Protein AF-0000000068849692 (afdb_homodimer)

Foldseek 3Di:
DDDFDFDAAAEEAEAELLCVLPLVSLLVQLLLLVVLPHQAYEYEAEDLPQQDDPCQLADCDPDPLQAPDRHPVVRVVSSHDDLVSLLVSCVSCVVSNHFYEYEYQDQVSLVSVLVSQTQEYEHEQVRLPVVNNVCCCLAVHDHAYEYENAPHDPVRVVVSLVSQLPGPDPSQLRYEYEYDHPDQADPPVRSPLVVQLVCCVVPVVSHNAYAYEHQHPAQVVVLVSSVSGHSYYYFHEHQALPDRHDRSVSGDHSVRSSVNSVSSNVSSVVPDDDPDPQHPVRVVVCVVPVPPCVVVDPPPD/DDDFDFDAAAEEAEAELLCVLPLVSLLVQLLLLVVLPHQAYEYEAEDLPQQDDPCQLADCDPDNQQAPDRHPVVRVVSSHDDLVSLLVSCVSCVVSNHFYEYEYQDQVRLVSVLVSQTQEYEHEQVRLPVVNNVCCCLAVHDHAYEYENAPHDPVRVVVSLVSQLPGPDPSQLRYEYEYDHPDQADPPVRSPLVVQLVCCVVPVVSHNAYAYEHQHPAQVVVLVSSVSGHSYYYFHEHQALPDRHDRSVSGDHSVRSSVNSVSSNVSSVVPDDDPDPAHPVRVVVCVVPVPPCVVVPPVPD

InterPro domains:
  IPR013132 PseI/NeuA/B-like [PF03102] (31-272)
  IPR013785 Aldolase-type TIM barrel [G3DSA:3.20.20.70] (4-297)
  IPR051690 PseI/Nans/NeuA/B acid synthases [PTHR42966] (7-299)

Structure (mmCIF, N/CA/C/O backbone):
data_AF-0000000068849692-model_v1
#
loop_
_entity.id
_entity.type
_entity.pdbx_description
1 polymer 'N-acetylneuraminic acid synthase N-terminal domain-containing protein'
#
loop_
_atom_site.group_PDB
_atom_site.id
_atom_site.type_symbol
_atom_site.label_atom_id
_atom_site.label_alt_id
_atom_site.label_comp_id
_atom_site.label_asym_id
_atom_site.label_entity_id
_atom_site.label_seq_id
_atom_site.pdbx_PDB_ins_code
_atom_site.Cartn_x
_atom_site.Cartn_y
_atom_site.Cartn_z
_atom_site.occupancy
_atom_site.B_iso_or_equiv
_atom_site.auth_seq_id
_atom_site.auth_comp_id
_atom_site.auth_asym_id
_atom_site.auth_atom_id
_atom_site.pdbx_PDB_model_num
ATOM 1 N N . MET A 1 1 ? 0.511 7.191 -19.656 1 81.38 1 MET A N 1
ATOM 2 C CA . MET A 1 1 ? 0.096 6.012 -18.906 1 81.38 1 MET A CA 1
ATOM 3 C C . MET A 1 1 ? -1.423 5.879 -18.891 1 81.38 1 MET A C 1
ATOM 5 O O . MET A 1 1 ? -2.137 6.883 -18.828 1 81.38 1 MET A O 1
ATOM 9 N N . THR A 1 2 ? -1.902 4.656 -18.969 1 86.44 2 THR A N 1
ATOM 10 C CA . THR A 1 2 ? -3.336 4.391 -18.969 1 86.44 2 THR A CA 1
ATOM 11 C C . THR A 1 2 ? -3.916 4.512 -17.562 1 86.44 2 THR A C 1
ATOM 13 O O . THR A 1 2 ? -3.252 4.18 -16.578 1 86.44 2 THR A O 1
ATOM 16 N N . ARG A 1 3 ? -5.102 5.059 -17.516 1 91.81 3 ARG A N 1
ATOM 17 C CA . ARG A 1 3 ? -5.809 5.109 -16.234 1 91.81 3 ARG A CA 1
ATOM 18 C C . ARG A 1 3 ? -6.195 3.713 -15.773 1 91.81 3 ARG A C 1
ATOM 20 O O . ARG A 1 3 ? -6.652 2.889 -16.562 1 91.81 3 ARG A O 1
ATOM 27 N N . ILE A 1 4 ? -6.027 3.445 -14.555 1 95.19 4 ILE A N 1
ATOM 28 C CA . ILE A 1 4 ? -6.355 2.133 -14.008 1 95.19 4 ILE A CA 1
ATOM 29 C C . ILE A 1 4 ? -7.828 2.088 -13.617 1 95.19 4 ILE A C 1
ATOM 31 O O . ILE A 1 4 ? -8.344 3.021 -13 1 95.19 4 ILE A O 1
ATOM 35 N N . ASP A 1 5 ? -8.508 1.103 -14 1 95.31 5 ASP A N 1
ATOM 36 C CA . ASP A 1 5 ? -9.859 0.8 -13.531 1 95.31 5 ASP A CA 1
ATOM 37 C C . ASP A 1 5 ? -9.82 -0.103 -12.305 1 95.31 5 ASP A C 1
ATOM 39 O O . ASP A 1 5 ? -9.75 -1.327 -12.422 1 95.31 5 ASP A O 1
ATOM 43 N N . PHE A 1 6 ? -9.922 0.533 -11.188 1 97.75 6 PHE A N 1
ATOM 44 C CA . PHE A 1 6 ? -9.789 -0.223 -9.945 1 97.75 6 PHE A CA 1
ATOM 45 C C . PHE A 1 6 ? -11.055 -1.021 -9.656 1 97.75 6 PHE A C 1
ATOM 47 O O . PHE A 1 6 ? -12.117 -0.443 -9.445 1 97.75 6 PHE A O 1
ATOM 54 N N . LYS A 1 7 ? -10.906 -2.336 -9.656 1 98.19 7 LYS A N 1
ATOM 55 C CA . LYS A 1 7 ? -11.977 -3.262 -9.297 1 98.19 7 LYS A CA 1
ATOM 56 C C . LYS A 1 7 ? -11.703 -3.914 -7.945 1 98.19 7 LYS A C 1
ATOM 58 O O . LYS A 1 7 ? -10.617 -3.766 -7.383 1 98.19 7 LYS A O 1
ATOM 63 N N . GLN A 1 8 ? -12.742 -4.508 -7.41 1 98.62 8 GLN A N 1
ATOM 64 C CA . GLN A 1 8 ? -12.555 -5.211 -6.145 1 98.62 8 GLN A CA 1
ATOM 65 C C . GLN A 1 8 ? -11.406 -6.207 -6.234 1 98.62 8 GLN A C 1
ATOM 67 O O . GLN A 1 8 ? -11.344 -7.012 -7.168 1 98.62 8 GLN A O 1
ATOM 72 N N . PRO A 1 9 ? -10.484 -6.133 -5.309 1 98.81 9 PRO A N 1
ATOM 73 C CA . PRO A 1 9 ? -9.344 -7.051 -5.348 1 98.81 9 PRO A CA 1
ATOM 74 C C . PRO A 1 9 ? -9.711 -8.469 -4.914 1 98.81 9 PRO A C 1
ATOM 76 O O . PRO A 1 9 ? -10.625 -8.656 -4.113 1 98.81 9 PRO A O 1
ATOM 79 N N . HIS A 1 10 ? -8.969 -9.406 -5.453 1 98.88 10 HIS A N 1
ATOM 80 C CA . HIS A 1 10 ? -9.086 -10.812 -5.094 1 98.88 10 HIS A CA 1
ATOM 81 C C . HIS A 1 10 ? -7.738 -11.383 -4.66 1 98.88 10 HIS A C 1
ATOM 83 O O . HIS A 1 10 ? -6.707 -11.07 -5.262 1 98.88 10 HIS A O 1
ATOM 89 N N . VAL A 1 11 ? -7.812 -12.172 -3.609 1 98.94 11 VAL A N 1
ATOM 90 C CA . VAL A 1 11 ? -6.598 -12.828 -3.137 1 98.94 11 VAL A CA 1
ATOM 91 C C . VAL A 1 11 ? -6.684 -14.328 -3.41 1 98.94 11 VAL A C 1
ATOM 93 O O . VAL A 1 11 ? -7.688 -14.969 -3.09 1 98.94 11 VAL A O 1
ATOM 96 N N . MET A 1 12 ? -5.711 -14.828 -4.051 1 98.88 12 MET A N 1
ATOM 97 C CA . MET A 1 12 ? -5.555 -16.266 -4.25 1 98.88 12 MET A CA 1
ATOM 98 C C . MET A 1 12 ? -4.508 -16.828 -3.299 1 98.88 12 MET A C 1
ATOM 100 O O . MET A 1 12 ? -3.334 -16.469 -3.369 1 98.88 12 MET A O 1
ATOM 104 N N . ALA A 1 13 ? -4.969 -17.703 -2.398 1 98.88 13 ALA A N 1
ATOM 105 C CA . ALA A 1 13 ? -4.055 -18.391 -1.49 1 98.88 13 ALA A CA 1
ATOM 106 C C . ALA A 1 13 ? -3.424 -19.609 -2.164 1 98.88 13 ALA A C 1
ATOM 108 O O . ALA A 1 13 ? -4.074 -20.641 -2.328 1 98.88 13 ALA A O 1
ATOM 109 N N . GLU A 1 14 ? -2.176 -19.438 -2.492 1 98.62 14 GLU A N 1
ATOM 110 C CA . GLU A 1 14 ? -1.437 -20.547 -3.09 1 98.62 14 GLU A CA 1
ATOM 111 C C . GLU A 1 14 ? -0.992 -21.547 -2.027 1 98.62 14 GLU A C 1
ATOM 113 O O . GLU A 1 14 ? 0.068 -21.391 -1.42 1 98.62 14 GLU A O 1
ATOM 118 N N . ILE A 1 15 ? -1.726 -22.594 -1.938 1 98.56 15 ILE A N 1
ATOM 119 C CA . ILE A 1 15 ? -1.371 -23.656 -1.014 1 98.56 15 ILE A CA 1
ATOM 120 C C . ILE A 1 15 ? -0.283 -24.531 -1.631 1 98.56 15 ILE A C 1
ATOM 122 O O . ILE A 1 15 ? 0.643 -24.969 -0.94 1 98.56 15 ILE A O 1
ATOM 126 N N . GLY A 1 16 ? -0.453 -24.703 -2.912 1 97.25 16 GLY A N 1
ATOM 127 C CA . GLY A 1 16 ? 0.531 -25.531 -3.584 1 97.25 16 GLY A CA 1
ATOM 128 C C . GLY A 1 16 ? 0.67 -26.906 -2.961 1 97.25 16 GLY A C 1
ATOM 129 O O . GLY A 1 16 ? -0.315 -27.641 -2.83 1 97.25 16 GLY A O 1
ATOM 130 N N . CYS A 1 17 ? 1.865 -27.203 -2.527 1 96.31 17 CYS A N 1
ATOM 131 C CA . CYS A 1 17 ? 2.137 -28.5 -1.904 1 96.31 17 CYS A CA 1
ATOM 132 C C . CYS A 1 17 ? 2.346 -28.344 -0.402 1 96.31 17 CYS A C 1
ATOM 134 O O . CYS A 1 17 ? 2.902 -29.234 0.245 1 96.31 17 CYS A O 1
ATOM 136 N N . ASN A 1 18 ? 1.9 -27.25 0.157 1 97.75 18 ASN A N 1
ATOM 137 C CA . ASN A 1 18 ? 2.096 -27 1.581 1 97.75 18 ASN A CA 1
ATOM 138 C C . ASN A 1 18 ? 1.228 -27.906 2.436 1 97.75 18 ASN A C 1
ATOM 140 O O . ASN A 1 18 ? 1.333 -27.906 3.662 1 97.75 18 ASN A O 1
ATOM 144 N N . HIS A 1 19 ? 0.429 -28.75 1.818 1 98.25 19 HIS A N 1
ATOM 145 C CA . HIS A 1 19 ? -0.319 -29.797 2.502 1 98.25 19 HIS A CA 1
ATOM 146 C C . HIS A 1 19 ? 0.564 -31 2.789 1 98.25 19 HIS A C 1
ATOM 148 O O . HIS A 1 19 ? 0.172 -31.906 3.539 1 98.25 19 HIS A O 1
ATOM 154 N N . MET A 1 20 ? 1.681 -31.109 2.176 1 97.38 20 MET A N 1
ATOM 155 C CA . MET A 1 20 ? 2.711 -32.094 2.451 1 97.38 20 MET A CA 1
ATOM 156 C C . MET A 1 20 ? 2.193 -33.5 2.178 1 97.38 20 MET A C 1
ATOM 158 O O . MET A 1 20 ? 2.51 -34.438 2.914 1 97.38 20 MET A O 1
ATOM 162 N N . GLY A 1 21 ? 1.327 -33.656 1.235 1 97.19 21 GLY A N 1
ATOM 163 C CA . GLY A 1 21 ? 0.785 -34.938 0.834 1 97.19 21 GLY A CA 1
ATOM 164 C C . GLY A 1 21 ? -0.388 -35.375 1.687 1 97.19 21 GLY A C 1
ATOM 165 O O . GLY A 1 21 ? -0.972 -36.438 1.443 1 97.19 21 GLY A O 1
ATOM 166 N N . GLU A 1 22 ? -0.757 -34.562 2.625 1 97.5 22 GLU A N 1
ATOM 167 C CA . GLU A 1 22 ? -1.828 -34.906 3.553 1 97.5 22 GLU A CA 1
ATOM 168 C C . GLU A 1 22 ? -3.143 -34.25 3.154 1 97.5 22 GLU A C 1
ATOM 170 O O . GLU A 1 22 ? -3.277 -33.031 3.246 1 97.5 22 GLU A O 1
ATOM 175 N N . PHE A 1 23 ? -4.105 -35.094 2.908 1 98.38 23 PHE A N 1
ATOM 176 C CA . PHE A 1 23 ? -5.379 -34.625 2.371 1 98.38 23 PHE A CA 1
ATOM 177 C C . PHE A 1 23 ? -6.117 -33.75 3.396 1 98.38 23 PHE A C 1
ATOM 179 O O . PHE A 1 23 ? -6.66 -32.719 3.059 1 98.38 23 PHE A O 1
ATOM 186 N N . GLU A 1 24 ? -6.141 -34.156 4.609 1 98.44 24 GLU A N 1
ATOM 187 C CA . GLU A 1 24 ? -6.855 -33.406 5.637 1 98.44 24 GLU A CA 1
ATOM 188 C C . GLU A 1 24 ? -6.199 -32.062 5.895 1 98.44 24 GLU A C 1
ATOM 190 O O . GLU A 1 24 ? -6.883 -31.078 6.176 1 98.44 24 GLU A O 1
ATOM 195 N N . THR A 1 25 ? -4.914 -32.062 5.801 1 98.44 25 THR A N 1
ATOM 196 C CA . THR A 1 25 ? -4.195 -30.781 5.91 1 98.44 25 THR A CA 1
ATOM 197 C C . THR A 1 25 ? -4.574 -29.859 4.766 1 98.44 25 THR A C 1
ATOM 199 O O . THR A 1 25 ? -4.742 -28.656 4.969 1 98.44 25 THR A O 1
ATOM 202 N N . ALA A 1 26 ? -4.711 -30.406 3.613 1 98.81 26 ALA A N 1
ATOM 203 C CA . ALA A 1 26 ? -5.145 -29.625 2.461 1 98.81 26 ALA A CA 1
ATOM 204 C C . ALA A 1 26 ? -6.504 -28.984 2.721 1 98.81 26 ALA A C 1
ATOM 206 O O . ALA A 1 26 ? -6.684 -27.781 2.471 1 98.81 26 ALA A O 1
ATOM 207 N N . LYS A 1 27 ? -7.402 -29.719 3.238 1 98.81 27 LYS A N 1
ATOM 208 C CA . LYS A 1 27 ? -8.727 -29.203 3.551 1 98.81 27 LYS A CA 1
ATOM 209 C C . LYS A 1 27 ? -8.656 -28.109 4.613 1 98.81 27 LYS A C 1
ATOM 211 O O . LYS A 1 27 ? -9.336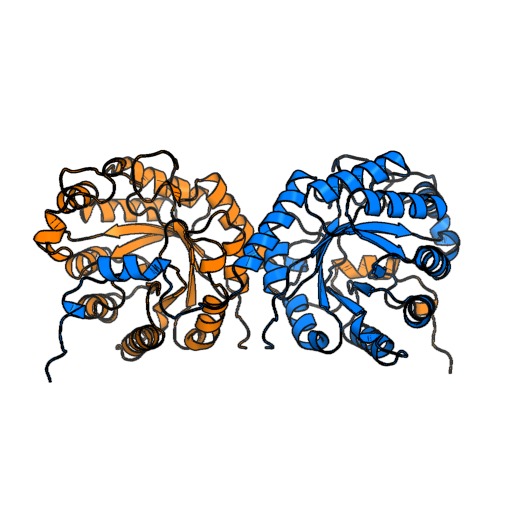 -27.094 4.508 1 98.81 27 LYS A O 1
ATOM 216 N N . GLU A 1 28 ? -7.883 -28.391 5.59 1 98.81 28 GLU A N 1
ATOM 217 C CA . GLU A 1 28 ? -7.719 -27.406 6.66 1 98.81 28 GLU A CA 1
ATOM 218 C C . GLU A 1 28 ? -7.18 -26.094 6.125 1 98.81 28 GLU A C 1
ATOM 220 O O . GLU A 1 28 ? -7.656 -25.016 6.508 1 98.81 28 GLU A O 1
ATOM 225 N N . LEU A 1 29 ? -6.227 -26.188 5.277 1 98.88 29 LEU A N 1
ATOM 226 C CA . LEU A 1 29 ? -5.621 -24.984 4.715 1 98.88 29 LEU A CA 1
ATOM 227 C C . LEU A 1 29 ? -6.637 -24.203 3.895 1 98.88 29 LEU A C 1
ATOM 229 O O . LEU A 1 29 ? -6.617 -22.969 3.896 1 98.88 29 LEU A O 1
ATOM 233 N N . LEU A 1 30 ? -7.531 -24.891 3.234 1 98.94 30 LEU A N 1
ATOM 234 C CA . LEU A 1 30 ? -8.602 -24.203 2.52 1 98.94 30 LEU A CA 1
ATOM 235 C C . LEU A 1 30 ? -9.492 -23.438 3.488 1 98.94 30 LEU A C 1
ATOM 237 O O . LEU A 1 30 ? -9.836 -22.281 3.236 1 98.94 30 LEU A O 1
ATOM 241 N N . THR A 1 31 ? -9.844 -24.031 4.547 1 98.94 31 THR A N 1
ATOM 242 C CA . THR A 1 31 ? -10.711 -23.406 5.535 1 98.94 31 THR A CA 1
ATOM 243 C C . THR A 1 31 ? -10.047 -22.172 6.133 1 98.94 31 THR A C 1
ATOM 245 O O . THR A 1 31 ? -10.688 -21.125 6.262 1 98.94 31 THR A O 1
ATOM 248 N N . LEU A 1 32 ? -8.797 -22.328 6.445 1 98.88 32 LEU A N 1
ATOM 249 C CA . LEU A 1 32 ? -8.039 -21.203 6.996 1 98.88 32 LEU A CA 1
ATOM 250 C C . LEU A 1 32 ? -7.945 -20.062 5.984 1 98.88 32 LEU A C 1
ATOM 252 O O . LEU A 1 32 ? -8.047 -18.891 6.355 1 98.88 32 LEU A O 1
ATOM 256 N N . ALA A 1 33 ? -7.754 -20.391 4.715 1 98.94 33 ALA A N 1
ATOM 257 C CA . ALA A 1 33 ? -7.699 -19.375 3.664 1 98.94 33 ALA A CA 1
ATOM 258 C C . ALA A 1 33 ? -9.023 -18.625 3.559 1 98.94 33 ALA A C 1
ATOM 260 O O . ALA A 1 33 ? -9.039 -17.406 3.445 1 98.94 33 ALA A O 1
ATOM 261 N N . LYS A 1 34 ? -10.102 -19.359 3.617 1 98.94 34 LYS A N 1
ATOM 262 C CA . LYS A 1 34 ? -11.43 -18.734 3.574 1 98.94 34 LYS A CA 1
ATOM 263 C C . LYS A 1 34 ? -11.641 -17.812 4.766 1 98.94 34 LYS A C 1
ATOM 265 O O . LYS A 1 34 ? -12.109 -16.688 4.602 1 98.94 34 LYS A O 1
ATOM 270 N N . GLU A 1 35 ? -11.305 -18.297 5.914 1 98.81 35 GLU A N 1
ATOM 271 C CA . GLU A 1 35 ? -11.461 -17.5 7.129 1 98.81 35 GLU A CA 1
ATOM 272 C C . GLU A 1 35 ? -10.633 -16.219 7.059 1 98.81 35 GLU A C 1
ATOM 274 O O . GLU A 1 35 ? -11.031 -15.195 7.613 1 98.81 35 GLU A O 1
ATOM 279 N N . ALA A 1 36 ? -9.555 -16.281 6.367 1 98.81 36 ALA A N 1
ATOM 280 C CA . ALA A 1 36 ? -8.672 -15.125 6.23 1 98.81 36 ALA A CA 1
ATOM 281 C C . ALA A 1 36 ? -9.234 -14.117 5.234 1 98.81 36 ALA A C 1
ATOM 283 O O . ALA A 1 36 ? -8.789 -12.969 5.184 1 98.81 36 ALA A O 1
ATOM 284 N N . GLY A 1 37 ? -10.18 -14.555 4.379 1 98.81 37 GLY A N 1
ATOM 285 C CA . GLY A 1 37 ? -10.82 -13.641 3.453 1 98.81 37 GLY A CA 1
ATOM 286 C C . GLY A 1 37 ? -10.406 -13.859 2.01 1 98.81 37 GLY A C 1
ATOM 287 O O . GLY A 1 37 ? -10.766 -13.07 1.129 1 98.81 37 GLY A O 1
ATOM 288 N N . ALA A 1 38 ? -9.703 -14.945 1.734 1 98.88 38 ALA A N 1
ATOM 289 C CA . ALA A 1 38 ? -9.281 -15.227 0.367 1 98.88 38 ALA A CA 1
ATOM 290 C C . ALA A 1 38 ? -10.477 -15.547 -0.526 1 98.88 38 ALA A C 1
ATOM 292 O O . ALA A 1 38 ? -11.492 -16.047 -0.052 1 98.88 38 ALA A O 1
ATOM 293 N N . SER A 1 39 ? -10.281 -15.227 -1.775 1 98.88 39 SER A N 1
ATOM 294 C CA . SER A 1 39 ? -11.312 -15.531 -2.766 1 98.88 39 SER A CA 1
ATOM 295 C C . SER A 1 39 ? -11.164 -16.953 -3.303 1 98.88 39 SER A C 1
ATOM 297 O O . SER A 1 39 ? -12.148 -17.578 -3.672 1 98.88 39 SER A O 1
ATOM 299 N N . VAL A 1 40 ? -9.891 -17.359 -3.369 1 98.88 40 VAL A N 1
ATOM 300 C CA . VAL A 1 40 ? -9.594 -18.641 -4.02 1 98.88 40 VAL A CA 1
ATOM 301 C C . VAL A 1 40 ? -8.484 -19.359 -3.264 1 98.88 40 VAL A C 1
ATOM 303 O O . VAL A 1 40 ? -7.512 -18.734 -2.83 1 98.88 40 VAL A O 1
ATOM 306 N N . GLY A 1 41 ? -8.656 -20.641 -3.051 1 98.94 41 GLY A N 1
ATOM 307 C CA . GLY A 1 41 ? -7.566 -21.531 -2.699 1 98.94 41 GLY A CA 1
ATOM 308 C C . GLY A 1 41 ? -7.02 -22.297 -3.885 1 98.94 41 GLY A C 1
ATOM 309 O O . GLY A 1 41 ? -7.789 -22.828 -4.691 1 98.94 41 GLY A O 1
ATOM 310 N N . LYS A 1 42 ? -5.711 -22.312 -3.955 1 98.94 42 LYS A N 1
ATOM 311 C CA . LYS A 1 42 ? -5.137 -22.906 -5.156 1 98.94 42 LYS A CA 1
ATOM 312 C C . LYS A 1 42 ? -4.129 -24 -4.801 1 98.94 42 LYS A C 1
ATOM 314 O O . LYS A 1 42 ? -3.342 -23.844 -3.865 1 98.94 42 LYS A O 1
ATOM 319 N N . PHE A 1 43 ? -4.184 -25.062 -5.535 1 98.81 43 PHE A N 1
ATOM 320 C CA . PHE A 1 43 ? -3.234 -26.172 -5.445 1 98.81 43 PHE A CA 1
ATOM 321 C C . PHE A 1 43 ? -2.422 -26.297 -6.73 1 98.81 43 PHE A C 1
ATOM 323 O O . PHE A 1 43 ? -2.424 -25.391 -7.559 1 98.81 43 PHE A O 1
ATOM 330 N N . GLN A 1 44 ? -1.657 -27.375 -6.797 1 98.25 44 GLN A N 1
ATOM 331 C CA . GLN A 1 44 ? -0.875 -27.688 -7.984 1 98.25 44 GLN A CA 1
ATOM 332 C C . GLN A 1 44 ? -1.099 -29.141 -8.422 1 98.25 44 GLN A C 1
ATOM 334 O O . GLN A 1 44 ? -1.273 -30.031 -7.578 1 98.25 44 GLN A O 1
ATOM 339 N N . LYS A 1 45 ? -1.127 -29.328 -9.68 1 98.25 45 LYS A N 1
ATOM 340 C CA . LYS A 1 45 ? -1.225 -30.672 -10.242 1 98.25 45 LYS A CA 1
ATOM 341 C C . LYS A 1 45 ? -0.156 -30.891 -11.312 1 98.25 45 LYS A C 1
ATOM 343 O O . LYS A 1 45 ? 0.063 -30.047 -12.172 1 98.25 45 LYS A O 1
ATOM 348 N N . ARG A 1 46 ? 0.501 -32.031 -11.188 1 96.44 46 ARG A N 1
ATOM 349 C CA . ARG A 1 46 ? 1.529 -32.438 -12.133 1 96.44 46 ARG A CA 1
ATOM 350 C C . ARG A 1 46 ? 1.395 -33.938 -12.453 1 96.44 46 ARG A C 1
ATOM 352 O O . ARG A 1 46 ? 0.793 -34.688 -11.688 1 96.44 46 ARG A O 1
ATOM 359 N N . CYS A 1 47 ? 1.829 -34.25 -13.609 1 96.06 47 CYS A N 1
ATOM 360 C CA . CYS A 1 47 ? 2.229 -35.625 -13.961 1 96.06 47 CYS A CA 1
ATOM 361 C C . CYS A 1 47 ? 3.746 -35.719 -14.055 1 96.06 47 CYS A C 1
ATOM 363 O O . CYS A 1 47 ? 4.328 -35.5 -15.117 1 96.06 47 CYS A O 1
ATOM 365 N N . PRO A 1 48 ? 4.41 -36.219 -12.914 1 94.75 48 PRO A N 1
ATOM 366 C CA . PRO A 1 48 ? 5.867 -36.094 -12.82 1 94.75 48 PRO A CA 1
ATOM 367 C C . PRO A 1 48 ? 6.582 -36.844 -13.961 1 94.75 48 PRO A C 1
ATOM 369 O O . PRO A 1 48 ? 7.566 -36.312 -14.5 1 94.75 48 PRO A O 1
ATOM 372 N N . LYS A 1 49 ? 6.09 -37.938 -14.383 1 94.12 49 LYS A N 1
ATOM 373 C CA . LYS A 1 49 ? 6.746 -38.719 -15.422 1 94.12 49 LYS A CA 1
ATOM 374 C C . LYS A 1 49 ? 6.613 -38.062 -16.781 1 94.12 49 LYS A C 1
ATOM 376 O O . LYS A 1 49 ? 7.418 -38.312 -17.688 1 94.12 49 LYS A O 1
ATOM 381 N N . GLU A 1 50 ? 5.566 -37.25 -16.922 1 93.19 50 GLU A N 1
ATOM 382 C CA . GLU A 1 50 ? 5.398 -36.469 -18.156 1 93.19 50 GLU A CA 1
ATOM 383 C C . GLU A 1 50 ? 6.227 -35.188 -18.109 1 93.19 50 GLU A C 1
ATOM 385 O O . GLU A 1 50 ? 6.809 -34.781 -19.125 1 93.19 50 GLU A O 1
ATOM 390 N N . LEU A 1 51 ? 6.293 -34.625 -16.984 1 91.38 51 LEU A N 1
ATOM 391 C CA . LEU A 1 51 ? 6.887 -33.312 -16.797 1 91.38 51 LEU A CA 1
ATOM 392 C C . LEU A 1 51 ? 8.406 -33.406 -16.781 1 91.38 51 LEU A C 1
ATOM 394 O O . LEU A 1 51 ? 9.086 -32.531 -17.359 1 91.38 51 LEU A O 1
ATOM 398 N N . LEU A 1 52 ? 8.93 -34.438 -16.156 1 90.5 52 LEU A N 1
ATOM 399 C CA . LEU A 1 52 ? 10.367 -34.562 -15.93 1 90.5 52 LEU A CA 1
ATOM 400 C C . LEU A 1 52 ? 11 -35.531 -16.906 1 90.5 52 LEU A C 1
ATOM 402 O O . LEU A 1 52 ? 10.406 -36.594 -17.219 1 90.5 52 LEU A O 1
ATOM 406 N N . THR A 1 53 ? 12.211 -35.156 -17.297 1 88 53 THR A N 1
ATOM 407 C CA . THR A 1 53 ? 12.992 -36.188 -18 1 88 53 THR A CA 1
ATOM 408 C C . THR A 1 53 ? 13.383 -37.312 -17.047 1 88 53 THR A C 1
ATOM 410 O O . THR A 1 53 ? 13.352 -37.156 -15.836 1 88 53 THR A O 1
ATOM 413 N N . PRO A 1 54 ? 13.75 -38.375 -17.703 1 92.5 54 PRO A N 1
ATOM 414 C CA . PRO A 1 54 ? 14.203 -39.469 -16.828 1 92.5 54 PRO A CA 1
ATOM 415 C C . PRO A 1 54 ? 15.359 -39.062 -15.922 1 92.5 54 PRO A C 1
ATOM 417 O O . PRO A 1 54 ? 15.406 -39.469 -14.758 1 92.5 54 PRO A O 1
ATOM 420 N N . GLU A 1 55 ? 16.281 -38.25 -16.391 1 91.5 55 GLU A N 1
ATOM 421 C CA . GLU A 1 55 ? 17.422 -37.75 -15.609 1 91.5 55 GLU A CA 1
ATOM 422 C C . GLU A 1 55 ? 16.953 -36.875 -14.461 1 91.5 55 GLU A C 1
ATOM 424 O O . GLU A 1 55 ? 17.438 -37 -13.336 1 91.5 55 GLU A O 1
ATOM 429 N N . GLN A 1 56 ? 16.047 -36 -14.727 1 89.81 56 GLN A N 1
ATOM 430 C CA . GLN A 1 56 ? 15.5 -35.125 -13.703 1 89.81 56 GLN A CA 1
ATOM 431 C C . GLN A 1 56 ? 14.727 -35.906 -12.656 1 89.81 56 GLN A C 1
ATOM 433 O O . GLN A 1 56 ? 14.852 -35.656 -11.453 1 89.81 56 GLN A O 1
ATOM 438 N N . TYR A 1 57 ? 13.953 -36.781 -13.172 1 94.25 57 TYR A N 1
ATOM 439 C CA . TYR A 1 57 ? 13.156 -37.625 -12.281 1 94.25 57 TYR A CA 1
ATOM 440 C C . TYR A 1 57 ? 14.039 -38.406 -11.305 1 94.25 57 TYR A C 1
ATOM 442 O O . TYR A 1 57 ? 13.719 -38.5 -10.125 1 94.25 57 TYR A O 1
ATOM 450 N N . ALA A 1 58 ? 15.172 -38.812 -11.734 1 95.62 58 ALA A N 1
ATOM 451 C CA . ALA A 1 58 ? 16.047 -39.656 -10.938 1 95.62 58 ALA A CA 1
ATOM 452 C C . ALA A 1 58 ? 17.016 -38.844 -10.109 1 95.62 58 ALA A C 1
ATOM 454 O O . ALA A 1 58 ? 17.672 -39.344 -9.203 1 95.62 58 ALA A O 1
ATOM 455 N N . ALA A 1 59 ? 17.094 -37.562 -10.359 1 94 59 ALA A N 1
ATOM 456 C CA . ALA A 1 59 ? 18.016 -36.688 -9.641 1 94 59 ALA A CA 1
ATOM 457 C C . ALA A 1 59 ? 17.562 -36.5 -8.195 1 94 59 ALA A C 1
ATOM 459 O O . ALA A 1 59 ? 16.375 -36.625 -7.883 1 94 59 ALA A O 1
ATOM 460 N N . PRO A 1 60 ? 18.562 -36.25 -7.344 1 94.44 60 PRO A N 1
ATOM 461 C CA . PRO A 1 60 ? 18.156 -35.906 -5.977 1 94.44 60 PRO A CA 1
ATOM 462 C C . PRO A 1 60 ? 17.453 -34.562 -5.875 1 94.44 60 PRO A C 1
ATOM 464 O O . PRO A 1 60 ? 17.609 -33.719 -6.762 1 94.44 60 PRO A O 1
ATOM 467 N N . HIS A 1 61 ? 16.688 -34.438 -4.832 1 93.06 61 HIS A N 1
ATOM 468 C CA . HIS A 1 61 ? 16.141 -33.094 -4.527 1 93.06 61 HIS A CA 1
ATOM 469 C C . HIS A 1 61 ? 17.25 -32.094 -4.273 1 93.06 61 HIS A C 1
ATOM 471 O O . HIS A 1 61 ? 18.234 -32.406 -3.588 1 93.06 61 HIS A O 1
ATOM 477 N N . PRO A 1 62 ? 17.141 -30.906 -4.781 1 87.25 62 PRO A N 1
ATOM 478 C CA . PRO A 1 62 ? 18.203 -29.922 -4.605 1 87.25 62 PRO A CA 1
ATOM 479 C C . PRO A 1 62 ? 18.469 -29.609 -3.137 1 87.25 62 PRO A C 1
ATOM 481 O O . PRO A 1 62 ? 19.594 -29.266 -2.77 1 87.25 62 PRO A O 1
ATOM 484 N N . ASN A 1 63 ? 17.469 -29.625 -2.301 1 90.19 63 ASN A N 1
ATOM 485 C CA . ASN A 1 63 ? 17.562 -29.469 -0.854 1 90.19 63 ASN A CA 1
ATOM 486 C C . ASN A 1 63 ? 17.031 -30.688 -0.118 1 90.19 63 ASN A C 1
ATOM 488 O O . ASN A 1 63 ? 15.82 -30.828 0.071 1 90.19 63 ASN A O 1
ATOM 492 N N . PRO A 1 64 ? 17.859 -31.438 0.395 1 91.38 64 PRO A N 1
ATOM 493 C CA . PRO A 1 64 ? 17.422 -32.688 1.011 1 91.38 64 PRO A CA 1
ATOM 494 C C . PRO A 1 64 ? 16.516 -32.469 2.215 1 91.38 64 PRO A C 1
ATOM 496 O O . PRO A 1 64 ? 15.672 -33.312 2.514 1 91.38 64 PRO A O 1
ATOM 499 N N . ARG A 1 65 ? 16.672 -31.406 2.93 1 90.38 65 ARG A N 1
ATOM 500 C CA . ARG A 1 65 ? 15.867 -31.141 4.117 1 90.38 65 ARG A CA 1
ATOM 501 C C . ARG A 1 65 ? 14.398 -30.953 3.754 1 90.38 65 ARG A C 1
ATOM 503 O O . ARG A 1 65 ? 13.523 -31.156 4.594 1 90.38 65 ARG A O 1
ATOM 510 N N . ASN A 1 66 ? 14.125 -30.766 2.486 1 93.19 66 ASN A N 1
ATOM 511 C CA . ASN A 1 66 ? 12.766 -30.5 2.025 1 93.19 66 ASN A CA 1
ATOM 512 C C . ASN A 1 66 ? 12.203 -31.688 1.247 1 93.19 66 ASN A C 1
ATOM 514 O O . ASN A 1 66 ? 11.07 -31.625 0.764 1 93.19 66 ASN A O 1
ATOM 518 N N . ALA A 1 67 ? 12.922 -32.719 1.192 1 94.38 67 ALA A N 1
ATOM 519 C CA . ALA A 1 67 ? 12.594 -33.844 0.313 1 94.38 67 ALA A CA 1
ATOM 520 C C . ALA A 1 67 ? 11.586 -34.781 0.978 1 94.38 67 ALA A C 1
ATOM 522 O O . ALA A 1 67 ? 11.703 -35.062 2.17 1 94.38 67 ALA A O 1
ATOM 523 N N . TYR A 1 68 ? 10.664 -35.344 0.189 1 96.25 68 TYR A N 1
ATOM 524 C CA . TYR A 1 68 ? 9.688 -36.312 0.646 1 96.25 68 TYR A CA 1
ATOM 525 C C . TYR A 1 68 ? 9.883 -37.656 -0.068 1 96.25 68 TYR A C 1
ATOM 527 O O . TYR A 1 68 ? 9 -38.5 -0.049 1 96.25 68 TYR A O 1
ATOM 535 N N . GLY A 1 69 ? 11.031 -37.781 -0.745 1 95.62 69 GLY A N 1
ATOM 536 C CA . GLY A 1 69 ? 11.43 -39 -1.453 1 95.62 69 GLY A CA 1
ATOM 537 C C . GLY A 1 69 ? 12.914 -39.031 -1.772 1 95.62 69 GLY A C 1
ATOM 538 O O . GLY A 1 69 ? 13.609 -38.031 -1.641 1 95.62 69 GLY A O 1
ATOM 539 N N . ASP A 1 70 ? 13.367 -40.125 -2.254 1 95.19 70 ASP A N 1
ATOM 540 C CA . ASP A 1 70 ? 14.789 -40.344 -2.506 1 95.19 70 ASP A CA 1
ATOM 541 C C . ASP A 1 70 ? 15.242 -39.594 -3.752 1 95.19 70 ASP A C 1
ATOM 543 O O . ASP A 1 70 ? 16.422 -39.25 -3.885 1 95.19 70 ASP A O 1
ATOM 547 N N . THR A 1 71 ? 14.344 -39.438 -4.672 1 96.31 71 THR A N 1
ATOM 548 C CA . THR A 1 71 ? 14.609 -38.688 -5.887 1 96.31 71 THR A CA 1
ATOM 549 C C . THR A 1 71 ? 13.617 -37.531 -6.027 1 96.31 71 THR A C 1
ATOM 551 O O . THR A 1 71 ? 12.617 -37.469 -5.305 1 96.31 71 THR A O 1
ATOM 554 N N . TYR A 1 72 ? 13.992 -36.625 -6.945 1 95.06 72 TYR A N 1
ATOM 555 C CA . TYR A 1 72 ? 13.086 -35.5 -7.188 1 95.06 72 TYR A CA 1
ATOM 556 C C . TYR A 1 72 ? 11.742 -36 -7.695 1 95.06 72 TYR A C 1
ATOM 558 O O . TYR A 1 72 ? 10.695 -35.5 -7.285 1 95.06 72 TYR A O 1
ATOM 566 N N . GLY A 1 73 ? 11.758 -37 -8.578 1 95.25 73 GLY A N 1
ATOM 567 C CA . GLY A 1 73 ? 10.516 -37.594 -9.055 1 95.25 73 GLY A CA 1
ATOM 568 C C . GLY A 1 73 ? 9.688 -38.188 -7.941 1 95.25 73 GLY A C 1
ATOM 569 O O . GLY A 1 73 ? 8.477 -37.969 -7.871 1 95.25 73 GLY A O 1
ATOM 570 N N . ALA A 1 74 ? 10.344 -38.938 -7.098 1 96.94 74 ALA A N 1
ATOM 571 C CA . ALA A 1 74 ? 9.648 -39.562 -5.973 1 96.94 74 ALA A CA 1
ATOM 572 C C . ALA A 1 74 ? 9.07 -38.5 -5.035 1 96.94 74 ALA A C 1
ATOM 574 O O . ALA A 1 74 ? 7.977 -38.688 -4.492 1 96.94 74 ALA A O 1
ATOM 575 N N . HIS A 1 75 ? 9.852 -37.5 -4.832 1 96.81 75 HIS A N 1
ATOM 576 C CA . HIS A 1 75 ? 9.391 -36.375 -4.055 1 96.81 75 HIS A CA 1
ATOM 577 C C . HIS A 1 75 ? 8.109 -35.781 -4.637 1 96.81 75 HIS A C 1
ATOM 579 O O . HIS A 1 75 ? 7.133 -35.562 -3.914 1 96.81 75 HIS A O 1
ATOM 585 N N . ARG A 1 76 ? 8.062 -35.562 -5.922 1 96.25 76 ARG A N 1
ATOM 586 C CA . ARG A 1 76 ? 6.902 -35 -6.602 1 96.25 76 ARG A CA 1
ATOM 587 C C . ARG A 1 76 ? 5.707 -35.938 -6.527 1 96.25 76 ARG A C 1
ATOM 589 O O . ARG A 1 76 ? 4.578 -35.5 -6.297 1 96.25 76 ARG A O 1
ATOM 596 N N . GLU A 1 77 ? 5.977 -37.25 -6.703 1 97.31 77 GLU A N 1
ATOM 597 C CA . GLU A 1 77 ? 4.906 -38.25 -6.629 1 97.31 77 GLU A CA 1
ATOM 598 C C . GLU A 1 77 ? 4.254 -38.25 -5.25 1 97.31 77 GLU A C 1
ATOM 600 O O . GLU A 1 77 ? 3.029 -38.344 -5.141 1 97.31 77 GLU A O 1
ATOM 605 N N . TYR A 1 78 ? 5.09 -38.125 -4.281 1 97.5 78 TYR A N 1
ATOM 606 C CA . TYR A 1 78 ? 4.605 -38.156 -2.902 1 97.5 78 TYR A CA 1
ATOM 607 C C . TYR A 1 78 ? 3.635 -37.031 -2.639 1 97.5 78 TYR A C 1
ATOM 609 O O . TYR A 1 78 ? 2.637 -37.188 -1.936 1 97.5 78 TYR A O 1
ATOM 617 N N . LEU A 1 79 ? 3.848 -35.906 -3.236 1 97.62 79 LEU A N 1
ATOM 618 C CA . LEU A 1 79 ? 3.1 -34.656 -2.955 1 97.62 79 LEU A CA 1
ATOM 619 C C . LEU A 1 79 ? 1.89 -34.562 -3.875 1 97.62 79 LEU A C 1
ATOM 621 O O . LEU A 1 79 ? 1.06 -33.656 -3.703 1 97.62 79 LEU A O 1
ATOM 625 N N . GLU A 1 80 ? 1.754 -35.438 -4.836 1 97.88 80 GLU A N 1
ATOM 626 C CA . GLU A 1 80 ? 0.672 -35.312 -5.812 1 97.88 80 GLU A CA 1
ATOM 627 C C . GLU A 1 80 ? -0.636 -35.875 -5.242 1 97.88 80 GLU A C 1
ATOM 629 O O . GLU A 1 80 ? -0.709 -37.031 -4.84 1 97.88 80 GLU A O 1
ATOM 634 N N . LEU A 1 81 ? -1.649 -35.031 -5.254 1 98.31 81 LEU A N 1
ATOM 635 C CA . LEU A 1 81 ? -2.998 -35.469 -4.938 1 98.31 81 LEU A CA 1
ATOM 636 C C . LEU A 1 81 ? -3.689 -36.031 -6.18 1 98.31 81 LEU A C 1
ATOM 638 O O . LEU A 1 81 ? -3.455 -35.562 -7.293 1 98.31 81 LEU A O 1
ATOM 642 N N . THR A 1 82 ? -4.543 -37 -5.969 1 98.06 82 THR A N 1
ATOM 643 C CA . THR A 1 82 ? -5.258 -37.594 -7.086 1 98.06 82 THR A CA 1
ATOM 644 C C . THR A 1 82 ? -6.355 -36.656 -7.598 1 98.06 82 THR A C 1
ATOM 646 O O . THR A 1 82 ? -6.738 -35.719 -6.91 1 98.06 82 THR A O 1
ATOM 649 N N . VAL A 1 83 ? -6.832 -36.969 -8.812 1 98.44 83 VAL A N 1
ATOM 650 C CA . VAL A 1 83 ? -7.922 -36.188 -9.383 1 98.44 83 VAL A CA 1
ATOM 651 C C . VAL A 1 83 ? -9.148 -36.25 -8.477 1 98.44 83 VAL A C 1
ATOM 653 O O . VAL A 1 83 ? -9.867 -35.25 -8.312 1 98.44 83 VAL A O 1
ATOM 656 N N . ASP A 1 84 ? -9.359 -37.406 -7.902 1 98.56 84 ASP A N 1
ATOM 657 C CA . ASP A 1 84 ? -10.492 -37.562 -6.996 1 98.56 84 ASP A CA 1
ATOM 658 C C . ASP A 1 84 ? -10.328 -36.719 -5.742 1 98.56 84 ASP A C 1
ATOM 660 O O . ASP A 1 84 ? -11.297 -36.156 -5.23 1 98.56 84 ASP A O 1
ATOM 664 N N . GLN A 1 85 ? -9.172 -36.656 -5.258 1 98.75 85 GLN A N 1
ATOM 665 C CA . GLN A 1 85 ? -8.906 -35.812 -4.109 1 98.75 85 GLN A CA 1
ATOM 666 C C . GLN A 1 85 ? -9.133 -34.344 -4.457 1 98.75 85 GLN A C 1
ATOM 668 O O . GLN A 1 85 ? -9.695 -33.562 -3.664 1 98.75 85 GLN A O 1
ATOM 673 N N . HIS A 1 86 ? -8.711 -33.938 -5.605 1 98.88 86 HIS A N 1
ATOM 674 C CA . HIS A 1 86 ? -8.969 -32.594 -6.059 1 98.88 86 HIS A CA 1
ATOM 675 C C . HIS A 1 86 ? -10.461 -32.312 -6.195 1 98.88 86 HIS A C 1
ATOM 677 O O . HIS A 1 86 ? -10.938 -31.234 -5.867 1 98.88 86 HIS A O 1
ATOM 683 N N . ARG A 1 87 ? -11.172 -33.312 -6.727 1 98.81 87 ARG A N 1
ATOM 684 C CA . ARG A 1 87 ? -12.625 -33.219 -6.801 1 98.81 87 ARG A CA 1
ATOM 685 C C . ARG A 1 87 ? -13.227 -32.969 -5.422 1 98.81 87 ARG A C 1
ATOM 687 O O . ARG A 1 87 ? -14.109 -32.125 -5.27 1 98.81 87 ARG A O 1
ATOM 694 N N . GLU A 1 88 ? -12.734 -33.656 -4.461 1 98.81 88 GLU A N 1
ATOM 695 C CA . GLU A 1 88 ? -13.227 -33.5 -3.092 1 98.81 88 GLU A CA 1
ATOM 696 C C . GLU A 1 88 ? -12.844 -32.125 -2.521 1 98.81 88 GLU A C 1
ATOM 698 O O . GLU A 1 88 ? -13.617 -31.531 -1.783 1 98.81 88 GLU A O 1
ATOM 703 N N . LEU A 1 89 ? -11.656 -31.703 -2.803 1 98.88 89 LEU A N 1
ATOM 704 C CA . LEU A 1 89 ? -11.227 -30.375 -2.363 1 98.88 89 LEU A CA 1
ATOM 705 C C . LEU A 1 89 ? -12.109 -29.297 -2.971 1 98.88 89 LEU A C 1
ATOM 707 O O . LEU A 1 89 ? -12.477 -28.328 -2.289 1 98.88 89 LEU A O 1
ATOM 711 N N . LYS A 1 90 ? -12.445 -29.391 -4.242 1 98.88 90 LYS A N 1
ATOM 712 C CA . LYS A 1 90 ? -13.344 -28.438 -4.883 1 98.88 90 LYS A CA 1
ATOM 713 C C . LYS A 1 90 ? -14.703 -28.422 -4.195 1 98.88 90 LYS A C 1
ATOM 715 O O . LYS A 1 90 ? -15.281 -27.359 -3.971 1 98.88 90 LYS A O 1
ATOM 720 N N . LYS A 1 91 ? -15.195 -29.609 -3.896 1 98.75 91 LYS A N 1
ATOM 721 C CA . LYS A 1 91 ? -16.469 -29.703 -3.186 1 98.75 91 LYS A CA 1
ATOM 722 C C . LYS A 1 91 ? -16.406 -29 -1.834 1 98.75 91 LYS A C 1
ATOM 724 O O . LYS A 1 91 ? -17.328 -28.297 -1.452 1 98.75 91 LYS A O 1
ATOM 729 N N . HIS A 1 92 ? -15.32 -29.266 -1.108 1 98.81 92 HIS A N 1
ATOM 730 C CA . HIS A 1 92 ? -15.133 -28.594 0.171 1 98.81 92 HIS A CA 1
ATOM 731 C C . HIS A 1 92 ? -15.133 -27.078 0.004 1 98.81 92 HIS A C 1
ATOM 733 O O . HIS A 1 92 ? -15.773 -26.359 0.782 1 98.81 92 HIS A O 1
ATOM 739 N N . CYS A 1 93 ? -14.461 -26.594 -1.008 1 98.88 93 CYS A N 1
ATOM 740 C CA . CYS A 1 93 ? -14.453 -25.172 -1.305 1 98.88 93 CYS A CA 1
ATOM 741 C C . CYS A 1 93 ? -15.867 -24.641 -1.529 1 98.88 93 CYS A C 1
ATOM 743 O O . CYS A 1 93 ? -16.234 -23.578 -1.009 1 98.88 93 CYS A O 1
ATOM 745 N N . GLU A 1 94 ? -16.656 -25.344 -2.268 1 98.56 94 GLU A N 1
ATOM 746 C CA . GLU A 1 94 ? -18.047 -24.938 -2.516 1 98.56 94 GLU A CA 1
ATOM 747 C C . GLU A 1 94 ? -18.828 -24.844 -1.212 1 98.56 94 GLU A C 1
ATOM 749 O O . GLU A 1 94 ? -19.594 -23.906 -1.02 1 98.56 94 GLU A O 1
ATOM 754 N N . GLU A 1 95 ? -18.594 -25.734 -0.361 1 98.69 95 GLU A N 1
ATOM 755 C CA . GLU A 1 95 ? -19.312 -25.781 0.91 1 98.69 95 GLU A CA 1
ATOM 756 C C . GLU A 1 95 ? -18.969 -24.562 1.778 1 98.69 95 GLU A C 1
ATOM 758 O O . GLU A 1 95 ? -19.828 -24.047 2.486 1 98.69 95 GLU A O 1
ATOM 763 N N . ILE A 1 96 ? -17.781 -24.125 1.705 1 98.62 96 ILE A N 1
ATOM 764 C CA . ILE A 1 96 ? -17.359 -23.062 2.619 1 98.62 96 ILE A CA 1
ATOM 765 C C . ILE A 1 96 ? -17.375 -21.719 1.894 1 98.62 96 ILE A C 1
ATOM 767 O O . ILE A 1 96 ? -17.016 -20.703 2.467 1 98.62 96 ILE A O 1
ATOM 771 N N . GLY A 1 97 ? -17.719 -21.672 0.618 1 98.62 97 GLY A N 1
ATOM 772 C CA . GLY A 1 97 ? -17.812 -20.438 -0.147 1 98.62 97 GLY A CA 1
ATOM 773 C C . GLY A 1 97 ? -16.484 -19.906 -0.615 1 98.62 97 GLY A C 1
ATOM 774 O O . GLY A 1 97 ? -16.25 -18.703 -0.617 1 98.62 97 GLY A O 1
ATOM 775 N N . LEU A 1 98 ? -15.578 -20.75 -0.896 1 98.88 98 LEU A N 1
ATOM 776 C CA . LEU A 1 98 ? -14.258 -20.438 -1.439 1 98.88 98 LEU A CA 1
ATOM 777 C C . LEU A 1 98 ? -14.133 -20.938 -2.873 1 98.88 98 LEU A C 1
ATOM 779 O O . LEU A 1 98 ? -14.664 -22 -3.217 1 98.88 98 LEU A O 1
ATOM 783 N N . GLY A 1 99 ? -13.469 -20.172 -3.746 1 98.88 99 GLY A N 1
ATOM 784 C CA . GLY A 1 99 ? -13.133 -20.703 -5.059 1 98.88 99 GLY A CA 1
ATOM 785 C C . GLY A 1 99 ? -12 -21.719 -5.02 1 98.88 99 GLY A C 1
ATOM 786 O O . GLY A 1 99 ? -11.031 -21.547 -4.273 1 98.88 99 GLY A O 1
ATOM 787 N N . TYR A 1 100 ? -12.148 -22.75 -5.805 1 98.88 100 TYR A N 1
ATOM 788 C CA . TYR A 1 100 ? -11.086 -23.734 -5.992 1 98.88 100 TYR A CA 1
ATOM 789 C C . TYR A 1 100 ? -10.328 -23.469 -7.289 1 98.88 100 TYR A C 1
ATOM 791 O O . TYR A 1 100 ? -10.938 -23.203 -8.328 1 98.88 100 TYR A O 1
ATOM 799 N N . SER A 1 101 ? -9.031 -23.547 -7.16 1 98.88 101 SER A N 1
ATOM 800 C CA . SER A 1 101 ? -8.195 -23.469 -8.352 1 98.88 101 SER A CA 1
ATOM 801 C C . SER A 1 101 ? -6.984 -24.391 -8.25 1 98.88 101 SER A C 1
ATOM 803 O O . SER A 1 101 ? -6.699 -24.922 -7.18 1 98.88 101 SER A O 1
ATOM 805 N N . CYS A 1 102 ? -6.344 -24.547 -9.391 1 98.81 102 CYS A N 1
ATOM 806 C CA . CYS A 1 102 ? -5.168 -25.406 -9.477 1 98.81 102 CYS A CA 1
ATOM 807 C C . CYS A 1 102 ? -4.242 -24.953 -10.602 1 98.81 102 CYS A C 1
ATOM 809 O O . CYS A 1 102 ? -4.703 -24.594 -11.688 1 98.81 102 CYS A O 1
ATOM 811 N N . SER A 1 103 ? -3.012 -24.906 -10.297 1 98.56 103 SER A N 1
ATOM 812 C CA . SER A 1 103 ? -2.037 -24.734 -11.375 1 98.56 103 SER A CA 1
ATOM 813 C C . SER A 1 103 ? -1.711 -26.062 -12.039 1 98.56 103 SER A C 1
ATOM 815 O O . SER A 1 103 ? -1.439 -27.062 -11.359 1 98.56 103 SER A O 1
ATOM 817 N N . VAL A 1 104 ? -1.692 -26.094 -13.352 1 98.31 104 VAL A N 1
ATOM 818 C CA . VAL A 1 104 ? -1.402 -27.297 -14.109 1 98.31 104 VAL A CA 1
ATOM 819 C C . VAL A 1 104 ? -0.063 -27.156 -14.828 1 98.31 104 VAL A C 1
ATOM 821 O O . VAL A 1 104 ? 0.242 -26.094 -15.375 1 98.31 104 VAL A O 1
ATOM 824 N N . TRP A 1 105 ? 0.693 -28.25 -14.828 1 96.5 105 TRP A N 1
ATOM 825 C CA . TRP A 1 105 ? 2.078 -28.125 -15.273 1 96.5 105 TRP A CA 1
ATOM 826 C C . TRP A 1 105 ? 2.305 -28.891 -16.578 1 96.5 105 TRP A C 1
ATOM 828 O O . TRP A 1 105 ? 3.348 -28.734 -17.219 1 96.5 105 TRP A O 1
ATOM 838 N N . ASP A 1 106 ? 1.325 -29.719 -16.984 1 95.06 106 ASP A N 1
ATOM 839 C CA . ASP A 1 106 ? 1.443 -30.547 -18.172 1 95.06 106 ASP A CA 1
ATOM 840 C C . ASP A 1 106 ? 0.071 -30.844 -18.781 1 95.06 106 ASP A C 1
ATOM 842 O O . ASP A 1 106 ? -0.956 -30.469 -18.203 1 95.06 106 ASP A O 1
ATOM 846 N N . VAL A 1 107 ? 0.078 -31.453 -19.906 1 97.06 107 VAL A N 1
ATOM 847 C CA . VAL A 1 107 ? -1.153 -31.672 -20.656 1 97.06 107 VAL A CA 1
ATOM 848 C C . VAL A 1 107 ? -2.066 -32.625 -19.891 1 97.06 107 VAL A C 1
ATOM 850 O O . VAL A 1 107 ? -3.273 -32.375 -19.781 1 97.06 107 VAL A O 1
ATOM 853 N N . THR A 1 108 ? -1.511 -33.656 -19.344 1 97.69 108 THR A N 1
ATOM 854 C CA . THR A 1 108 ? -2.295 -34.625 -18.578 1 97.69 108 THR A CA 1
ATOM 855 C C . THR A 1 108 ? -2.994 -33.969 -17.406 1 97.69 108 THR A C 1
ATOM 857 O O . THR A 1 108 ? -4.203 -34.125 -17.219 1 97.69 108 THR A O 1
ATOM 860 N N . SER A 1 109 ? -2.266 -33.219 -16.656 1 98.06 109 SER A N 1
ATOM 861 C CA . SER A 1 109 ? -2.814 -32.5 -15.5 1 98.06 109 SER A CA 1
ATOM 862 C C . SER A 1 109 ? -3.861 -31.484 -15.938 1 98.06 109 SER A C 1
ATOM 864 O O . SER A 1 109 ? -4.875 -31.297 -15.258 1 98.06 109 SER A O 1
ATOM 866 N N . ALA A 1 110 ? -3.609 -30.797 -17.047 1 98.44 110 ALA A N 1
ATOM 867 C CA . ALA A 1 110 ? -4.586 -29.859 -17.594 1 98.44 110 ALA A CA 1
ATOM 868 C C . ALA A 1 110 ? -5.914 -30.547 -17.875 1 98.44 110 ALA A C 1
ATOM 870 O O . ALA A 1 110 ? -6.973 -30.062 -17.469 1 98.44 110 ALA A O 1
ATOM 871 N N . LYS A 1 111 ? -5.82 -31.672 -18.531 1 98.62 111 LYS A N 1
ATOM 872 C CA . LYS A 1 111 ? -7.031 -32.406 -18.875 1 98.62 111 LYS A CA 1
ATOM 873 C C . LYS A 1 111 ? -7.762 -32.875 -17.625 1 98.62 111 LYS A C 1
ATOM 875 O O . LYS A 1 111 ? -8.984 -32.812 -17.547 1 98.62 111 LYS A O 1
ATOM 880 N N . GLU A 1 112 ? -7.035 -33.312 -16.672 1 98.62 112 GLU A N 1
ATOM 881 C CA . GLU A 1 112 ? -7.617 -33.781 -15.414 1 98.62 112 GLU A CA 1
ATOM 882 C C . GLU A 1 112 ? -8.352 -32.656 -14.703 1 98.62 112 GLU A C 1
ATOM 884 O O . GLU A 1 112 ? -9.5 -32.812 -14.297 1 98.62 112 GLU A O 1
ATOM 889 N N . ILE A 1 113 ? -7.746 -31.531 -14.555 1 98.81 113 ILE A N 1
ATOM 890 C CA . ILE A 1 113 ? -8.328 -30.438 -13.781 1 98.81 113 ILE A CA 1
ATOM 891 C C . ILE A 1 113 ? -9.469 -29.797 -14.57 1 98.81 113 ILE A C 1
ATOM 893 O O . ILE A 1 113 ? -10.477 -29.375 -13.992 1 98.81 113 ILE A O 1
ATOM 897 N N . VAL A 1 114 ? -9.352 -29.703 -15.906 1 98.69 114 VAL A N 1
ATOM 898 C CA . VAL A 1 114 ? -10.438 -29.234 -16.75 1 98.69 114 VAL A CA 1
ATOM 899 C C . VAL A 1 114 ? -11.688 -30.062 -16.5 1 98.69 114 VAL A C 1
ATOM 901 O O . VAL A 1 114 ? -12.797 -29.531 -16.453 1 98.69 114 VAL A O 1
ATOM 904 N N . SER A 1 115 ? -11.477 -31.359 -16.328 1 98.56 115 SER A N 1
ATOM 905 C CA . SER A 1 115 ? -12.609 -32.25 -16.109 1 98.56 115 SER A CA 1
ATOM 906 C C . SER A 1 115 ? -13.359 -31.906 -14.828 1 98.56 115 SER A C 1
ATOM 908 O O . SER A 1 115 ? -14.531 -32.25 -14.664 1 98.56 115 SER A O 1
ATOM 910 N N . LEU A 1 116 ? -12.719 -31.234 -13.867 1 98.56 116 LEU A N 1
ATOM 911 C CA . LEU A 1 116 ? -13.352 -30.828 -12.617 1 98.56 116 LEU A CA 1
ATOM 912 C C . LEU A 1 116 ? -14.062 -29.484 -12.789 1 98.56 116 LEU A C 1
ATOM 914 O O . LEU A 1 116 ? -14.875 -29.094 -11.945 1 98.56 116 LEU A O 1
ATOM 918 N N . ASN A 1 117 ? -13.734 -28.734 -13.789 1 98.06 117 ASN A N 1
ATOM 919 C CA . ASN A 1 117 ? -14.344 -27.484 -14.195 1 98.06 117 ASN A CA 1
ATOM 920 C C . ASN A 1 117 ? -14.328 -26.453 -13.07 1 98.06 117 ASN A C 1
ATOM 922 O O . ASN A 1 117 ? -15.367 -25.906 -12.711 1 98.06 117 ASN A O 1
ATOM 926 N N . PRO A 1 118 ? -13.156 -26.141 -12.555 1 98.56 118 PRO A N 1
ATOM 927 C CA . PRO A 1 118 ? -13.078 -25.094 -11.539 1 98.56 118 PRO A CA 1
ATOM 928 C C . PRO A 1 118 ? -13.328 -23.703 -12.117 1 98.56 118 PRO A C 1
ATOM 930 O O . PRO A 1 118 ? -13.508 -23.547 -13.336 1 98.56 118 PRO A O 1
ATOM 933 N N . ILE A 1 119 ? -13.445 -22.672 -11.266 1 97.25 119 ILE A N 1
ATOM 934 C CA . ILE A 1 119 ? -13.789 -21.312 -11.695 1 97.25 119 ILE A CA 1
ATOM 935 C C . ILE A 1 119 ? -12.617 -20.703 -12.461 1 97.25 119 ILE A C 1
ATOM 937 O O . ILE A 1 119 ? -12.812 -19.859 -13.336 1 97.25 119 ILE A O 1
ATOM 941 N N . LEU A 1 120 ? -11.406 -21.156 -12.156 1 98.69 120 LEU A N 1
ATOM 942 C CA . LEU A 1 120 ? -10.219 -20.703 -12.875 1 98.69 120 LEU A CA 1
ATOM 943 C C . LEU A 1 120 ? -9.094 -21.734 -12.75 1 98.69 120 LEU A C 1
ATOM 945 O O . LEU A 1 120 ? -9.094 -22.562 -11.836 1 98.69 120 LEU A O 1
ATOM 949 N N . ILE A 1 121 ? -8.195 -21.734 -13.719 1 98.88 121 ILE A N 1
ATOM 950 C CA . ILE A 1 121 ? -6.988 -22.562 -13.727 1 98.88 121 ILE A CA 1
ATOM 951 C C . ILE A 1 121 ? -5.766 -21.672 -13.922 1 98.88 121 ILE A C 1
ATOM 953 O O . ILE A 1 121 ? -5.812 -20.688 -14.672 1 98.88 121 ILE A O 1
ATOM 957 N N . LYS A 1 122 ? -4.723 -22.016 -13.203 1 98.81 122 LYS A N 1
ATOM 958 C CA . LYS A 1 122 ? -3.49 -21.234 -13.273 1 98.81 122 LYS A CA 1
ATOM 959 C C . LYS A 1 122 ? -2.426 -21.969 -14.086 1 98.81 122 LYS A C 1
ATOM 961 O O . LYS A 1 122 ? -2.338 -23.203 -14.047 1 98.81 122 LYS A O 1
ATOM 966 N N . VAL A 1 123 ? -1.677 -21.203 -14.852 1 98.12 123 VAL A N 1
ATOM 967 C CA . VAL A 1 123 ? -0.453 -21.672 -15.492 1 98.12 123 VAL A CA 1
ATOM 968 C C . VAL A 1 123 ? 0.746 -20.906 -14.938 1 98.12 123 VAL A C 1
ATOM 970 O O . VAL A 1 123 ? 0.867 -19.688 -15.148 1 98.12 123 VAL A O 1
ATOM 973 N N . GLY A 1 124 ? 1.608 -21.625 -14.266 1 96.5 124 GLY A N 1
ATOM 974 C CA . GLY A 1 124 ? 2.791 -20.984 -13.711 1 96.5 124 GLY A CA 1
ATOM 975 C C . GLY A 1 124 ? 3.803 -20.578 -14.766 1 96.5 124 GLY A C 1
ATOM 976 O O . GLY A 1 124 ? 3.721 -21.016 -15.914 1 96.5 124 GLY A O 1
ATOM 977 N N . SER A 1 125 ? 4.734 -19.797 -14.336 1 95.44 125 SER A N 1
ATOM 978 C CA . SER A 1 125 ? 5.738 -19.234 -15.234 1 95.44 125 SER A CA 1
ATOM 979 C C . SER A 1 125 ? 6.523 -20.344 -15.938 1 95.44 125 SER A C 1
ATOM 981 O O . SER A 1 125 ? 6.84 -20.219 -17.125 1 95.44 125 SER A O 1
ATOM 983 N N . PRO A 1 126 ? 6.82 -21.422 -15.297 1 92.44 126 PRO A N 1
ATOM 984 C CA . PRO A 1 126 ? 7.609 -22.469 -15.961 1 92.44 126 PRO A CA 1
ATOM 985 C C . PRO A 1 126 ? 6.895 -23.062 -17.172 1 92.44 126 PRO A C 1
ATOM 987 O O . PRO A 1 126 ? 7.547 -23.5 -18.125 1 92.44 126 PRO A O 1
ATOM 990 N N . SER A 1 127 ? 5.586 -23.047 -17.172 1 93.5 127 SER A N 1
ATOM 991 C CA . SER A 1 127 ? 4.84 -23.781 -18.188 1 93.5 127 SER A CA 1
ATOM 992 C C . SER A 1 127 ? 4.105 -22.828 -19.125 1 93.5 127 SER A C 1
ATOM 994 O O . SER A 1 127 ? 3.281 -23.25 -19.938 1 93.5 127 SER A O 1
ATOM 996 N N . ASN A 1 128 ? 4.355 -21.531 -19.031 1 95.19 128 ASN A N 1
ATOM 997 C CA . ASN A 1 128 ? 3.512 -20.562 -19.719 1 95.19 128 ASN A CA 1
ATOM 998 C C . ASN A 1 128 ? 3.76 -20.562 -21.234 1 95.19 128 ASN A C 1
ATOM 1000 O O . ASN A 1 128 ? 3.035 -19.922 -21.984 1 95.19 128 ASN A O 1
ATOM 1004 N N . GLN A 1 129 ? 4.723 -21.406 -21.719 1 91.69 129 GLN A N 1
ATOM 1005 C CA . GLN A 1 129 ? 4.93 -21.562 -23.156 1 91.69 129 GLN A CA 1
ATOM 1006 C C . GLN A 1 129 ? 4.711 -23.016 -23.578 1 91.69 129 GLN A C 1
ATOM 1008 O O . GLN A 1 129 ? 5.203 -23.438 -24.625 1 91.69 129 GLN A O 1
ATOM 1013 N N . HIS A 1 130 ? 4.102 -23.781 -22.75 1 93.25 130 HIS A N 1
ATOM 1014 C CA . HIS A 1 130 ? 3.65 -25.125 -23.125 1 93.25 130 HIS A CA 1
ATOM 1015 C C . HIS A 1 130 ? 2.391 -25.047 -23.984 1 93.25 130 HIS A C 1
ATOM 1017 O O . HIS A 1 130 ? 1.28 -25.234 -23.469 1 93.25 130 HIS A O 1
ATOM 1023 N N . TRP A 1 131 ? 2.613 -24.906 -25.25 1 94.19 131 TRP A N 1
ATOM 1024 C CA . TRP A 1 131 ? 1.549 -24.516 -26.156 1 94.19 131 TRP A CA 1
ATOM 1025 C C . TRP A 1 131 ? 0.501 -25.609 -26.281 1 94.19 131 TRP A C 1
ATOM 1027 O O . TRP A 1 131 ? -0.692 -25.328 -26.422 1 94.19 131 TRP A O 1
ATOM 1037 N N . GLU A 1 132 ? 0.921 -26.875 -26.25 1 94.62 132 GLU A N 1
ATOM 1038 C CA . GLU A 1 132 ? -0.049 -27.969 -26.297 1 94.62 132 GLU A CA 1
ATOM 1039 C C . GLU A 1 132 ? -0.991 -27.922 -25.094 1 94.62 132 GLU A C 1
ATOM 1041 O O . GLU A 1 132 ? -2.201 -28.109 -25.234 1 94.62 132 GLU A O 1
ATOM 1046 N N . MET A 1 133 ? -0.442 -27.688 -23.969 1 96.38 133 MET A N 1
ATOM 1047 C CA . MET A 1 133 ? -1.245 -27.562 -22.75 1 96.38 133 MET A CA 1
ATOM 1048 C C . MET A 1 133 ? -2.158 -26.344 -22.828 1 96.38 133 MET A C 1
ATOM 1050 O O . MET A 1 133 ? -3.344 -26.438 -22.5 1 96.38 133 MET A O 1
ATOM 1054 N N . GLN A 1 134 ? -1.639 -25.25 -23.312 1 96.25 134 GLN A N 1
ATOM 1055 C CA . GLN A 1 134 ? -2.426 -24.031 -23.422 1 96.25 134 GLN A CA 1
ATOM 1056 C C . GLN A 1 134 ? -3.58 -24.203 -24.406 1 96.25 134 GLN A C 1
ATOM 1058 O O . GLN A 1 134 ? -4.66 -23.641 -24.219 1 96.25 134 GLN A O 1
ATOM 1063 N N . LYS A 1 135 ? -3.314 -24.953 -25.422 1 96.25 135 LYS A N 1
ATOM 1064 C CA . LYS A 1 135 ? -4.379 -25.219 -26.391 1 96.25 135 LYS A CA 1
ATOM 1065 C C . LYS A 1 135 ? -5.543 -25.953 -25.734 1 96.25 135 LYS A C 1
ATOM 1067 O O . LYS A 1 135 ? -6.707 -25.625 -25.984 1 96.25 135 LYS A O 1
ATOM 1072 N N . VAL A 1 136 ? -5.238 -26.938 -24.906 1 96.94 136 VAL A N 1
ATOM 1073 C CA . VAL A 1 136 ? -6.27 -27.641 -24.156 1 96.94 136 VAL A CA 1
ATOM 1074 C C . VAL A 1 136 ? -7.055 -26.656 -23.297 1 96.94 136 VAL A C 1
ATOM 1076 O O . VAL A 1 136 ? -8.289 -26.656 -23.312 1 96.94 136 VAL A O 1
ATOM 1079 N N . LEU A 1 137 ? -6.367 -25.781 -22.625 1 97.88 137 LEU A N 1
ATOM 1080 C CA . LEU A 1 137 ? -6.984 -24.828 -21.703 1 97.88 137 LEU A CA 1
ATOM 1081 C C . LEU A 1 137 ? -7.816 -23.812 -22.469 1 97.88 137 LEU A C 1
ATOM 1083 O O . LEU A 1 137 ? -8.906 -23.438 -22.031 1 97.88 137 LEU A O 1
ATOM 1087 N N . ARG A 1 138 ? -7.301 -23.375 -23.562 1 97.5 138 ARG A N 1
ATOM 1088 C CA . ARG A 1 138 ? -7.98 -22.359 -24.375 1 97.5 138 ARG A CA 1
ATOM 1089 C C . ARG A 1 138 ? -9.227 -22.938 -25.031 1 97.5 138 ARG A C 1
ATOM 1091 O O . ARG A 1 138 ? -10.273 -22.281 -25.062 1 97.5 138 ARG A O 1
ATOM 1098 N N . ASP A 1 139 ? -9.156 -24.172 -25.516 1 96.38 139 ASP A N 1
ATOM 1099 C CA . ASP A 1 139 ? -10.164 -24.672 -26.453 1 96.38 139 ASP A CA 1
ATOM 1100 C C . ASP A 1 139 ? -11.133 -25.625 -25.766 1 96.38 139 ASP A C 1
ATOM 1102 O O . ASP A 1 139 ? -12.258 -25.828 -26.234 1 96.38 139 ASP A O 1
ATOM 1106 N N . GLU A 1 140 ? -10.68 -26.219 -24.641 1 95.94 140 GLU A N 1
ATOM 1107 C CA . GLU A 1 140 ? -11.5 -27.266 -24.047 1 95.94 140 GLU A CA 1
ATOM 1108 C C . GLU A 1 140 ? -12.016 -26.844 -22.672 1 95.94 140 GLU A C 1
ATOM 1110 O O . GLU A 1 140 ? -12.773 -27.562 -22.031 1 95.94 140 GLU A O 1
ATOM 1115 N N . TYR A 1 141 ? -11.656 -25.766 -22.172 1 96.31 141 TYR A N 1
ATOM 1116 C CA . TYR A 1 141 ? -12.047 -25.234 -20.875 1 96.31 141 TYR A CA 1
ATOM 1117 C C . TYR A 1 141 ? -12.719 -23.875 -21.031 1 96.31 141 TYR A C 1
ATOM 1119 O O . TYR A 1 141 ? -12.32 -23.062 -21.891 1 96.31 141 TYR A O 1
ATOM 1127 N N . GLY A 1 142 ? -13.766 -23.578 -20.219 1 95.25 142 GLY A N 1
ATOM 1128 C CA . GLY A 1 142 ? -14.547 -22.359 -20.391 1 95.25 142 GLY A CA 1
ATOM 1129 C C . GLY A 1 142 ? -14.281 -21.328 -19.297 1 95.25 142 GLY A C 1
ATOM 1130 O O . GLY A 1 142 ? -14.742 -20.188 -19.391 1 95.25 142 GLY A O 1
ATOM 1131 N N . GLY A 1 143 ? -13.586 -21.719 -18.25 1 96.62 143 GLY A N 1
ATOM 1132 C CA . GLY A 1 143 ? -13.328 -20.797 -17.156 1 96.62 143 GLY A CA 1
ATOM 1133 C C . GLY A 1 143 ? -12.125 -19.906 -17.391 1 96.62 143 GLY A C 1
ATOM 1134 O O . GLY A 1 143 ? -11.547 -19.906 -18.484 1 96.62 143 GLY A O 1
ATOM 1135 N N . ASP A 1 144 ? -11.781 -19.094 -16.422 1 98.38 144 ASP A N 1
ATOM 1136 C CA . ASP A 1 144 ? -10.672 -18.141 -16.531 1 98.38 144 ASP A CA 1
ATOM 1137 C C . ASP A 1 144 ? -9.328 -18.859 -16.453 1 98.38 144 ASP A C 1
ATOM 1139 O O . ASP A 1 144 ? -9.203 -19.875 -15.773 1 98.38 144 ASP A O 1
ATOM 1143 N N . ILE A 1 145 ? -8.391 -18.312 -17.203 1 98.75 145 ILE A N 1
ATOM 1144 C CA . ILE A 1 145 ? -7.023 -18.812 -17.156 1 98.75 145 ILE A CA 1
ATOM 1145 C C . ILE A 1 145 ? -6.086 -17.719 -16.656 1 98.75 145 ILE A C 1
ATOM 1147 O O . ILE A 1 145 ? -6.035 -16.625 -17.219 1 98.75 145 ILE A O 1
ATOM 1151 N N . HIS A 1 146 ? -5.414 -18.031 -15.586 1 98.88 146 HIS A N 1
ATOM 1152 C CA . HIS A 1 146 ? -4.426 -17.125 -15.008 1 98.88 146 HIS A CA 1
ATOM 1153 C C . HIS A 1 146 ? -3.008 -17.562 -15.359 1 98.88 146 HIS A C 1
ATOM 1155 O O . HIS A 1 146 ? -2.625 -18.703 -15.102 1 98.88 146 HIS A O 1
ATOM 1161 N N . ILE A 1 147 ? -2.207 -16.656 -15.984 1 98.56 147 ILE A N 1
ATOM 1162 C CA . ILE A 1 147 ? -0.874 -17.047 -16.438 1 98.56 147 ILE A CA 1
ATOM 1163 C C . ILE A 1 147 ? 0.168 -16.109 -15.82 1 98.56 147 ILE A C 1
ATOM 1165 O O . ILE A 1 147 ? 0.081 -14.891 -15.969 1 98.56 147 ILE A O 1
ATOM 1169 N N . SER A 1 148 ? 1.141 -16.672 -15.172 1 98.12 148 SER A N 1
ATOM 1170 C CA . SER A 1 148 ? 2.264 -15.906 -14.641 1 98.12 148 SER A CA 1
ATOM 1171 C C . SER A 1 148 ? 3.35 -15.727 -15.695 1 98.12 148 SER A C 1
ATOM 1173 O O . SER A 1 148 ? 3.58 -16.609 -16.516 1 98.12 148 SER A O 1
ATOM 1175 N N . THR A 1 149 ? 4.086 -14.641 -15.547 1 96.88 149 THR A N 1
ATOM 1176 C CA . THR A 1 149 ? 5.059 -14.32 -16.578 1 96.88 149 THR A CA 1
ATOM 1177 C C . THR A 1 149 ? 6.445 -14.117 -15.984 1 96.88 149 THR A C 1
ATOM 1179 O O . THR A 1 149 ? 7.23 -13.305 -16.484 1 96.88 149 THR A O 1
ATOM 1182 N N . GLY A 1 150 ? 6.707 -14.742 -14.844 1 94.94 150 GLY A N 1
ATOM 1183 C CA . GLY A 1 150 ? 8.078 -14.781 -14.359 1 94.94 150 GLY A CA 1
ATOM 1184 C C . GLY A 1 150 ? 9.031 -15.469 -15.32 1 94.94 150 GLY A C 1
ATOM 1185 O O . GLY A 1 150 ? 8.648 -16.406 -16.016 1 94.94 150 GLY A O 1
ATOM 1186 N N . MET A 1 151 ? 10.211 -14.953 -15.367 1 93.38 151 MET A N 1
ATOM 1187 C CA . MET A 1 151 ? 11.258 -15.492 -16.234 1 93.38 151 MET A CA 1
ATOM 1188 C C . MET A 1 151 ? 10.797 -15.539 -17.688 1 93.38 151 MET A C 1
ATOM 1190 O O . MET A 1 151 ? 11.062 -16.516 -18.391 1 93.38 151 MET A O 1
ATOM 1194 N N . THR A 1 152 ? 10.047 -14.695 -18.125 1 94.88 152 THR A N 1
ATOM 1195 C CA . THR A 1 152 ? 9.477 -14.625 -19.469 1 94.88 152 THR A CA 1
ATOM 1196 C C . THR A 1 152 ? 9.836 -13.305 -20.141 1 94.88 152 THR A C 1
ATOM 1198 O O . THR A 1 152 ? 9.703 -12.234 -19.531 1 94.88 152 THR A O 1
ATOM 1201 N N . THR A 1 153 ? 10.336 -13.32 -21.359 1 94.69 153 THR A N 1
ATOM 1202 C CA . THR A 1 153 ? 10.695 -12.109 -22.094 1 94.69 153 THR A CA 1
ATOM 1203 C C . THR A 1 153 ? 9.438 -11.383 -22.578 1 94.69 153 THR A C 1
ATOM 1205 O O . THR A 1 153 ? 8.352 -11.969 -22.609 1 94.69 153 THR A O 1
ATOM 1208 N N . LYS A 1 154 ? 9.633 -10.148 -22.938 1 96.31 154 LYS A N 1
ATOM 1209 C CA . LYS A 1 154 ? 8.516 -9.352 -23.453 1 96.31 154 LYS A CA 1
ATOM 1210 C C . LYS A 1 154 ? 7.934 -9.977 -24.719 1 96.31 154 LYS A C 1
ATOM 1212 O O . LYS A 1 154 ? 6.715 -9.992 -24.906 1 96.31 154 LYS A O 1
ATOM 1217 N N . GLU A 1 155 ? 8.781 -10.453 -25.531 1 96.81 155 GLU A N 1
ATOM 1218 C CA . GLU A 1 155 ? 8.336 -11.117 -26.75 1 96.81 155 GLU A CA 1
ATOM 1219 C C . GLU A 1 155 ? 7.512 -12.359 -26.438 1 96.81 155 GLU A C 1
ATOM 1221 O O . GLU A 1 155 ? 6.488 -12.609 -27.078 1 96.81 155 GLU A O 1
ATOM 1226 N N . GLU A 1 156 ? 7.918 -13.117 -25.484 1 95.62 156 GLU A N 1
ATOM 1227 C CA . GLU A 1 156 ? 7.207 -14.328 -25.062 1 95.62 156 GLU A CA 1
ATOM 1228 C C . GLU A 1 156 ? 5.836 -13.992 -24.484 1 95.62 156 GLU A C 1
ATOM 1230 O O . GLU A 1 156 ? 4.859 -14.695 -24.75 1 95.62 156 GLU A O 1
ATOM 1235 N N . VAL A 1 157 ? 5.758 -12.914 -23.734 1 97.56 157 VAL A N 1
ATOM 1236 C CA . VAL A 1 157 ? 4.477 -12.484 -23.188 1 97.56 157 VAL A CA 1
ATOM 1237 C C . VAL A 1 157 ? 3.529 -12.117 -24.328 1 97.56 157 VAL A C 1
ATOM 1239 O O . VAL A 1 157 ? 2.357 -12.5 -24.328 1 97.56 157 VAL A O 1
ATOM 1242 N N . GLU A 1 158 ? 4.086 -11.445 -25.312 1 98 158 GLU A N 1
ATOM 1243 C CA . GLU A 1 158 ? 3.289 -11.062 -26.469 1 98 158 GLU A CA 1
ATOM 1244 C C . GLU A 1 158 ? 2.758 -12.297 -27.203 1 98 158 GLU A C 1
ATOM 1246 O O . GLU A 1 158 ? 1.601 -12.32 -27.625 1 98 158 GLU A O 1
ATOM 1251 N N . LYS A 1 159 ? 3.566 -13.305 -27.297 1 97.06 159 LYS A N 1
ATOM 1252 C CA . LYS A 1 159 ? 3.15 -14.547 -27.938 1 97.06 159 LYS A CA 1
ATOM 1253 C C . LYS A 1 159 ? 2.008 -15.211 -27.172 1 97.06 159 LYS A C 1
ATOM 1255 O O . LYS A 1 159 ? 1.063 -15.719 -27.781 1 97.06 159 LYS A O 1
ATOM 1260 N N . ILE A 1 160 ? 2.078 -15.156 -25.875 1 97.44 160 ILE A N 1
ATOM 1261 C CA . ILE A 1 160 ? 1.038 -15.742 -25.031 1 97.44 160 ILE A CA 1
ATOM 1262 C C . ILE A 1 160 ? -0.279 -15 -25.25 1 97.44 160 ILE A C 1
ATOM 1264 O O . ILE A 1 160 ? -1.314 -15.617 -25.5 1 97.44 160 ILE A O 1
ATOM 1268 N N . VAL A 1 161 ? -0.24 -13.688 -25.203 1 98.31 161 VAL A N 1
ATOM 1269 C CA . VAL A 1 161 ? -1.439 -12.875 -25.328 1 98.31 161 VAL A CA 1
ATOM 1270 C C . VAL A 1 161 ? -2.049 -13.078 -26.719 1 98.31 161 VAL A C 1
ATOM 1272 O O . VAL A 1 161 ? -3.258 -13.281 -26.844 1 98.31 161 VAL A O 1
ATOM 1275 N N . THR A 1 162 ? -1.203 -13.109 -27.734 1 97.81 162 THR A N 1
ATOM 1276 C CA . THR A 1 162 ? -1.667 -13.297 -29.094 1 97.81 162 THR A CA 1
ATOM 1277 C C . THR A 1 162 ? -2.311 -14.664 -29.266 1 97.81 162 THR A C 1
ATOM 1279 O O . THR A 1 162 ? -3.34 -14.797 -29.938 1 97.81 162 THR A O 1
ATOM 1282 N N . PHE A 1 163 ? -1.739 -15.648 -28.703 1 97.12 163 PHE A N 1
ATOM 1283 C CA . PHE A 1 163 ? -2.27 -17 -28.75 1 97.12 163 PHE A CA 1
ATOM 1284 C C . PHE A 1 163 ? -3.707 -17.047 -28.25 1 97.12 163 PHE A C 1
ATOM 1286 O O . PHE A 1 163 ? -4.57 -17.656 -28.875 1 97.12 163 PHE A O 1
ATOM 1293 N N . TRP A 1 164 ? -3.939 -16.375 -27.188 1 97.44 164 TRP A N 1
ATOM 1294 C CA . TRP A 1 164 ? -5.27 -16.375 -26.594 1 97.44 164 TRP A CA 1
ATOM 1295 C C . TRP A 1 164 ? -6.219 -15.477 -27.391 1 97.44 164 TRP A C 1
ATOM 1297 O O . TRP A 1 164 ? -7.406 -15.789 -27.516 1 97.44 164 TRP A O 1
ATOM 1307 N N . GLU A 1 165 ? -5.73 -14.406 -27.953 1 96.56 165 GLU A N 1
ATOM 1308 C CA . GLU A 1 165 ? -6.527 -13.516 -28.781 1 96.56 165 GLU A CA 1
ATOM 1309 C C . GLU A 1 165 ? -7.016 -14.234 -30.047 1 96.56 165 GLU A C 1
ATOM 1311 O O . GLU A 1 165 ? -8.102 -13.945 -30.547 1 96.56 165 GLU A O 1
ATOM 1316 N N . GLU A 1 166 ? -6.258 -15.117 -30.453 1 94.38 166 GLU A N 1
ATOM 1317 C CA . GLU A 1 166 ? -6.551 -15.805 -31.703 1 94.38 166 GLU A CA 1
ATOM 1318 C C . GLU A 1 166 ? -7.453 -17.016 -31.469 1 94.38 166 GLU A C 1
ATOM 1320 O O . GLU A 1 166 ? -7.898 -17.656 -32.438 1 94.38 166 GLU A O 1
ATOM 1325 N N . GLY A 1 167 ? -7.645 -17.281 -30.234 1 90.88 167 GLY A N 1
ATOM 1326 C CA . GLY A 1 167 ? -8.508 -18.422 -29.922 1 90.88 167 GLY A CA 1
ATOM 1327 C C . GLY A 1 167 ? -9.953 -18.188 -30.297 1 90.88 167 GLY A C 1
ATOM 1328 O O . GLY A 1 167 ? -10.383 -17.047 -30.484 1 90.88 167 GLY A O 1
ATOM 1329 N N . ALA A 1 168 ? -10.648 -19.234 -30.453 1 85.56 168 ALA A N 1
ATOM 1330 C CA . ALA A 1 168 ? -12.07 -19.141 -30.797 1 85.56 168 ALA A CA 1
ATOM 1331 C C . ALA A 1 168 ? -12.875 -18.562 -29.641 1 85.56 168 ALA A C 1
ATOM 1333 O O . ALA A 1 168 ? -12.461 -18.656 -28.484 1 85.56 168 ALA A O 1
ATOM 1334 N N . GLY A 1 169 ? -13.977 -17.859 -29.984 1 85.88 169 GLY A N 1
ATOM 1335 C CA . GLY A 1 169 ? -14.859 -17.312 -28.953 1 85.88 169 GLY A CA 1
ATOM 1336 C C . GLY A 1 169 ? -14.266 -16.109 -28.25 1 85.88 169 GLY A C 1
ATOM 1337 O O . GLY A 1 169 ? -13.719 -15.203 -28.891 1 85.88 169 GLY A O 1
ATOM 1338 N N . ASP A 1 170 ? -14.406 -16.047 -26.938 1 89.25 170 ASP A N 1
ATOM 1339 C CA . ASP A 1 170 ? -14 -14.922 -26.094 1 89.25 170 ASP A CA 1
ATOM 1340 C C . ASP A 1 170 ? -12.828 -15.297 -25.188 1 89.25 170 ASP A C 1
ATOM 1342 O O . ASP A 1 170 ? -12.812 -14.961 -24.016 1 89.25 170 ASP A O 1
ATOM 1346 N N . ALA A 1 171 ? -11.805 -16.031 -25.859 1 92.06 171 ALA A N 1
ATOM 1347 C CA . ALA A 1 171 ? -10.703 -16.578 -25.078 1 92.06 171 ALA A CA 1
ATOM 1348 C C . ALA A 1 171 ? -9.898 -15.469 -24.406 1 92.06 171 ALA A C 1
ATOM 1350 O O . ALA A 1 171 ? -9.438 -15.617 -23.281 1 92.06 171 ALA A O 1
ATOM 1351 N N . LYS A 1 172 ? -9.727 -14.367 -25.109 1 91.75 172 LYS A N 1
ATOM 1352 C CA . LYS A 1 172 ? -8.922 -13.281 -24.562 1 91.75 172 LYS A CA 1
ATOM 1353 C C . LYS A 1 172 ? -9.555 -12.727 -23.281 1 91.75 172 LYS A C 1
ATOM 1355 O O . LYS A 1 172 ? -8.852 -12.305 -22.375 1 91.75 172 LYS A O 1
ATOM 1360 N N . ASN A 1 173 ? -10.906 -12.766 -23.219 1 96.12 173 ASN A N 1
ATOM 1361 C CA . ASN A 1 173 ? -11.609 -12.219 -22.062 1 96.12 173 ASN A CA 1
ATOM 1362 C C . ASN A 1 173 ? -11.68 -13.219 -20.922 1 96.12 173 ASN A C 1
ATOM 1364 O O . ASN A 1 173 ? -12.375 -12.984 -19.922 1 96.12 173 ASN A O 1
ATOM 1368 N N . ARG A 1 174 ? -10.867 -14.289 -21.047 1 97.81 174 ARG A N 1
ATOM 1369 C CA . ARG A 1 174 ? -10.719 -15.266 -19.984 1 97.81 174 ARG A CA 1
ATOM 1370 C C . ARG A 1 174 ? -9.297 -15.266 -19.438 1 97.81 174 ARG A C 1
ATOM 1372 O O . ARG A 1 174 ? -9.016 -15.93 -18.438 1 97.81 174 ARG A O 1
ATOM 1379 N N . LEU A 1 175 ? -8.438 -14.5 -20.047 1 98.56 175 LEU A N 1
ATOM 1380 C CA . LEU A 1 175 ? -7.023 -14.516 -19.703 1 98.56 175 LEU A CA 1
ATOM 1381 C C . LEU A 1 175 ? -6.703 -13.461 -18.656 1 98.56 175 LEU A C 1
ATOM 1383 O O . LEU A 1 175 ? -7.059 -12.289 -18.812 1 98.56 175 LEU A O 1
ATOM 1387 N N . VAL A 1 176 ? -6.113 -13.852 -17.578 1 98.81 176 VAL A N 1
ATOM 1388 C CA . VAL A 1 176 ? -5.523 -12.953 -16.594 1 98.81 176 VAL A CA 1
ATOM 1389 C C . VAL A 1 176 ? -4.004 -13.125 -16.578 1 98.81 176 VAL A C 1
ATOM 1391 O O . VAL A 1 176 ? -3.498 -14.234 -16.438 1 98.81 176 VAL A O 1
ATOM 1394 N N . LEU A 1 177 ? -3.256 -12.07 -16.75 1 98.69 177 LEU A N 1
ATOM 1395 C CA . LEU A 1 177 ? -1.798 -12.086 -16.797 1 98.69 177 LEU A CA 1
ATOM 1396 C C . LEU A 1 177 ? -1.202 -11.617 -15.484 1 98.69 177 LEU A C 1
ATOM 1398 O O . LEU A 1 177 ? -1.64 -10.602 -14.922 1 98.69 177 LEU A O 1
ATOM 1402 N N . TYR A 1 178 ? -0.222 -12.344 -15.008 1 98.69 178 TYR A N 1
ATOM 1403 C CA . TYR A 1 178 ? 0.4 -12.023 -13.734 1 98.69 178 TYR A CA 1
ATOM 1404 C C . TYR A 1 178 ? 1.832 -11.539 -13.93 1 98.69 178 TYR A C 1
ATOM 1406 O O . TYR A 1 178 ? 2.635 -12.203 -14.586 1 98.69 178 TYR A O 1
ATOM 1414 N N . ASN A 1 179 ? 2.119 -10.383 -13.297 1 97.69 179 ASN A N 1
ATOM 1415 C CA . ASN A 1 179 ? 3.52 -10.055 -13.039 1 97.69 179 ASN A CA 1
ATOM 1416 C C . ASN A 1 179 ? 4.086 -10.883 -11.891 1 97.69 179 ASN A C 1
ATOM 1418 O O . ASN A 1 179 ? 3.414 -11.094 -10.883 1 97.69 179 ASN A O 1
ATOM 1422 N N . CYS A 1 180 ? 5.234 -11.375 -12.125 1 94.5 180 CYS A N 1
ATOM 1423 C CA . CYS A 1 180 ? 5.871 -12.242 -11.141 1 94.5 180 CYS A CA 1
ATOM 1424 C C . CYS A 1 180 ? 7.379 -12.297 -11.359 1 94.5 180 CYS A C 1
ATOM 1426 O O . CYS A 1 180 ? 7.852 -12.211 -12.492 1 94.5 180 CYS A O 1
ATOM 1428 N N . THR A 1 181 ? 8.102 -12.336 -10.258 1 92.12 181 THR A N 1
ATOM 1429 C CA . THR A 1 181 ? 9.523 -12.672 -10.289 1 92.12 181 THR A CA 1
ATOM 1430 C C . THR A 1 181 ? 9.773 -14.023 -9.633 1 92.12 181 THR A C 1
ATOM 1432 O O . THR A 1 181 ? 9.352 -14.25 -8.492 1 92.12 181 THR A O 1
ATOM 1435 N N . SER A 1 182 ? 10.469 -14.812 -10.367 1 87.38 182 SER A N 1
ATOM 1436 C CA . SER A 1 182 ? 10.688 -16.172 -9.883 1 87.38 182 SER A CA 1
ATOM 1437 C C . SER A 1 182 ? 11.891 -16.234 -8.953 1 87.38 182 SER A C 1
ATOM 1439 O O . SER A 1 182 ? 13.031 -16.328 -9.414 1 87.38 182 SER A O 1
ATOM 1441 N N . GLY A 1 183 ? 11.711 -16.125 -7.637 1 82.94 183 GLY A N 1
ATOM 1442 C CA . GLY A 1 183 ? 12.617 -16.234 -6.5 1 82.94 183 GLY A CA 1
ATOM 1443 C C . GLY A 1 183 ? 11.891 -16.438 -5.184 1 82.94 183 GLY A C 1
ATOM 1444 O O . GLY A 1 183 ? 10.766 -15.961 -5.008 1 82.94 183 GLY A O 1
ATOM 1445 N N . TYR A 1 184 ? 12.617 -17.25 -4.289 1 76.69 184 TYR A N 1
ATOM 1446 C CA . TYR A 1 184 ? 11.898 -17.625 -3.074 1 76.69 184 TYR A CA 1
ATOM 1447 C C . TYR A 1 184 ? 12.812 -17.562 -1.856 1 76.69 184 TYR A C 1
ATOM 1449 O O . TYR A 1 184 ? 13.422 -18.547 -1.469 1 76.69 184 TYR A O 1
ATOM 1457 N N . PRO A 1 185 ? 12.82 -16.344 -1.232 1 84.56 185 PRO A N 1
ATOM 1458 C CA . PRO A 1 185 ? 12.016 -15.141 -1.485 1 84.56 185 PRO A CA 1
ATOM 1459 C C . PRO A 1 185 ? 12.656 -14.195 -2.498 1 84.56 185 PRO A C 1
ATOM 1461 O O . PRO A 1 185 ? 13.828 -14.375 -2.85 1 84.56 185 PRO A O 1
ATOM 1464 N N . VAL A 1 186 ? 11.898 -13.336 -2.982 1 92.06 186 VAL A N 1
ATOM 1465 C CA . VAL A 1 186 ? 12.398 -12.32 -3.904 1 92.06 186 VAL A CA 1
ATOM 1466 C C . VAL A 1 186 ? 12.805 -11.07 -3.127 1 92.06 186 VAL A C 1
ATOM 1468 O O . VAL A 1 186 ? 11.992 -10.508 -2.385 1 92.06 186 VAL A O 1
ATOM 1471 N N . PRO A 1 187 ? 14.086 -10.672 -3.271 1 94.88 187 PRO A N 1
ATOM 1472 C CA . PRO A 1 187 ? 14.445 -9.375 -2.699 1 94.88 187 PRO A CA 1
ATOM 1473 C C . PRO A 1 187 ? 13.594 -8.234 -3.258 1 94.88 187 PRO A C 1
ATOM 1475 O O . PRO A 1 187 ? 13.195 -8.266 -4.426 1 94.88 187 PRO A O 1
ATOM 1478 N N . PHE A 1 188 ? 13.406 -7.246 -2.424 1 96.62 188 PHE A N 1
ATOM 1479 C CA . PHE A 1 188 ? 12.523 -6.152 -2.814 1 96.62 188 PHE A CA 1
ATOM 1480 C C . PHE A 1 188 ? 12.992 -5.523 -4.125 1 96.62 188 PHE A C 1
ATOM 1482 O O . PHE A 1 188 ? 12.172 -5.23 -5 1 96.62 188 PHE A O 1
ATOM 1489 N N . GLU A 1 189 ? 14.25 -5.379 -4.336 1 95.56 189 GLU A N 1
ATOM 1490 C CA . GLU A 1 189 ? 14.805 -4.727 -5.52 1 95.56 189 GLU A CA 1
ATOM 1491 C C . GLU A 1 189 ? 14.539 -5.543 -6.777 1 95.56 189 GLU A C 1
ATOM 1493 O O . GLU A 1 189 ? 14.594 -5.012 -7.891 1 95.56 189 GLU A O 1
ATOM 1498 N N . ASP A 1 190 ? 14.188 -6.812 -6.555 1 95.56 190 ASP A N 1
ATOM 1499 C CA . ASP A 1 190 ? 13.977 -7.699 -7.695 1 95.56 190 ASP A CA 1
ATOM 1500 C C . ASP A 1 190 ? 12.492 -7.895 -7.977 1 95.56 190 ASP A C 1
ATOM 1502 O O . ASP A 1 190 ? 12.117 -8.57 -8.938 1 95.56 190 ASP A O 1
ATOM 1506 N N . VAL A 1 191 ? 11.648 -7.312 -7.168 1 96.06 191 VAL A N 1
ATOM 1507 C CA . VAL A 1 191 ? 10.211 -7.426 -7.395 1 96.06 191 VAL A CA 1
ATOM 1508 C C . VAL A 1 191 ? 9.82 -6.652 -8.648 1 96.06 191 VAL A C 1
ATOM 1510 O O . VAL A 1 191 ? 8.977 -7.102 -9.43 1 96.06 191 VAL A O 1
ATOM 1513 N N . CYS A 1 192 ? 10.438 -5.426 -8.836 1 95.81 192 CYS A N 1
ATOM 1514 C CA . CYS A 1 192 ? 10.305 -4.602 -10.039 1 95.81 192 CYS A CA 1
ATOM 1515 C C . CYS A 1 192 ? 8.844 -4.328 -10.359 1 95.81 192 CYS A C 1
ATOM 1517 O O . CYS A 1 192 ? 8.359 -4.688 -11.43 1 95.81 192 CYS A O 1
ATOM 1519 N N . LEU A 1 193 ? 8.141 -3.561 -9.555 1 97.5 193 LEU A N 1
ATOM 1520 C CA . LEU A 1 193 ? 6.707 -3.303 -9.664 1 97.5 193 LEU A CA 1
ATOM 1521 C C . LEU A 1 193 ? 6.402 -2.443 -10.891 1 97.5 193 LEU A C 1
ATOM 1523 O O . LEU A 1 193 ? 5.258 -2.383 -11.344 1 97.5 193 LEU A O 1
ATOM 1527 N N . LEU A 1 194 ? 7.445 -1.791 -11.422 1 97.25 194 LEU A N 1
ATOM 1528 C CA . LEU A 1 194 ? 7.18 -1.004 -12.625 1 97.25 194 LEU A CA 1
ATOM 1529 C C . LEU A 1 194 ? 6.883 -1.909 -13.812 1 97.25 194 LEU A C 1
ATOM 1531 O O . LEU A 1 194 ? 6.25 -1.481 -14.781 1 97.25 194 LEU A O 1
ATOM 1535 N N . GLU A 1 195 ? 7.328 -3.211 -13.703 1 97.06 195 GLU A N 1
ATOM 1536 C CA . GLU A 1 195 ? 6.953 -4.195 -14.711 1 97.06 195 GLU A CA 1
ATOM 1537 C C . GLU A 1 195 ? 5.453 -4.473 -14.688 1 97.06 195 GLU A C 1
ATOM 1539 O O . GLU A 1 195 ? 4.848 -4.734 -15.727 1 97.06 195 GLU A O 1
ATOM 1544 N N . LEU A 1 196 ? 4.895 -4.488 -13.516 1 97.81 196 LEU A N 1
ATOM 1545 C CA . LEU A 1 196 ? 3.455 -4.676 -13.367 1 97.81 196 LEU A CA 1
ATOM 1546 C C . LEU A 1 196 ? 2.688 -3.539 -14.031 1 97.81 196 LEU A C 1
ATOM 1548 O O . LEU A 1 196 ? 1.706 -3.779 -14.742 1 97.81 196 LEU A O 1
ATOM 1552 N N . ARG A 1 197 ? 3.189 -2.293 -13.789 1 96.88 197 ARG A N 1
ATOM 1553 C CA . ARG A 1 197 ? 2.547 -1.137 -14.406 1 96.88 197 ARG A CA 1
ATOM 1554 C C . ARG A 1 197 ? 2.646 -1.205 -15.93 1 96.88 197 ARG A C 1
ATOM 1556 O O . ARG A 1 197 ? 1.676 -0.913 -16.641 1 96.88 197 ARG A O 1
ATOM 1563 N N . GLU A 1 198 ? 3.773 -1.603 -16.438 1 96.38 198 GLU A N 1
ATOM 1564 C CA . GLU A 1 198 ? 3.953 -1.766 -17.875 1 96.38 198 GLU A CA 1
ATOM 1565 C C . GLU A 1 198 ? 3.033 -2.85 -18.422 1 96.38 198 GLU A C 1
ATOM 1567 O O . GLU A 1 198 ? 2.459 -2.693 -19.5 1 96.38 198 GLU A O 1
ATOM 1572 N N . LEU A 1 199 ? 2.93 -3.922 -17.703 1 97.94 199 LEU A N 1
ATOM 1573 C CA . LEU A 1 199 ? 2.033 -5.008 -18.094 1 97.94 199 LEU A CA 1
ATOM 1574 C C . LEU A 1 199 ? 0.598 -4.508 -18.219 1 97.94 199 LEU A C 1
ATOM 1576 O O . LEU A 1 199 ? -0.096 -4.828 -19.188 1 97.94 199 LEU A O 1
ATOM 1580 N N . TYR A 1 200 ? 0.174 -3.738 -17.25 1 98 200 TYR A N 1
ATOM 1581 C CA . TYR A 1 200 ? -1.166 -3.162 -17.281 1 98 200 TYR A CA 1
ATOM 1582 C C . TYR A 1 200 ? -1.34 -2.264 -18.5 1 98 200 TYR A C 1
ATOM 1584 O O . TYR A 1 200 ? -2.312 -2.4 -19.25 1 98 200 TYR A O 1
ATOM 1592 N N . ASP A 1 201 ? -0.387 -1.38 -18.719 1 97.38 201 ASP A N 1
ATOM 1593 C CA . ASP A 1 201 ? -0.481 -0.402 -19.797 1 97.38 201 ASP A CA 1
ATOM 1594 C C . ASP A 1 201 ? -0.561 -1.092 -21.156 1 97.38 201 ASP A C 1
ATOM 1596 O O . ASP A 1 201 ? -1.292 -0.646 -22.047 1 97.38 201 ASP A O 1
ATOM 1600 N N . LYS A 1 202 ? 0.131 -2.15 -21.234 1 97.31 202 LYS A N 1
ATOM 1601 C CA . LYS A 1 202 ? 0.25 -2.801 -22.531 1 97.31 202 LYS A CA 1
ATOM 1602 C C . LYS A 1 202 ? -0.912 -3.76 -22.781 1 97.31 202 LYS A C 1
ATOM 1604 O O . LYS A 1 202 ? -1.374 -3.908 -23.906 1 97.31 202 LYS A O 1
ATOM 1609 N N . TYR A 1 203 ? -1.463 -4.434 -21.688 1 98.12 203 TYR A N 1
ATOM 1610 C CA . TYR A 1 203 ? -2.266 -5.613 -21.984 1 98.12 203 TYR A CA 1
ATOM 1611 C C . TYR A 1 203 ? -3.652 -5.5 -21.359 1 98.12 203 TYR A C 1
ATOM 1613 O O . TYR A 1 203 ? -4.535 -6.316 -21.656 1 98.12 203 TYR A O 1
ATOM 1621 N N . HIS A 1 204 ? -3.934 -4.496 -20.547 1 96.88 204 HIS A N 1
ATOM 1622 C CA . HIS A 1 204 ? -5.184 -4.453 -19.797 1 96.88 204 HIS A CA 1
ATOM 1623 C C . HIS A 1 204 ? -6.387 -4.523 -20.719 1 96.88 204 HIS A C 1
ATOM 1625 O O . HIS A 1 204 ? -7.441 -5.039 -20.344 1 96.88 204 HIS A O 1
ATOM 1631 N N . ALA A 1 205 ? -6.273 -4.012 -21.922 1 96.81 205 ALA A N 1
ATOM 1632 C CA . ALA A 1 205 ? -7.387 -3.988 -22.875 1 96.81 205 ALA A CA 1
ATOM 1633 C C . ALA A 1 205 ? -7.434 -5.273 -23.688 1 96.81 205 ALA A C 1
ATOM 1635 O O . ALA A 1 205 ? -8.398 -5.512 -24.422 1 96.81 205 ALA A O 1
ATOM 1636 N N . ARG A 1 206 ? -6.367 -6.078 -23.547 1 97.5 206 ARG A N 1
ATOM 1637 C CA . ARG A 1 206 ? -6.227 -7.262 -24.391 1 97.5 206 ARG A CA 1
ATOM 1638 C C . ARG A 1 206 ? -6.496 -8.539 -23.594 1 97.5 206 ARG A C 1
ATOM 1640 O O . ARG A 1 206 ? -6.617 -9.617 -24.172 1 97.5 206 ARG A O 1
ATOM 1647 N N . VAL A 1 207 ? -6.633 -8.422 -22.281 1 98.19 207 VAL A N 1
ATOM 1648 C CA . VAL A 1 207 ? -6.902 -9.555 -21.406 1 98.19 207 VAL A CA 1
ATOM 1649 C C . VAL A 1 207 ? -7.996 -9.188 -20.406 1 98.19 207 VAL A C 1
ATOM 1651 O O . VAL A 1 207 ? -8.422 -8.031 -20.344 1 98.19 207 VAL A O 1
ATOM 1654 N N . LYS A 1 208 ? -8.438 -10.102 -19.609 1 98.19 208 LYS A N 1
ATOM 1655 C CA . LYS A 1 208 ? -9.531 -9.883 -18.672 1 98.19 208 LYS A CA 1
ATOM 1656 C C . LYS A 1 208 ? -9.086 -9.016 -17.5 1 98.19 208 LYS A C 1
ATOM 1658 O O . LYS A 1 208 ? -9.828 -8.156 -17.031 1 98.19 208 LYS A O 1
ATOM 1663 N N . ALA A 1 209 ? -7.875 -9.273 -17 1 98.62 209 ALA A N 1
ATOM 1664 C CA . ALA A 1 209 ? -7.348 -8.562 -15.836 1 98.62 209 ALA A CA 1
ATOM 1665 C C . ALA A 1 209 ? -5.844 -8.773 -15.703 1 98.62 209 ALA A C 1
ATOM 1667 O O . ALA A 1 209 ? -5.258 -9.586 -16.406 1 98.62 209 ALA A O 1
ATOM 1668 N N . ILE A 1 210 ? -5.254 -7.988 -14.852 1 98.75 210 ILE A N 1
ATOM 1669 C CA . ILE A 1 210 ? -3.844 -8.109 -14.5 1 98.75 210 ILE A CA 1
ATOM 1670 C C . ILE A 1 210 ? -3.711 -8.523 -13.031 1 98.75 210 ILE A C 1
ATOM 1672 O O . ILE A 1 210 ? -4.496 -8.086 -12.188 1 98.75 210 ILE A O 1
ATOM 1676 N N . GLY A 1 211 ? -2.773 -9.406 -12.75 1 98.81 211 GLY A N 1
ATOM 1677 C CA . GLY A 1 211 ? -2.502 -9.844 -11.391 1 98.81 211 GLY A CA 1
ATOM 1678 C C . GLY A 1 211 ? -1.04 -9.727 -11.008 1 98.81 211 GLY A C 1
ATOM 1679 O O . GLY A 1 211 ? -0.201 -9.367 -11.836 1 98.81 211 GLY A O 1
ATOM 1680 N N . PHE A 1 212 ? -0.824 -9.953 -9.742 1 98.81 212 PHE A N 1
ATOM 1681 C CA . PHE A 1 212 ? 0.511 -9.969 -9.156 1 98.81 212 PHE A CA 1
ATOM 1682 C C . PHE A 1 212 ? 0.715 -11.219 -8.305 1 98.81 212 PHE A C 1
ATOM 1684 O O . PHE A 1 212 ? -0.112 -11.531 -7.453 1 98.81 212 PHE A O 1
ATOM 1691 N N . SER A 1 213 ? 1.676 -11.977 -8.633 1 97.94 213 SER A N 1
ATOM 1692 C CA . SER A 1 213 ? 2.1 -13.117 -7.824 1 97.94 213 SER A CA 1
ATOM 1693 C C . SER A 1 213 ? 3.404 -12.82 -7.09 1 97.94 213 SER A C 1
ATOM 1695 O O . SER A 1 213 ? 4.465 -12.742 -7.711 1 97.94 213 SER A O 1
ATOM 1697 N N . GLY A 1 214 ? 3.289 -12.703 -5.809 1 94.44 214 GLY A N 1
ATOM 1698 C CA . GLY A 1 214 ? 4.434 -12.234 -5.047 1 94.44 214 GLY A CA 1
ATOM 1699 C C . GLY A 1 214 ? 5.094 -13.328 -4.227 1 94.44 214 GLY A C 1
ATOM 1700 O O . GLY A 1 214 ? 4.414 -14.227 -3.719 1 94.44 214 GLY A O 1
ATOM 1701 N N . HIS A 1 215 ? 6.418 -13.211 -4.074 1 93.06 215 HIS A N 1
ATOM 1702 C CA . HIS A 1 215 ? 7.246 -14.078 -3.244 1 93.06 215 HIS A CA 1
ATOM 1703 C C . HIS A 1 215 ? 8.156 -13.266 -2.332 1 93.06 215 HIS A C 1
ATOM 1705 O O . HIS A 1 215 ? 9.297 -13.656 -2.08 1 93.06 215 HIS A O 1
ATOM 1711 N N . HIS A 1 216 ? 7.77 -12.133 -2.004 1 93.31 216 HIS A N 1
ATOM 1712 C CA . HIS A 1 216 ? 8.492 -11.18 -1.169 1 93.31 216 HIS A CA 1
ATOM 1713 C C . HIS A 1 216 ? 8.039 -11.266 0.284 1 93.31 216 HIS A C 1
ATOM 1715 O O . HIS A 1 216 ? 7.059 -11.945 0.593 1 93.31 216 HIS A O 1
ATOM 1721 N N . LEU A 1 217 ? 8.812 -10.602 1.125 1 92.56 217 LEU A N 1
ATOM 1722 C CA . LEU A 1 217 ? 8.453 -10.547 2.539 1 92.56 217 LEU A CA 1
ATOM 1723 C C . LEU A 1 217 ? 7.414 -9.461 2.799 1 92.56 217 LEU A C 1
ATOM 1725 O O . LEU A 1 217 ? 7.422 -8.422 2.141 1 92.56 217 LEU A O 1
ATOM 1729 N N . GLY A 1 218 ? 6.523 -9.734 3.736 1 93.69 218 GLY A N 1
ATOM 1730 C CA . GLY A 1 218 ? 5.531 -8.742 4.125 1 93.69 218 GLY A CA 1
ATOM 1731 C C . GLY A 1 218 ? 4.387 -8.625 3.135 1 93.69 218 GLY A C 1
ATOM 1732 O O . GLY A 1 218 ? 4.27 -9.43 2.213 1 93.69 218 GLY A O 1
ATOM 1733 N N . ILE A 1 219 ? 3.484 -7.586 3.389 1 97.62 219 ILE A N 1
ATOM 1734 C CA . ILE A 1 219 ? 2.307 -7.52 2.529 1 97.62 219 ILE A CA 1
ATOM 1735 C C . ILE A 1 219 ? 2.174 -6.117 1.943 1 97.62 219 ILE A C 1
ATOM 1737 O O . ILE A 1 219 ? 1.27 -5.852 1.147 1 97.62 219 ILE A O 1
ATOM 1741 N N . ALA A 1 220 ? 3.111 -5.176 2.262 1 98.25 220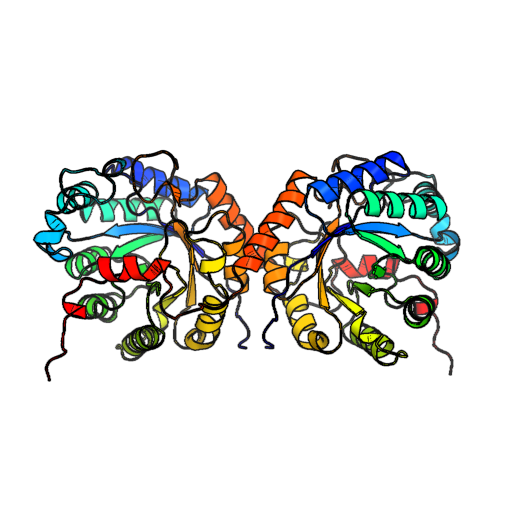 ALA A N 1
ATOM 1742 C CA . ALA A 1 220 ? 3.035 -3.799 1.778 1 98.25 220 ALA A CA 1
ATOM 1743 C C . ALA A 1 220 ? 3.121 -3.746 0.256 1 98.25 220 ALA A C 1
ATOM 1745 O O . ALA A 1 220 ? 2.391 -2.988 -0.388 1 98.25 220 ALA A O 1
ATOM 1746 N N . VAL A 1 221 ? 3.955 -4.566 -0.254 1 98.19 221 VAL A N 1
ATOM 1747 C CA . VAL A 1 221 ? 4.203 -4.59 -1.691 1 98.19 221 VAL A CA 1
ATOM 1748 C C . VAL A 1 221 ? 2.951 -5.062 -2.426 1 98.19 221 VAL A C 1
ATOM 1750 O O . VAL A 1 221 ? 2.658 -4.598 -3.529 1 98.19 221 VAL A O 1
ATOM 1753 N N . ASP A 1 222 ? 2.182 -5.949 -1.792 1 98.75 222 ASP A N 1
ATOM 1754 C CA . ASP A 1 222 ? 0.922 -6.406 -2.373 1 98.75 222 ASP A CA 1
ATOM 1755 C C . ASP A 1 222 ? -0.064 -5.25 -2.525 1 98.75 222 ASP A C 1
ATOM 1757 O O . ASP A 1 222 ? -0.769 -5.16 -3.533 1 98.75 222 ASP A O 1
ATOM 1761 N N . VAL A 1 223 ? -0.128 -4.375 -1.549 1 98.81 223 VAL A N 1
ATOM 1762 C CA . VAL A 1 223 ? -1.007 -3.213 -1.586 1 98.81 223 VAL A CA 1
ATOM 1763 C C . VAL A 1 223 ? -0.566 -2.268 -2.701 1 98.81 223 VAL A C 1
ATOM 1765 O O . VAL A 1 223 ? -1.396 -1.767 -3.463 1 98.81 223 VAL A O 1
ATOM 1768 N N . ALA A 1 224 ? 0.734 -2.061 -2.773 1 98.81 224 ALA A N 1
ATOM 1769 C CA . ALA A 1 224 ? 1.277 -1.241 -3.855 1 98.81 224 ALA A CA 1
ATOM 1770 C C . ALA A 1 224 ? 0.951 -1.846 -5.219 1 98.81 224 ALA A C 1
ATOM 1772 O O . ALA A 1 224 ? 0.615 -1.124 -6.16 1 98.81 224 ALA A O 1
ATOM 1773 N N . ALA A 1 225 ? 1.028 -3.178 -5.301 1 98.81 225 ALA A N 1
ATOM 1774 C CA . ALA A 1 225 ? 0.717 -3.867 -6.551 1 98.81 225 ALA A CA 1
ATOM 1775 C C . ALA A 1 225 ? -0.725 -3.607 -6.977 1 98.81 225 ALA A C 1
ATOM 1777 O O . ALA A 1 225 ? -0.997 -3.367 -8.156 1 98.81 225 ALA A O 1
ATOM 1778 N N . TYR A 1 226 ? -1.636 -3.604 -6.047 1 98.88 226 TYR A N 1
ATOM 1779 C CA . TYR A 1 226 ? -3.023 -3.275 -6.348 1 98.88 226 TYR A CA 1
ATOM 1780 C C . TYR A 1 226 ? -3.143 -1.859 -6.898 1 98.88 226 TYR A C 1
ATOM 1782 O O . TYR A 1 226 ? -3.818 -1.631 -7.906 1 98.88 226 TYR A O 1
ATOM 1790 N N . ALA A 1 227 ? -2.426 -0.951 -6.23 1 98.56 227 ALA A N 1
ATOM 1791 C CA . ALA A 1 227 ? -2.465 0.446 -6.652 1 98.56 227 ALA A CA 1
ATOM 1792 C C . ALA A 1 227 ? -1.84 0.619 -8.031 1 98.56 227 ALA A C 1
ATOM 1794 O O . ALA A 1 227 ? -2.076 1.624 -8.711 1 98.56 227 ALA A O 1
ATOM 1795 N N . MET A 1 228 ? -1.062 -0.372 -8.461 1 97.56 228 MET A N 1
ATOM 1796 C CA . MET A 1 228 ? -0.386 -0.317 -9.758 1 97.56 228 MET A CA 1
ATOM 1797 C C . MET A 1 228 ? -1.177 -1.077 -10.82 1 97.56 228 MET A C 1
ATOM 1799 O O . MET A 1 228 ? -0.735 -1.194 -11.961 1 97.56 228 MET A O 1
ATOM 1803 N N . GLY A 1 229 ? -2.34 -1.69 -10.414 1 97.75 229 GLY A N 1
ATOM 1804 C CA . GLY A 1 229 ? -3.242 -2.211 -11.43 1 97.75 229 GLY A CA 1
ATOM 1805 C C . GLY A 1 229 ? -3.553 -3.686 -11.25 1 97.75 229 GLY A C 1
ATOM 1806 O O . GLY A 1 229 ? -4.336 -4.258 -12.016 1 97.75 229 GLY A O 1
ATOM 1807 N N . ALA A 1 230 ? -2.988 -4.305 -10.234 1 98.75 230 ALA A N 1
ATOM 1808 C CA . ALA A 1 230 ? -3.223 -5.734 -10.031 1 98.75 230 ALA A CA 1
ATOM 1809 C C . ALA A 1 230 ? -4.566 -5.98 -9.352 1 98.75 230 ALA A C 1
ATOM 1811 O O . ALA A 1 230 ? -4.73 -5.699 -8.164 1 98.75 230 ALA A O 1
ATOM 1812 N N . GLN A 1 231 ? -5.48 -6.496 -10.055 1 98.75 231 GLN A N 1
ATOM 1813 C CA . GLN A 1 231 ? -6.762 -6.863 -9.461 1 98.75 231 GLN A CA 1
ATOM 1814 C C . GLN A 1 231 ? -6.641 -8.141 -8.633 1 98.75 231 GLN A C 1
ATOM 1816 O O . GLN A 1 231 ? -7.324 -8.289 -7.613 1 98.75 231 GLN A O 1
ATOM 1821 N N . TRP A 1 232 ? -5.742 -9.055 -9.078 1 98.88 232 TRP A N 1
ATOM 1822 C CA . TRP A 1 232 ? -5.504 -10.32 -8.391 1 98.88 232 TRP A CA 1
ATOM 1823 C C . TRP A 1 232 ? -4.148 -10.312 -7.695 1 98.88 232 TRP A C 1
ATOM 1825 O O . TRP A 1 232 ? -3.152 -9.852 -8.258 1 98.88 232 TRP A O 1
ATOM 1835 N N . ASN A 1 233 ? -4.148 -10.734 -6.488 1 98.81 233 ASN A N 1
ATOM 1836 C CA . ASN A 1 233 ? -2.918 -10.938 -5.73 1 98.81 233 ASN A CA 1
ATOM 1837 C C . ASN A 1 233 ? -2.773 -12.383 -5.27 1 98.81 233 ASN A C 1
ATOM 1839 O O . ASN A 1 233 ? -3.658 -12.922 -4.598 1 98.81 233 ASN A O 1
ATOM 1843 N N . GLU A 1 234 ? -1.716 -12.961 -5.656 1 98.81 234 GLU A N 1
ATOM 1844 C CA . GLU A 1 234 ? -1.444 -14.352 -5.285 1 98.81 234 GLU A CA 1
ATOM 1845 C C . GLU A 1 234 ? -0.24 -14.445 -4.352 1 98.81 234 GLU A C 1
ATOM 1847 O O . GLU A 1 234 ? 0.815 -13.875 -4.633 1 98.81 234 GLU A O 1
ATOM 1852 N N . ARG A 1 235 ? -0.416 -15.133 -3.242 1 98.31 235 ARG A N 1
ATOM 1853 C CA . ARG A 1 235 ? 0.647 -15.391 -2.275 1 98.31 235 ARG A CA 1
ATOM 1854 C C . ARG A 1 235 ? 0.628 -16.844 -1.813 1 98.31 235 ARG A C 1
ATOM 1856 O O . ARG A 1 235 ? -0.442 -17.422 -1.609 1 98.31 235 ARG A O 1
ATOM 1863 N N . HIS A 1 236 ? 1.812 -17.375 -1.646 1 98.12 236 HIS A N 1
ATOM 1864 C CA . HIS A 1 236 ? 1.874 -18.672 -0.992 1 98.12 236 HIS A CA 1
ATOM 1865 C C . HIS A 1 236 ? 1.302 -18.609 0.42 1 98.12 236 HIS A C 1
ATOM 1867 O O . HIS A 1 236 ? 1.413 -17.578 1.093 1 98.12 236 HIS A O 1
ATOM 1873 N N . PHE A 1 237 ? 0.693 -19.75 0.846 1 98.62 237 PHE A N 1
ATOM 1874 C CA . PHE A 1 237 ? -0.027 -19.797 2.113 1 98.62 237 PHE A CA 1
ATOM 1875 C C . PHE A 1 237 ? 0.282 -21.094 2.863 1 98.62 237 PHE A C 1
ATOM 1877 O O . PHE A 1 237 ? 0.369 -22.156 2.26 1 98.62 237 PHE A O 1
ATOM 1884 N N . THR A 1 238 ? 0.5 -20.969 4.137 1 98.5 238 THR A N 1
ATOM 1885 C CA . THR A 1 238 ? 0.758 -22.109 5.008 1 98.5 238 THR A CA 1
ATOM 1886 C C . THR A 1 238 ? 0.187 -21.859 6.402 1 98.5 238 THR A C 1
ATOM 1888 O O . THR A 1 238 ? -0.181 -20.734 6.738 1 98.5 238 THR A O 1
ATOM 1891 N N . LYS A 1 239 ? 0.008 -22.938 7.09 1 97.81 239 LYS A N 1
ATOM 1892 C CA . LYS A 1 239 ? -0.37 -22.828 8.492 1 97.81 239 LYS A CA 1
ATOM 1893 C C . LYS A 1 239 ? 0.847 -22.547 9.367 1 97.81 239 LYS A C 1
ATOM 1895 O O . LYS A 1 239 ? 0.737 -21.859 10.391 1 97.81 239 LYS A O 1
ATOM 1900 N N . ASP A 1 240 ? 1.955 -23.047 8.914 1 96.06 240 ASP A N 1
ATOM 1901 C CA . ASP A 1 240 ? 3.18 -22.984 9.703 1 96.06 240 ASP A CA 1
ATOM 1902 C C . ASP A 1 240 ? 4.41 -22.922 8.797 1 96.06 240 ASP A C 1
ATOM 1904 O O . ASP A 1 240 ? 4.734 -23.875 8.109 1 96.06 240 ASP A O 1
ATOM 1908 N N . ARG A 1 241 ? 5.148 -21.844 8.953 1 94.62 241 ARG A N 1
ATOM 1909 C CA . ARG A 1 241 ? 6.281 -21.594 8.07 1 94.62 241 ARG A CA 1
ATOM 1910 C C . ARG A 1 241 ? 7.453 -22.516 8.406 1 94.62 241 ARG A C 1
ATOM 1912 O O . ARG A 1 241 ? 8.398 -22.625 7.629 1 94.62 241 ARG A O 1
ATOM 1919 N N . THR A 1 242 ? 7.406 -23.219 9.477 1 93.25 242 THR A N 1
ATOM 1920 C CA . THR A 1 242 ? 8.531 -24.031 9.906 1 93.25 242 THR A CA 1
ATOM 1921 C C . THR A 1 242 ? 8.367 -25.469 9.438 1 93.25 242 THR A C 1
ATOM 1923 O O . THR A 1 242 ? 9.266 -26.297 9.633 1 93.25 242 THR A O 1
ATOM 1926 N N . TRP A 1 243 ? 7.289 -25.766 8.82 1 93.88 243 TRP A N 1
ATOM 1927 C CA . TRP A 1 243 ? 7.055 -27.125 8.32 1 93.88 243 TRP A CA 1
ATOM 1928 C C . TRP A 1 243 ? 8.07 -27.484 7.234 1 93.88 243 TRP A C 1
ATOM 1930 O O . TRP A 1 243 ? 8.695 -26.594 6.648 1 93.88 243 TRP A O 1
ATOM 1940 N N . LYS A 1 244 ? 8.164 -28.781 7.027 1 93.5 244 LYS A N 1
ATOM 1941 C CA . LYS A 1 244 ? 9.055 -29.297 5.984 1 93.5 244 LYS A CA 1
ATOM 1942 C C . LYS A 1 244 ? 8.5 -29 4.598 1 93.5 244 LYS A C 1
ATOM 1944 O O . LYS A 1 244 ? 7.332 -29.281 4.316 1 93.5 244 LYS A O 1
ATOM 1949 N N . GLY A 1 245 ? 9.375 -28.453 3.795 1 91.75 245 GLY A N 1
ATOM 1950 C CA . GLY A 1 245 ? 8.984 -28.156 2.426 1 91.75 245 GLY A CA 1
ATOM 1951 C C . GLY A 1 245 ? 9.617 -26.891 1.884 1 91.75 245 GLY A C 1
ATOM 1952 O O . GLY A 1 245 ? 10.086 -26.047 2.652 1 91.75 245 GLY A O 1
ATOM 1953 N N . THR A 1 246 ? 9.539 -26.672 0.631 1 85.62 246 THR A N 1
ATOM 1954 C CA . THR A 1 246 ? 10.266 -25.609 -0.067 1 85.62 246 THR A CA 1
ATOM 1955 C C . THR A 1 246 ? 9.531 -24.281 0.052 1 85.62 246 THR A C 1
ATOM 1957 O O . THR A 1 246 ? 10.164 -23.234 0.22 1 85.62 246 THR A O 1
ATOM 1960 N N . ASP A 1 247 ? 8.25 -24.297 0.079 1 89.06 247 ASP A N 1
ATOM 1961 C CA . ASP A 1 247 ? 7.504 -23.062 -0.147 1 89.06 247 ASP A CA 1
ATOM 1962 C C . ASP A 1 247 ? 7.047 -22.453 1.174 1 89.06 247 ASP A C 1
ATOM 1964 O O . ASP A 1 247 ? 6.594 -21.312 1.207 1 89.06 247 ASP A O 1
ATOM 1968 N N . HIS A 1 248 ? 7.199 -23.156 2.266 1 91.19 248 HIS A N 1
ATOM 1969 C CA . HIS A 1 248 ? 6.656 -22.688 3.539 1 91.19 248 HIS A CA 1
ATOM 1970 C C . HIS A 1 248 ? 7.289 -21.375 3.963 1 91.19 248 HIS A C 1
ATOM 1972 O O . HIS A 1 248 ? 6.594 -20.453 4.406 1 91.19 248 HIS A O 1
ATOM 1978 N N . ALA A 1 249 ? 8.539 -21.297 3.738 1 86.06 249 ALA A N 1
ATOM 1979 C CA . ALA A 1 249 ? 9.289 -20.156 4.242 1 86.06 249 ALA A CA 1
ATOM 1980 C C . ALA A 1 249 ? 8.836 -18.859 3.566 1 86.06 249 ALA A C 1
ATOM 1982 O O . ALA A 1 249 ? 8.875 -17.797 4.176 1 86.06 249 ALA A O 1
ATOM 1983 N N . ALA A 1 250 ? 8.359 -18.953 2.371 1 88.12 250 ALA A N 1
ATOM 1984 C CA . ALA A 1 250 ? 7.941 -17.766 1.615 1 88.12 250 ALA A CA 1
ATOM 1985 C C . ALA A 1 250 ? 6.43 -17.562 1.712 1 88.12 250 ALA A C 1
ATOM 1987 O O . ALA A 1 250 ? 5.879 -16.656 1.091 1 88.12 250 ALA A O 1
ATOM 1988 N N . SER A 1 251 ? 5.781 -18.328 2.512 1 96.31 251 SER A N 1
ATOM 1989 C CA . SER A 1 251 ? 4.324 -18.328 2.58 1 96.31 251 SER A CA 1
ATOM 1990 C C . SER A 1 251 ? 3.82 -17.391 3.672 1 96.31 251 SER A C 1
ATOM 1992 O O . SER A 1 251 ? 4.512 -17.156 4.664 1 96.31 251 SER A O 1
ATOM 1994 N N . LEU A 1 252 ? 2.66 -16.844 3.49 1 97.94 252 LEU A N 1
ATOM 1995 C CA . LEU A 1 252 ? 1.936 -16.156 4.559 1 97.94 252 LEU A CA 1
ATOM 1996 C C . LEU A 1 252 ? 1.244 -17.172 5.473 1 97.94 252 LEU A C 1
ATOM 1998 O O . LEU A 1 252 ? 0.749 -18.203 5.004 1 97.94 252 LEU A O 1
ATOM 2002 N N . GLU A 1 253 ? 1.196 -16.844 6.703 1 98.38 253 GLU A N 1
ATOM 2003 C CA . GLU A 1 253 ? 0.362 -17.562 7.66 1 98.38 253 GLU A CA 1
ATOM 2004 C C . GLU A 1 253 ? -1.009 -16.906 7.801 1 98.38 253 GLU A C 1
ATOM 2006 O O . GLU A 1 253 ? -1.258 -15.852 7.227 1 98.38 253 GLU A O 1
ATOM 2011 N N . PRO A 1 254 ? -1.936 -17.531 8.555 1 98.62 254 PRO A N 1
ATOM 2012 C CA . PRO A 1 254 ? -3.314 -17.047 8.578 1 98.62 254 PRO A CA 1
ATOM 2013 C C . PRO A 1 254 ? -3.408 -15.57 8.984 1 98.62 254 PRO A C 1
ATOM 2015 O O . PRO A 1 254 ? -4.148 -14.805 8.367 1 98.62 254 PRO A O 1
ATOM 2018 N N . ALA A 1 255 ? -2.699 -15.148 9.953 1 98.06 255 ALA A N 1
ATOM 2019 C CA . ALA A 1 255 ? -2.738 -13.75 10.391 1 98.06 255 ALA A CA 1
ATOM 2020 C C . ALA A 1 255 ? -2.283 -12.812 9.273 1 98.06 255 ALA A C 1
ATOM 2022 O O . ALA A 1 255 ? -2.896 -11.766 9.047 1 98.06 255 ALA A O 1
ATOM 2023 N N . GLY A 1 256 ? -1.248 -13.195 8.609 1 98.06 256 GLY A N 1
ATOM 2024 C CA . GLY A 1 256 ? -0.743 -12.406 7.496 1 98.06 256 GLY A CA 1
ATOM 2025 C C . GLY A 1 256 ? -1.711 -12.328 6.328 1 98.06 256 GLY A C 1
ATOM 2026 O O . GLY A 1 256 ? -1.914 -11.258 5.754 1 98.06 256 GLY A O 1
ATOM 2027 N N . LEU A 1 257 ? -2.295 -13.461 6.02 1 98.81 257 LEU A N 1
ATOM 2028 C CA . LEU A 1 257 ? -3.258 -13.484 4.926 1 98.81 257 LEU A CA 1
ATOM 2029 C C . LEU A 1 257 ? -4.496 -1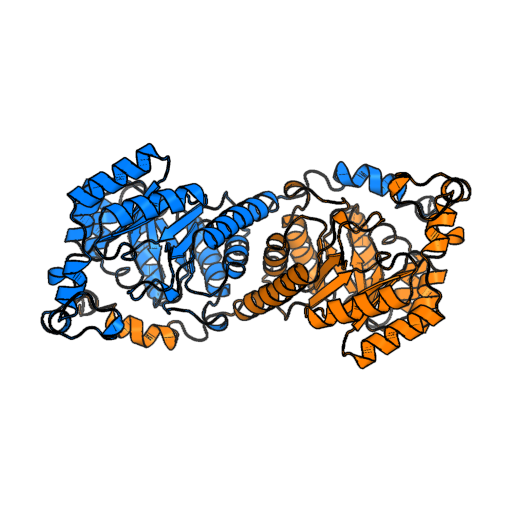2.664 5.27 1 98.81 257 LEU A C 1
ATOM 2031 O O . LEU A 1 257 ? -5.043 -11.969 4.41 1 98.81 257 LEU A O 1
ATOM 2035 N N . THR A 1 258 ? -4.938 -12.734 6.48 1 98.81 258 THR A N 1
ATOM 2036 C CA . THR A 1 258 ? -6.074 -11.938 6.941 1 98.81 258 THR A CA 1
ATOM 2037 C C . THR A 1 258 ? -5.801 -10.445 6.77 1 98.81 258 THR A C 1
ATOM 2039 O O . THR A 1 258 ? -6.641 -9.711 6.246 1 98.81 258 THR A O 1
ATOM 2042 N N . LYS A 1 259 ? -4.652 -10.078 7.184 1 98.44 259 LYS A N 1
ATOM 2043 C CA . LYS A 1 259 ? -4.258 -8.672 7.062 1 98.44 259 LYS A CA 1
ATOM 2044 C C . LYS A 1 259 ? -4.195 -8.25 5.598 1 98.44 259 LYS A C 1
ATOM 2046 O O . LYS A 1 259 ? -4.648 -7.156 5.246 1 98.44 259 LYS A O 1
ATOM 2051 N N . LEU A 1 260 ? -3.654 -9.086 4.781 1 98.81 260 LEU A N 1
ATOM 2052 C CA . LEU A 1 260 ? -3.566 -8.781 3.357 1 98.81 260 LEU A CA 1
ATOM 2053 C C . LEU A 1 260 ? -4.953 -8.562 2.762 1 98.81 260 LEU A C 1
ATOM 2055 O O . LEU A 1 260 ? -5.191 -7.555 2.092 1 98.81 260 LEU A O 1
ATOM 2059 N N . CYS A 1 261 ? -5.855 -9.477 3.031 1 98.88 261 CYS A N 1
ATOM 2060 C CA . CYS A 1 261 ? -7.211 -9.383 2.496 1 98.88 261 CYS A CA 1
ATOM 2061 C C . CYS A 1 261 ? -7.898 -8.109 2.984 1 98.88 261 CYS A C 1
ATOM 2063 O O . CYS A 1 261 ? -8.484 -7.375 2.191 1 98.88 261 CYS A O 1
ATOM 2065 N N . ARG A 1 262 ? -7.766 -7.855 4.199 1 98.56 262 ARG A N 1
ATOM 2066 C CA . ARG A 1 262 ? -8.375 -6.672 4.797 1 98.56 262 ARG A CA 1
ATOM 2067 C C . ARG A 1 262 ? -7.801 -5.395 4.199 1 98.56 262 ARG A C 1
ATOM 2069 O O . ARG A 1 262 ? -8.547 -4.484 3.83 1 98.56 262 ARG A O 1
ATOM 2076 N N . ASP A 1 263 ? -6.527 -5.316 4.125 1 98.62 263 ASP A N 1
ATOM 2077 C CA . ASP A 1 263 ? -5.836 -4.121 3.65 1 98.62 263 ASP A CA 1
ATOM 2078 C C . ASP A 1 263 ? -6.168 -3.838 2.188 1 98.62 263 ASP A C 1
ATOM 2080 O O . ASP A 1 263 ? -6.344 -2.682 1.796 1 98.62 263 ASP A O 1
ATOM 2084 N N . LEU A 1 264 ? -6.23 -4.879 1.396 1 98.88 264 LEU A N 1
ATOM 2085 C CA . LEU A 1 264 ? -6.578 -4.699 -0.008 1 98.88 264 LEU A CA 1
ATOM 2086 C C . LEU A 1 264 ? -8.008 -4.176 -0.15 1 98.88 264 LEU A C 1
ATOM 2088 O O . LEU A 1 264 ? -8.266 -3.297 -0.973 1 98.88 264 LEU A O 1
ATOM 2092 N N . GLN A 1 265 ? -8.922 -4.715 0.625 1 98.69 265 GLN A N 1
ATOM 2093 C CA . GLN A 1 265 ? -10.297 -4.234 0.582 1 98.69 265 GLN A CA 1
ATOM 2094 C C . GLN A 1 265 ? -10.383 -2.771 1.015 1 98.69 265 GLN A C 1
ATOM 2096 O O . GLN A 1 265 ? -11.078 -1.972 0.384 1 98.69 265 GLN A O 1
ATOM 2101 N N . ALA A 1 266 ? -9.703 -2.428 2.08 1 98.38 266 ALA A N 1
ATOM 2102 C CA . ALA A 1 266 ? -9.664 -1.044 2.545 1 98.38 266 ALA A CA 1
ATOM 2103 C C . ALA A 1 266 ? -9.117 -0.118 1.463 1 98.38 266 ALA A C 1
ATOM 2105 O O . ALA A 1 266 ? -9.68 0.952 1.212 1 98.38 266 ALA A O 1
ATOM 2106 N N . THR A 1 267 ? -8.039 -0.535 0.839 1 98.69 267 THR A N 1
ATOM 2107 C CA . THR A 1 267 ? -7.418 0.256 -0.218 1 98.69 267 THR A CA 1
ATOM 2108 C C . THR A 1 267 ? -8.383 0.441 -1.39 1 98.69 267 THR A C 1
ATOM 2110 O O . THR A 1 267 ? -8.508 1.544 -1.925 1 98.69 267 THR A O 1
ATOM 2113 N N . TRP A 1 268 ? -9.086 -0.64 -1.689 1 98.75 268 TRP A N 1
ATOM 2114 C CA . TRP A 1 268 ? -10.055 -0.583 -2.775 1 98.75 268 TRP A CA 1
ATOM 2115 C C . TRP A 1 268 ? -11.141 0.455 -2.484 1 98.75 268 TRP A C 1
ATOM 2117 O O . TRP A 1 268 ? -11.484 1.256 -3.355 1 98.75 268 TRP A O 1
ATOM 2127 N N . LYS A 1 269 ? -11.602 0.477 -1.315 1 98.44 269 LYS A N 1
ATOM 2128 C CA . LYS A 1 269 ? -12.633 1.427 -0.922 1 98.44 269 LYS A CA 1
ATOM 2129 C C . LYS A 1 269 ? -12.148 2.865 -1.068 1 98.44 269 LYS A C 1
ATOM 2131 O O . LYS A 1 269 ? -12.945 3.781 -1.274 1 98.44 269 LYS A O 1
ATOM 2136 N N . CYS A 1 270 ? -10.82 3.074 -0.986 1 98.06 270 CYS A N 1
ATOM 2137 C CA . CYS A 1 270 ? -10.242 4.41 -1.059 1 98.06 270 CYS A CA 1
ATOM 2138 C C . CYS A 1 270 ? -10.047 4.84 -2.508 1 98.06 270 CYS A C 1
ATOM 2140 O O . CYS A 1 270 ? -9.797 6.016 -2.781 1 98.06 270 CYS A O 1
ATOM 2142 N N . MET A 1 271 ? -10.102 3.914 -3.477 1 98.12 271 MET A N 1
ATOM 2143 C CA . MET A 1 271 ? -9.797 4.219 -4.871 1 98.12 271 MET A CA 1
ATOM 2144 C C . MET A 1 271 ? -11.016 4.789 -5.582 1 98.12 271 MET A C 1
ATOM 2146 O O . MET A 1 271 ? -11.5 4.211 -6.559 1 98.12 271 MET A O 1
ATOM 2150 N N . THR A 1 272 ? -11.461 5.898 -5.121 1 95.88 272 THR A N 1
ATOM 2151 C CA . THR A 1 272 ? -12.594 6.637 -5.66 1 95.88 272 THR A CA 1
ATOM 2152 C C . THR A 1 272 ? -12.266 8.125 -5.777 1 95.88 272 THR A C 1
ATOM 2154 O O . THR A 1 272 ? -11.414 8.633 -5.059 1 95.88 272 THR A O 1
ATOM 2157 N N . PRO A 1 273 ? -12.867 8.789 -6.773 1 94.38 273 PRO A N 1
ATOM 2158 C CA . PRO A 1 273 ? -12.828 10.25 -6.746 1 94.38 273 PRO A CA 1
ATOM 2159 C C . PRO A 1 273 ? -13.773 10.852 -5.711 1 94.38 273 PRO A C 1
ATOM 2161 O O . PRO A 1 273 ? -14.656 10.156 -5.195 1 94.38 273 PRO A O 1
ATOM 2164 N N . LYS A 1 274 ? -13.516 12.078 -5.379 1 94.38 274 LYS A N 1
ATOM 2165 C CA . LYS A 1 274 ? -14.508 12.766 -4.551 1 94.38 274 LYS A CA 1
ATOM 2166 C C . LYS A 1 274 ? -15.836 12.898 -5.281 1 94.38 274 LYS A C 1
ATOM 2168 O O . LYS A 1 274 ? -15.875 13.258 -6.461 1 94.38 274 LYS A O 1
ATOM 2173 N N . ALA A 1 275 ? -16.891 12.562 -4.578 1 93.19 275 ALA A N 1
ATOM 2174 C CA . ALA A 1 275 ? -18.234 12.742 -5.148 1 93.19 275 ALA A CA 1
ATOM 2175 C C . ALA A 1 275 ? -18.562 14.219 -5.324 1 93.19 275 ALA A C 1
ATOM 2177 O O . ALA A 1 275 ? -19.391 14.586 -6.16 1 93.19 275 ALA A O 1
ATOM 2178 N N . SER A 1 276 ? -17.938 15.055 -4.539 1 94.06 276 SER A N 1
ATOM 2179 C CA . SER A 1 276 ? -18 16.516 -4.598 1 94.06 276 SER A CA 1
ATOM 2180 C C . SER A 1 276 ? -16.672 17.125 -4.16 1 94.06 276 SER A C 1
ATOM 2182 O O . SER A 1 276 ? -15.922 16.531 -3.393 1 94.06 276 SER A O 1
ATOM 2184 N N . GLU A 1 277 ? -16.391 18.297 -4.648 1 92.75 277 GLU A N 1
ATOM 2185 C CA . GLU A 1 277 ? -15.102 18.922 -4.34 1 92.75 277 GLU A CA 1
ATOM 2186 C C . GLU A 1 277 ? -14.906 19.062 -2.834 1 92.75 277 GLU A C 1
ATOM 2188 O O . GLU A 1 277 ? -13.797 18.891 -2.33 1 92.75 277 GLU A O 1
ATOM 2193 N N . ILE A 1 278 ? -15.992 19.422 -2.229 1 94.31 278 ILE A N 1
ATOM 2194 C CA . ILE A 1 278 ? -16.016 19.453 -0.77 1 94.31 278 ILE A CA 1
ATOM 2195 C C . ILE A 1 278 ? -16.938 18.344 -0.25 1 94.31 278 ILE A C 1
ATOM 2197 O O . ILE A 1 278 ? -18.156 18.406 -0.427 1 94.31 278 ILE A O 1
ATOM 2201 N N . LEU A 1 279 ? -16.359 17.344 0.412 1 94.44 279 LEU A N 1
ATOM 2202 C CA . LEU A 1 279 ? -17.156 16.219 0.916 1 94.44 279 LEU A CA 1
ATOM 2203 C C . LEU A 1 279 ? -18.031 16.656 2.088 1 94.44 279 LEU A C 1
ATOM 2205 O O . LEU A 1 279 ? -17.688 17.609 2.803 1 94.44 279 LEU A O 1
ATOM 2209 N N . PRO A 1 280 ? -19.094 15.883 2.361 1 92.19 280 PRO A N 1
ATOM 2210 C CA . PRO A 1 280 ? -19.938 16.188 3.516 1 92.19 280 PRO A CA 1
ATOM 2211 C C . PRO A 1 280 ? -19.156 16.234 4.828 1 92.19 280 PRO A C 1
ATOM 2213 O O . PRO A 1 280 ? -19.359 17.141 5.645 1 92.19 280 PRO A O 1
ATOM 2216 N N . ILE A 1 281 ? -18.234 15.359 4.914 1 90.81 281 ILE A N 1
ATOM 2217 C CA . ILE A 1 281 ? -17.453 15.273 6.141 1 90.81 281 ILE A CA 1
ATOM 2218 C C . ILE A 1 281 ? -16.547 16.484 6.27 1 90.81 281 ILE A C 1
ATOM 2220 O O . ILE A 1 281 ? -16.141 16.859 7.375 1 90.81 281 ILE A O 1
ATOM 2224 N N . GLU A 1 282 ? -16.234 17.156 5.168 1 91.94 282 GLU A N 1
ATOM 2225 C CA . GLU A 1 282 ? -15.336 18.312 5.152 1 91.94 282 GLU A CA 1
ATOM 2226 C C . GLU A 1 282 ? -16.109 19.609 5.359 1 91.94 282 GLU A C 1
ATOM 2228 O O . GLU A 1 282 ? -15.539 20.609 5.797 1 91.94 282 GLU A O 1
ATOM 2233 N N . LYS A 1 283 ? -17.359 19.609 4.984 1 88.75 283 LYS A N 1
ATOM 2234 C CA . LYS A 1 283 ? -18.156 20.828 4.984 1 88.75 283 LYS A CA 1
ATOM 2235 C C . LYS A 1 283 ? -18.203 21.469 6.371 1 88.75 283 LYS A C 1
ATOM 2237 O O . LYS A 1 283 ? -18.016 22.672 6.512 1 88.75 283 LYS A O 1
ATOM 2242 N N . GLU A 1 284 ? -18.469 20.594 7.32 1 81.69 284 GLU A N 1
ATOM 2243 C CA . GLU A 1 284 ? -18.531 21.109 8.68 1 81.69 284 GLU A CA 1
ATOM 2244 C C . GLU A 1 284 ? -17.188 21.672 9.125 1 81.69 284 GLU A C 1
ATOM 2246 O O . GLU A 1 284 ? -17.125 22.734 9.75 1 81.69 284 GLU A O 1
ATOM 2251 N N . GLN A 1 285 ? -16.125 21.031 8.766 1 82.69 285 GLN A N 1
ATOM 2252 C CA . GLN A 1 285 ? -14.781 21.484 9.125 1 82.69 285 GLN A CA 1
ATOM 2253 C C . GLN A 1 285 ? -14.414 22.766 8.398 1 82.69 285 GLN A C 1
ATOM 2255 O O . GLN A 1 285 ? -13.797 23.656 8.977 1 82.69 285 GLN A O 1
ATOM 2260 N N . ARG A 1 286 ? -14.773 22.859 7.203 1 86.62 286 ARG A N 1
ATOM 2261 C CA . ARG A 1 286 ? -14.492 24.047 6.402 1 86.62 286 ARG A CA 1
ATOM 2262 C C . ARG A 1 286 ? -15.188 25.266 6.988 1 86.62 286 ARG A C 1
ATOM 2264 O O . ARG A 1 286 ? -14.57 26.328 7.113 1 86.62 286 ARG A O 1
ATOM 2271 N N . ALA A 1 287 ? -16.406 25.094 7.387 1 80.56 287 ALA A N 1
ATOM 2272 C CA . ALA A 1 287 ? -17.172 26.203 7.957 1 80.56 287 ALA A CA 1
ATOM 2273 C C . ALA A 1 287 ? -16.562 26.672 9.273 1 80.56 287 ALA A C 1
ATOM 2275 O O . ALA A 1 287 ? -16.562 27.859 9.57 1 80.56 287 ALA A O 1
ATOM 2276 N N . LYS A 1 288 ? -16 25.734 9.898 1 74.62 288 LYS A N 1
ATOM 2277 C CA . LYS A 1 288 ? -15.484 26.016 11.234 1 74.62 288 LYS A CA 1
ATOM 2278 C C . LYS A 1 288 ? -14.078 26.609 11.156 1 74.62 288 LYS A C 1
ATOM 2280 O O . LYS A 1 288 ? -13.727 27.484 11.945 1 74.62 288 LYS A O 1
ATOM 2285 N N . LEU A 1 289 ? -13.336 26.156 10.273 1 76.38 289 LEU A N 1
ATOM 2286 C CA . LEU A 1 289 ? -11.898 26.359 10.414 1 76.38 289 LEU A CA 1
ATOM 2287 C C . LEU A 1 289 ? -11.391 27.344 9.359 1 76.38 289 LEU A C 1
ATOM 2289 O O . LEU A 1 289 ? -10.344 27.969 9.539 1 76.38 289 LEU A O 1
ATOM 2293 N N . LYS A 1 290 ? -12.008 27.281 8.305 1 75.25 290 LYS A N 1
ATOM 2294 C CA . LYS A 1 290 ? -11.523 28.188 7.266 1 75.25 290 LYS A CA 1
ATOM 2295 C C . LYS A 1 290 ? -12.094 29.594 7.441 1 75.25 290 LYS A C 1
ATOM 2297 O O . LYS A 1 290 ? -13.172 29.891 6.93 1 75.25 290 LYS A O 1
ATOM 2302 N N . TRP A 1 291 ? -11.93 30.156 8.961 1 53.72 291 TRP A N 1
ATOM 2303 C CA . TRP A 1 291 ? -12.453 31.391 9.508 1 53.72 291 TRP A CA 1
ATOM 2304 C C . TRP A 1 291 ? -12 32.594 8.68 1 53.72 291 TRP A C 1
ATOM 2306 O O . TRP A 1 291 ? -12.508 33.719 8.852 1 53.72 291 TRP A O 1
ATOM 2316 N N . GLY A 1 292 ? -10.68 32.594 8.438 1 49.53 292 GLY A N 1
ATOM 2317 C CA . GLY A 1 292 ? -10.094 33.906 8.352 1 49.53 292 GLY A CA 1
ATOM 2318 C C . GLY A 1 292 ? -10.945 34.906 7.559 1 49.53 292 GLY A C 1
ATOM 2319 O O . GLY A 1 292 ? -11.68 34.5 6.656 1 49.53 292 GLY A O 1
ATOM 2320 N N . CYS A 1 293 ? -11.391 35.969 8.219 1 44.5 293 CYS A N 1
ATOM 2321 C CA . CYS A 1 293 ? -11.711 37.25 7.598 1 44.5 293 CYS A CA 1
ATOM 2322 C C . CYS A 1 293 ? -11 37.406 6.258 1 44.5 293 CYS A C 1
ATOM 2324 O O . CYS A 1 293 ? -11.258 38.344 5.516 1 44.5 293 CYS A O 1
ATOM 2326 N N . TYR A 1 294 ? -9.891 36.75 6.109 1 43.06 294 TYR A N 1
ATOM 2327 C CA . TYR A 1 294 ? -9.32 36.719 4.766 1 43.06 294 TYR A CA 1
ATOM 2328 C C . TYR A 1 294 ? -10.281 36.094 3.773 1 43.06 294 TYR A C 1
ATOM 2330 O O . TYR A 1 294 ? -10.062 36.156 2.562 1 43.06 294 TYR A O 1
ATOM 2338 N N . ASN A 1 295 ? -10.992 35.094 4.324 1 43.88 295 ASN A N 1
ATOM 2339 C CA . ASN A 1 295 ? -12.117 34.625 3.52 1 43.88 295 ASN A CA 1
ATOM 2340 C C . ASN A 1 295 ? -13.219 35.688 3.439 1 43.88 295 ASN A C 1
ATOM 2342 O O . ASN A 1 295 ? -14.211 35.5 2.723 1 43.88 295 ASN A O 1
ATOM 2346 N N . ALA A 1 296 ? -13.453 36.406 4.406 1 39.34 296 ALA A N 1
ATOM 2347 C CA . ALA A 1 296 ? -14.461 37.438 4.336 1 39.34 296 ALA A CA 1
ATOM 2348 C C . ALA A 1 296 ? -14.125 38.469 3.25 1 39.34 296 ALA A C 1
ATOM 2350 O O . ALA A 1 296 ? -14.914 39.375 2.977 1 39.34 296 ALA A O 1
ATOM 2351 N N . ALA A 1 297 ? -12.836 39 3.082 1 35.75 297 ALA A N 1
ATOM 2352 C CA . ALA A 1 297 ? -12.695 40.219 2.291 1 35.75 297 ALA A CA 1
ATOM 2353 C C . ALA A 1 297 ? -13.234 40.031 0.878 1 35.75 297 ALA A C 1
ATOM 2355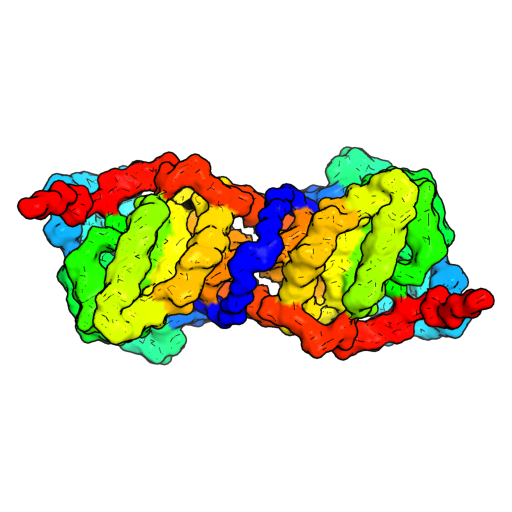 O O . ALA A 1 297 ? -12.797 39.125 0.157 1 35.75 297 ALA A O 1
ATOM 2356 N N . GLU A 1 298 ? -14.383 40.25 0.569 1 35.81 298 GLU A N 1
ATOM 2357 C CA . GLU A 1 298 ? -14.594 40.906 -0.716 1 35.81 298 GLU A CA 1
ATOM 2358 C C . GLU A 1 298 ? -13.359 41.719 -1.138 1 35.81 298 GLU A C 1
ATOM 2360 O O . GLU A 1 298 ? -12.883 42.562 -0.398 1 35.81 298 GLU A O 1
ATOM 2365 N N . VAL A 1 299 ? -12.195 41.062 -1.611 1 34.22 299 VAL A N 1
ATOM 2366 C CA . VAL A 1 299 ? -11.227 41.906 -2.312 1 34.22 299 VAL A CA 1
ATOM 2367 C C . VAL A 1 299 ? -11.914 43.156 -2.842 1 34.22 299 VAL A C 1
ATOM 2369 O O . VAL A 1 299 ? -12.75 43.094 -3.746 1 34.22 299 VAL A O 1
ATOM 2372 N N . LYS A 1 300 ? -12.398 44.062 -2.08 1 31.33 300 LYS A N 1
ATOM 2373 C CA . LYS A 1 300 ? -12.703 45.312 -2.74 1 31.33 300 LYS A CA 1
ATOM 2374 C C . LYS A 1 300 ? -11.656 45.656 -3.805 1 31.33 300 LYS A C 1
ATOM 2376 O O . LYS A 1 300 ? -10.461 45.5 -3.574 1 31.33 300 LYS A O 1
ATOM 2381 N N . LYS A 1 301 ? -12.008 46 -5.191 1 29.58 301 LYS A N 1
ATOM 2382 C CA . LYS A 1 301 ? -11.25 46.781 -6.141 1 29.58 301 LYS A CA 1
ATOM 2383 C C . LYS A 1 301 ? -10.633 48 -5.453 1 29.58 301 LYS A C 1
ATOM 2385 O O . LYS A 1 301 ? -11.266 48.625 -4.602 1 29.58 301 LYS A O 1
ATOM 2390 N N . MET B 1 1 ? -2.342 9.422 -18.406 1 81.12 1 MET B N 1
ATOM 2391 C CA . MET B 1 1 ? -1.797 9.625 -17.078 1 81.12 1 MET B CA 1
ATOM 2392 C C . MET B 1 1 ? -0.281 9.781 -17.125 1 81.12 1 MET B C 1
ATOM 2394 O O . MET B 1 1 ? 0.389 9.141 -17.938 1 81.12 1 MET B O 1
ATOM 2398 N N . THR B 1 2 ? 0.239 10.664 -16.297 1 86.5 2 THR B N 1
ATOM 2399 C CA . THR B 1 2 ? 1.674 10.914 -16.234 1 86.5 2 THR B CA 1
ATOM 2400 C C . THR B 1 2 ? 2.391 9.789 -15.492 1 86.5 2 THR B C 1
ATOM 2402 O O . THR B 1 2 ? 1.849 9.227 -14.539 1 86.5 2 THR B O 1
ATOM 2405 N N . ARG B 1 3 ? 3.545 9.453 -16 1 91.88 3 ARG B N 1
ATOM 2406 C CA . ARG B 1 3 ? 4.379 8.484 -15.305 1 91.88 3 ARG B CA 1
ATOM 2407 C C . ARG B 1 3 ? 4.871 9.055 -13.977 1 91.88 3 ARG B C 1
ATOM 2409 O O . ARG B 1 3 ? 5.285 10.211 -13.898 1 91.88 3 ARG B O 1
ATOM 2416 N N . ILE B 1 4 ? 4.84 8.289 -12.977 1 95.25 4 ILE B N 1
ATOM 2417 C CA . ILE B 1 4 ? 5.277 8.734 -11.656 1 95.25 4 ILE B CA 1
ATOM 2418 C C . ILE B 1 4 ? 6.785 8.531 -11.516 1 95.25 4 ILE B C 1
ATOM 2420 O O . ILE B 1 4 ? 7.312 7.477 -11.875 1 95.25 4 ILE B O 1
ATOM 2424 N N . ASP B 1 5 ? 7.469 9.492 -11.078 1 95.31 5 ASP B N 1
ATOM 2425 C CA . ASP B 1 5 ? 8.875 9.398 -10.68 1 95.31 5 ASP B CA 1
ATOM 2426 C C . ASP B 1 5 ? 9 9.039 -9.203 1 95.31 5 ASP B C 1
ATOM 2428 O O . ASP B 1 5 ? 8.969 9.922 -8.344 1 95.31 5 ASP B O 1
ATOM 2432 N N . PHE B 1 6 ? 9.188 7.777 -8.977 1 97.75 6 PHE B N 1
ATOM 2433 C CA . PHE B 1 6 ? 9.211 7.32 -7.598 1 97.75 6 PHE B CA 1
ATOM 2434 C C . PHE B 1 6 ? 10.539 7.668 -6.934 1 97.75 6 PHE B C 1
ATOM 2436 O O . PHE B 1 6 ? 11.594 7.18 -7.344 1 97.75 6 PHE B O 1
ATOM 2443 N N . LYS B 1 7 ? 10.453 8.531 -5.93 1 98.19 7 LYS B N 1
ATOM 2444 C CA . LYS B 1 7 ? 11.594 8.906 -5.105 1 98.19 7 LYS B CA 1
ATOM 2445 C C . LYS B 1 7 ? 11.492 8.289 -3.713 1 98.19 7 LYS B C 1
ATOM 2447 O O . LYS B 1 7 ? 10.461 7.715 -3.357 1 98.19 7 LYS B O 1
ATOM 2452 N N . GLN B 1 8 ? 12.602 8.312 -3.01 1 98.62 8 GLN B N 1
ATOM 2453 C CA . GLN B 1 8 ? 12.578 7.801 -1.644 1 98.62 8 GLN B CA 1
ATOM 2454 C C . GLN B 1 8 ? 11.461 8.461 -0.831 1 98.62 8 GLN B C 1
ATOM 2456 O O . GLN B 1 8 ? 11.344 9.688 -0.813 1 98.62 8 GLN B O 1
ATOM 2461 N N . PRO B 1 9 ? 10.648 7.66 -0.21 1 98.81 9 PRO B N 1
ATOM 2462 C CA . PRO B 1 9 ? 9.547 8.227 0.578 1 98.81 9 PRO B CA 1
ATOM 2463 C C . PRO B 1 9 ? 10.023 8.836 1.897 1 9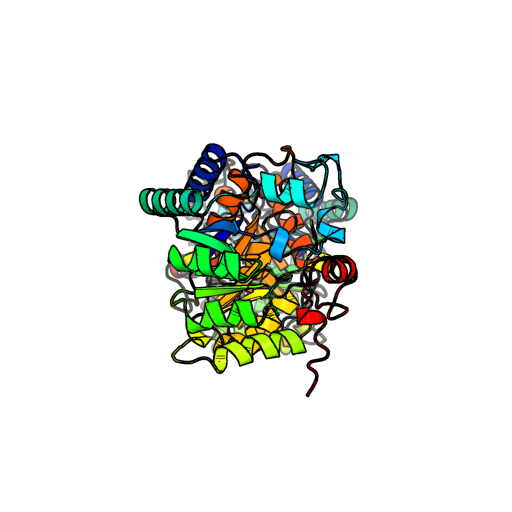8.81 9 PRO B C 1
ATOM 2465 O O . PRO B 1 9 ? 11.023 8.383 2.465 1 98.81 9 PRO B O 1
ATOM 2468 N N . HIS B 1 10 ? 9.273 9.82 2.338 1 98.88 10 HIS B N 1
ATOM 2469 C CA . HIS B 1 10 ? 9.492 10.461 3.629 1 98.88 10 HIS B CA 1
ATOM 2470 C C . HIS B 1 10 ? 8.227 10.438 4.477 1 98.88 10 HIS B C 1
ATOM 2472 O O . HIS B 1 10 ? 7.125 10.648 3.961 1 98.88 10 HIS B O 1
ATOM 2478 N N . VAL B 1 11 ? 8.438 10.156 5.746 1 98.94 11 VAL B N 1
ATOM 2479 C CA . VAL B 1 11 ? 7.312 10.164 6.672 1 98.94 11 VAL B CA 1
ATOM 2480 C C . VAL B 1 11 ? 7.441 11.352 7.629 1 98.94 11 VAL B C 1
ATOM 2482 O O . VAL B 1 11 ? 8.5 11.57 8.219 1 98.94 11 VAL B O 1
ATOM 2485 N N . MET B 1 12 ? 6.438 12.117 7.691 1 98.88 12 MET B N 1
ATOM 2486 C CA . MET B 1 12 ? 6.324 13.195 8.672 1 98.88 12 MET B CA 1
ATOM 2487 C C . MET B 1 12 ? 5.406 12.789 9.82 1 98.88 12 MET B C 1
ATOM 2489 O O . MET B 1 12 ? 4.215 12.547 9.617 1 98.88 12 MET B O 1
ATOM 2493 N N . ALA B 1 13 ? 6 12.688 11.008 1 98.88 13 ALA B N 1
ATOM 2494 C CA . ALA B 1 13 ? 5.215 12.398 12.203 1 98.88 13 ALA B CA 1
ATOM 2495 C C . ALA B 1 13 ? 4.574 13.672 12.758 1 98.88 13 ALA B C 1
ATOM 2497 O O . ALA B 1 13 ? 5.254 14.492 13.375 1 98.88 13 ALA B O 1
ATOM 2498 N N . GLU B 1 14 ? 3.297 13.75 12.547 1 98.56 14 GLU B N 1
ATOM 2499 C CA . GLU B 1 14 ? 2.555 14.891 13.078 1 98.56 14 GLU B CA 1
ATOM 2500 C C . GLU B 1 14 ? 2.264 14.719 14.57 1 98.56 14 GLU B C 1
ATOM 2502 O O . GLU B 1 14 ? 1.259 14.102 14.938 1 98.56 14 GLU B O 1
ATOM 2507 N N . ILE B 1 15 ? 3.045 15.352 15.344 1 98.56 15 ILE B N 1
ATOM 2508 C CA . ILE B 1 15 ? 2.832 15.328 16.781 1 98.56 15 ILE B CA 1
ATOM 2509 C C . ILE B 1 15 ? 1.729 16.312 17.156 1 98.56 15 ILE B C 1
ATOM 2511 O O . ILE B 1 15 ? 0.894 16.031 18.016 1 98.56 15 ILE B O 1
ATOM 2515 N N . GLY B 1 16 ? 1.779 17.406 16.438 1 97.12 16 GLY B N 1
ATOM 2516 C CA . GLY B 1 16 ? 0.773 18.406 16.75 1 97.12 16 GLY B CA 1
ATOM 2517 C C . GLY B 1 16 ? 0.759 18.828 18.203 1 97.12 16 GLY B C 1
ATOM 2518 O O . GLY B 1 16 ? 1.785 19.234 18.75 1 97.12 16 GLY B O 1
ATOM 2519 N N . CYS B 1 17 ? -0.368 18.641 18.844 1 96.19 17 CYS B N 1
ATOM 2520 C CA . CYS B 1 17 ? -0.517 18.984 20.25 1 96.19 17 CYS B CA 1
ATOM 2521 C C . CYS B 1 17 ? -0.581 17.734 21.109 1 96.19 17 CYS B C 1
ATOM 2523 O O . CYS B 1 17 ? -1.022 17.797 22.266 1 96.19 17 CYS B O 1
ATOM 2525 N N . ASN B 1 18 ? -0.13 16.609 20.578 1 97.69 18 ASN B N 1
ATOM 2526 C CA . ASN B 1 18 ? -0.193 15.359 21.328 1 97.69 18 ASN B CA 1
ATOM 2527 C C . ASN B 1 18 ? 0.797 15.344 22.484 1 97.69 18 ASN B C 1
ATOM 2529 O O . ASN B 1 18 ? 0.815 14.406 23.281 1 97.69 18 ASN B O 1
ATOM 2533 N N . HIS B 1 19 ? 1.566 16.391 22.641 1 98.25 19 HIS B N 1
ATOM 2534 C CA . HIS B 1 19 ? 2.428 16.578 23.812 1 98.25 19 HIS B CA 1
ATOM 2535 C C . HIS B 1 19 ? 1.635 17.094 25 1 98.25 19 HIS B C 1
ATOM 2537 O O . HIS B 1 19 ? 2.145 17.125 26.125 1 98.25 19 HIS B O 1
ATOM 2543 N N . MET B 1 20 ? 0.469 17.578 24.797 1 97.31 20 MET B N 1
ATOM 2544 C CA . MET B 1 20 ? -0.481 17.969 25.828 1 97.31 20 MET B CA 1
ATOM 2545 C C . MET B 1 20 ? 0.072 19.109 26.672 1 97.31 20 MET B C 1
ATOM 2547 O O . MET B 1 20 ? -0.121 19.141 27.891 1 97.31 20 MET B O 1
ATOM 2551 N N . GLY B 1 21 ? 0.857 19.953 26.078 1 97.12 21 GLY B N 1
ATOM 2552 C CA . GLY B 1 21 ? 1.414 21.125 26.75 1 97.12 21 GLY B CA 1
ATOM 2553 C C . GLY B 1 21 ? 2.686 20.828 27.516 1 97.12 21 GLY B C 1
ATOM 2554 O O . GLY B 1 21 ? 3.287 21.719 28.109 1 97.12 21 GLY B O 1
ATOM 2555 N N . GLU B 1 22 ? 3.105 19.594 27.469 1 97.44 22 GLU B N 1
ATOM 2556 C CA . GLU B 1 22 ? 4.277 19.172 28.219 1 97.44 22 GLU B CA 1
ATOM 2557 C C . GLU B 1 22 ? 5.516 19.094 27.328 1 97.44 22 GLU B C 1
ATOM 2559 O O . GLU B 1 22 ? 5.602 18.25 26.438 1 97.44 22 GLU B O 1
ATOM 2564 N N . PHE B 1 23 ? 6.488 19.875 27.703 1 98.38 23 PHE B N 1
ATOM 2565 C CA . PHE B 1 23 ? 7.68 20.031 26.875 1 98.38 23 PHE B CA 1
ATOM 2566 C C . PHE B 1 23 ? 8.477 18.734 26.812 1 98.38 23 PHE B C 1
ATOM 2568 O O . PHE B 1 23 ? 8.93 18.328 25.734 1 98.38 23 PHE B O 1
ATOM 2575 N N . GLU B 1 24 ? 8.625 18.062 27.891 1 98.44 24 GLU B N 1
ATOM 2576 C CA . GLU B 1 24 ? 9.406 16.828 27.906 1 98.44 24 GLU B CA 1
ATOM 2577 C C . GLU B 1 24 ? 8.719 15.734 27.109 1 98.44 24 GLU B C 1
ATOM 2579 O O . GLU B 1 24 ? 9.383 14.906 26.484 1 98.44 24 GLU B O 1
ATOM 2584 N N . THR B 1 25 ? 7.434 15.742 27.188 1 98.44 25 THR B N 1
ATOM 2585 C CA . THR B 1 25 ? 6.672 14.805 26.359 1 98.44 25 THR B CA 1
ATOM 2586 C C . THR B 1 25 ? 6.891 15.086 24.875 1 98.44 25 THR B C 1
ATOM 2588 O O . THR B 1 25 ? 7.023 14.156 24.078 1 98.44 25 THR B O 1
ATOM 2591 N N . ALA B 1 26 ? 6.938 16.328 24.547 1 98.75 26 ALA B N 1
ATOM 2592 C CA . ALA B 1 26 ? 7.219 16.719 23.172 1 98.75 26 ALA B CA 1
ATOM 2593 C C . ALA B 1 26 ? 8.562 16.156 22.703 1 98.75 26 ALA B C 1
ATOM 2595 O O . ALA B 1 26 ? 8.664 15.586 21.625 1 98.75 26 ALA B O 1
ATOM 2596 N N . LYS B 1 27 ? 9.539 16.297 23.531 1 98.75 27 LYS B N 1
ATOM 2597 C CA . LYS B 1 27 ? 10.867 15.781 23.203 1 98.75 27 LYS B CA 1
ATOM 2598 C C . LYS B 1 27 ? 10.852 14.266 23.062 1 98.75 27 LYS B C 1
ATOM 2600 O O . LYS B 1 27 ? 11.469 13.711 22.141 1 98.75 27 LYS B O 1
ATOM 2605 N N . GLU B 1 28 ? 10.188 13.656 23.969 1 98.81 28 GLU B N 1
ATOM 2606 C CA . GLU B 1 28 ? 10.086 12.203 23.922 1 98.81 28 GLU B CA 1
ATOM 2607 C C . GLU B 1 28 ? 9.438 11.727 22.625 1 98.81 28 GLU B C 1
ATOM 2609 O O . GLU B 1 28 ? 9.906 10.766 22.016 1 98.81 28 GLU B O 1
ATOM 2614 N N . LEU B 1 29 ? 8.414 12.398 22.25 1 98.88 29 LEU B N 1
ATOM 2615 C CA . LEU B 1 29 ? 7.703 12.023 21.031 1 98.88 29 LEU B CA 1
ATOM 2616 C C . LEU B 1 29 ? 8.594 12.18 19.812 1 98.88 29 LEU B C 1
ATOM 2618 O O . LEU B 1 29 ? 8.516 11.383 18.875 1 98.88 29 LEU B O 1
ATOM 2622 N N . LEU B 1 30 ? 9.438 13.172 19.828 1 98.94 30 LEU B N 1
ATOM 2623 C CA . LEU B 1 30 ? 10.406 13.32 18.734 1 98.94 30 LEU B CA 1
ATOM 2624 C C . LEU B 1 30 ? 11.352 12.133 18.688 1 98.94 30 LEU B C 1
ATOM 2626 O O . LEU B 1 30 ? 11.617 11.586 17.609 1 98.94 30 LEU B O 1
ATOM 2630 N N . THR B 1 31 ? 11.836 11.734 19.797 1 98.94 31 THR B N 1
ATOM 2631 C CA . THR B 1 31 ? 12.773 10.617 19.859 1 98.94 31 THR B CA 1
ATOM 2632 C C . THR B 1 31 ? 12.117 9.328 19.375 1 98.94 31 THR B C 1
ATOM 2634 O O . THR B 1 31 ? 12.711 8.586 18.594 1 98.94 31 THR B O 1
ATOM 2637 N N . LEU B 1 32 ? 10.906 9.133 19.812 1 98.88 32 LEU B N 1
ATOM 2638 C CA . LEU B 1 32 ? 10.156 7.953 19.391 1 98.88 32 LEU B CA 1
ATOM 2639 C C . LEU B 1 32 ? 9.906 7.98 17.891 1 98.88 32 LEU B C 1
ATOM 2641 O O . LEU B 1 32 ? 9.992 6.945 17.219 1 98.88 32 LEU B O 1
ATOM 2645 N N . ALA B 1 33 ? 9.602 9.148 17.344 1 98.94 33 ALA B N 1
ATOM 2646 C CA . ALA B 1 33 ? 9.398 9.281 15.898 1 98.94 33 ALA B CA 1
ATOM 2647 C C . ALA B 1 33 ? 10.664 8.938 15.125 1 98.94 33 ALA B C 1
ATOM 2649 O O . ALA B 1 33 ? 10.617 8.227 14.117 1 98.94 33 ALA B O 1
ATOM 2650 N N . LYS B 1 34 ? 11.781 9.422 15.602 1 98.94 34 LYS B N 1
ATOM 2651 C CA . LYS B 1 34 ? 13.062 9.125 14.977 1 98.94 34 LYS B CA 1
ATOM 2652 C C . LYS B 1 34 ? 13.359 7.625 15.016 1 98.94 34 LYS B C 1
ATOM 2654 O O . LYS B 1 34 ? 13.75 7.039 14 1 98.94 34 LYS B O 1
ATOM 2659 N N . GLU B 1 35 ? 13.156 7.047 16.156 1 98.81 35 GLU B N 1
ATOM 2660 C CA . GLU B 1 35 ? 13.391 5.613 16.312 1 98.81 35 GLU B CA 1
ATOM 2661 C C . GLU B 1 35 ? 12.508 4.801 15.383 1 98.81 35 GLU B C 1
ATOM 2663 O O . GLU B 1 35 ? 12.906 3.73 14.914 1 98.81 35 GLU B O 1
ATOM 2668 N N . ALA B 1 36 ? 11.367 5.312 15.086 1 98.81 36 ALA B N 1
ATOM 2669 C CA . ALA B 1 36 ? 10.414 4.629 14.211 1 98.81 36 ALA B CA 1
ATOM 2670 C C . ALA B 1 36 ? 10.828 4.758 12.75 1 98.81 36 ALA B C 1
ATOM 2672 O O . ALA B 1 36 ? 10.328 4.031 11.891 1 98.81 36 ALA B O 1
ATOM 2673 N N . GLY B 1 37 ? 11.703 5.742 12.445 1 98.81 37 GLY B N 1
ATOM 2674 C CA . GLY B 1 37 ? 12.203 5.883 11.086 1 98.81 37 GLY B CA 1
ATOM 2675 C C . GLY B 1 37 ? 11.664 7.105 10.367 1 98.81 37 GLY B C 1
ATOM 2676 O O . GLY B 1 37 ? 11.898 7.281 9.172 1 98.81 37 GLY B O 1
ATOM 2677 N N . ALA B 1 38 ? 10.984 7.977 11.086 1 98.88 38 ALA B N 1
ATOM 2678 C CA . ALA B 1 38 ? 10.438 9.18 10.469 1 98.88 38 ALA B CA 1
ATOM 2679 C C . ALA B 1 38 ? 11.555 10.125 10.023 1 98.88 38 ALA B C 1
ATOM 2681 O O . ALA B 1 38 ? 12.633 10.133 10.609 1 98.88 38 ALA B O 1
ATOM 2682 N N . SER B 1 39 ? 11.219 10.852 9 1 98.88 39 SER B N 1
ATOM 2683 C CA . SER B 1 39 ? 12.156 11.852 8.492 1 98.88 39 SER B CA 1
ATOM 2684 C C . SER B 1 39 ? 12.023 13.172 9.234 1 98.88 39 SER B C 1
ATOM 2686 O O . SER B 1 39 ? 12.992 13.914 9.383 1 98.88 39 SER B O 1
ATOM 2688 N N . VAL B 1 40 ? 10.773 13.43 9.641 1 98.88 40 VAL B N 1
ATOM 2689 C CA . VAL B 1 40 ? 10.469 14.734 10.219 1 98.88 40 VAL B CA 1
ATOM 2690 C C . VAL B 1 40 ? 9.477 14.57 11.367 1 98.88 40 VAL B C 1
ATOM 2692 O O . VAL B 1 40 ? 8.531 13.789 11.266 1 98.88 40 VAL B O 1
ATOM 2695 N N . GLY B 1 41 ? 9.734 15.25 12.445 1 98.88 41 GLY B N 1
ATOM 2696 C CA . GLY B 1 41 ? 8.727 15.508 13.461 1 98.88 41 GLY B CA 1
ATOM 2697 C C . GLY B 1 41 ? 8.102 16.891 13.344 1 98.88 41 GLY B C 1
ATOM 2698 O O . GLY B 1 41 ? 8.812 17.875 13.156 1 98.88 41 GLY B O 1
ATOM 2699 N N . LYS B 1 42 ? 6.801 16.891 13.438 1 98.88 42 LYS B N 1
ATOM 2700 C CA . LYS B 1 42 ? 6.137 18.156 13.18 1 98.88 42 LYS B CA 1
ATOM 2701 C C . LYS B 1 42 ? 5.219 18.547 14.336 1 98.88 42 LYS B C 1
ATOM 2703 O O . LYS B 1 42 ? 4.523 17.703 14.898 1 98.88 42 LYS B O 1
ATOM 2708 N N . PHE B 1 43 ? 5.242 19.797 14.672 1 98.81 43 PHE B N 1
ATOM 2709 C CA . PHE B 1 43 ? 4.359 20.406 15.664 1 98.81 43 PHE B CA 1
ATOM 2710 C C . PHE B 1 43 ? 3.428 21.422 15.016 1 98.81 43 PHE B C 1
ATOM 2712 O O . PHE B 1 43 ? 3.289 21.453 13.789 1 98.81 43 PHE B O 1
ATOM 2719 N N . GLN B 1 44 ? 2.717 22.141 15.859 1 98.25 44 GLN B N 1
ATOM 2720 C CA . GLN B 1 44 ? 1.84 23.219 15.422 1 98.25 44 GLN B CA 1
ATOM 2721 C C . GLN B 1 44 ? 2.09 24.5 16.219 1 98.25 44 GLN B C 1
ATOM 2723 O O . GLN B 1 44 ? 2.398 24.438 17.406 1 98.25 44 GLN B O 1
ATOM 2728 N N . LYS B 1 45 ? 2.006 25.578 15.555 1 98.19 45 LYS B N 1
ATOM 2729 C CA . LYS B 1 45 ? 2.109 26.875 16.203 1 98.19 45 LYS B CA 1
ATOM 2730 C C . LYS B 1 45 ? 0.949 27.781 15.805 1 98.19 45 LYS B C 1
ATOM 2732 O O . LYS B 1 45 ? 0.606 27.875 14.625 1 98.19 45 LYS B O 1
ATOM 2737 N N . ARG B 1 46 ? 0.35 28.391 16.812 1 96.44 46 ARG B N 1
ATOM 2738 C CA . ARG B 1 46 ? -0.749 29.328 16.625 1 96.44 46 ARG B CA 1
ATOM 2739 C C . ARG B 1 46 ? -0.58 30.547 17.547 1 96.44 46 ARG B C 1
ATOM 2741 O O . ARG B 1 46 ? 0.132 30.484 18.547 1 96.44 46 ARG B O 1
ATOM 2748 N N . CYS B 1 47 ? -1.116 31.609 17.078 1 96.06 47 CYS B N 1
ATOM 2749 C CA . CYS B 1 47 ? -1.479 32.75 17.922 1 96.06 47 CYS B CA 1
ATOM 2750 C C . CYS B 1 47 ? -2.99 32.812 18.109 1 96.06 47 CYS B C 1
ATOM 2752 O O . CYS B 1 47 ? -3.682 33.438 17.297 1 96.06 47 CYS B O 1
ATOM 2754 N N . PRO B 1 48 ? -3.514 32.219 19.266 1 94.81 48 PRO B N 1
ATOM 2755 C CA . PRO B 1 48 ? -4.957 32.031 19.391 1 94.81 48 PRO B CA 1
ATOM 2756 C C . PRO B 1 48 ? -5.742 33.344 19.297 1 94.81 48 PRO B C 1
ATOM 2758 O O . PRO B 1 48 ? -6.797 33.406 18.656 1 94.81 48 PRO B O 1
ATOM 2761 N N . LYS B 1 49 ? -5.238 34.406 19.812 1 94.12 49 LYS B N 1
ATOM 2762 C CA . LYS B 1 49 ? -5.953 35.688 19.812 1 94.12 49 LYS B CA 1
ATOM 2763 C C . LYS B 1 49 ? -5.988 36.281 18.422 1 94.12 49 LYS B C 1
ATOM 2765 O O . LYS B 1 49 ? -6.867 37.094 18.109 1 94.12 49 LYS B O 1
ATOM 2770 N N . GLU B 1 50 ? -5 35.906 17.594 1 93.19 50 GLU B N 1
ATOM 2771 C CA . GLU B 1 50 ? -4.992 36.344 16.203 1 93.19 50 GLU B CA 1
ATOM 2772 C C . GLU B 1 50 ? -5.875 35.469 15.344 1 93.19 50 GLU B C 1
ATOM 2774 O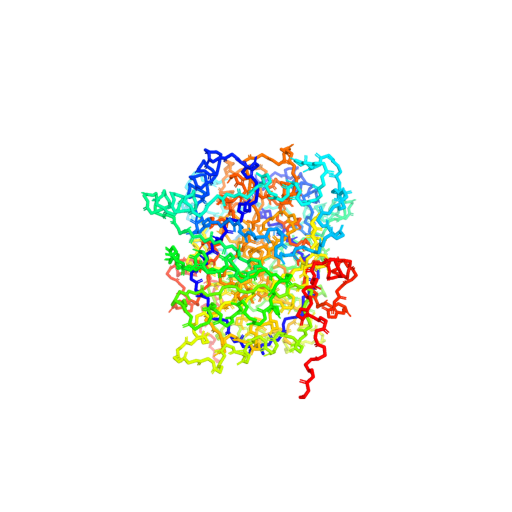 O . GLU B 1 50 ? -6.574 35.938 14.453 1 93.19 50 GLU B O 1
ATOM 2779 N N . LEU B 1 51 ? -5.855 34.219 15.648 1 91.44 51 LEU B N 1
ATOM 2780 C CA . LEU B 1 51 ? -6.492 33.219 14.82 1 91.44 51 LEU B CA 1
ATOM 2781 C C . LEU B 1 51 ? -8 33.188 15.055 1 91.44 51 LEU B C 1
ATOM 2783 O O . LEU B 1 51 ? -8.773 33.031 14.109 1 91.44 51 LEU B O 1
ATOM 2787 N N . LEU B 1 52 ? -8.406 33.344 16.312 1 90.56 52 LEU B N 1
ATOM 2788 C CA . LEU B 1 52 ? -9.805 33.188 16.688 1 90.56 52 LEU B CA 1
ATOM 2789 C C . LEU B 1 52 ? -10.484 34.531 16.875 1 90.56 52 LEU B C 1
ATOM 2791 O O . LEU B 1 52 ? -9.875 35.469 17.391 1 90.56 52 LEU B O 1
ATOM 2795 N N . THR B 1 53 ? -11.742 34.531 16.453 1 88.19 53 THR B N 1
ATOM 2796 C CA . THR B 1 53 ? -12.539 35.688 16.859 1 88.19 53 THR B CA 1
ATOM 2797 C C . THR B 1 53 ? -12.781 35.688 18.359 1 88.19 53 THR B C 1
ATOM 2799 O O . THR B 1 53 ? -12.641 34.656 19.016 1 88.19 53 THR B O 1
ATOM 2802 N N . PRO B 1 54 ? -13.164 36.844 18.797 1 92.56 54 PRO B N 1
ATOM 2803 C CA . PRO B 1 54 ? -13.477 36.875 20.234 1 92.56 54 PRO B CA 1
ATOM 2804 C C . PRO B 1 54 ? -14.555 35.875 20.609 1 92.56 54 PRO B C 1
ATOM 2806 O O . PRO B 1 54 ? -14.469 35.25 21.672 1 92.56 54 PRO B O 1
ATOM 2809 N N . GLU B 1 55 ? -15.562 35.656 19.781 1 91.56 55 GLU B N 1
ATOM 2810 C CA . GLU B 1 55 ? -16.641 34.688 20.031 1 91.56 55 GLU B CA 1
ATOM 2811 C C . GLU B 1 55 ? -16.094 33.281 20.047 1 91.56 55 GLU B C 1
ATOM 2813 O O . GLU B 1 55 ? -16.453 32.469 20.922 1 91.56 55 GLU B O 1
ATOM 2818 N N . GLN B 1 56 ? -15.273 32.969 19.125 1 89.81 56 GLN B N 1
ATOM 2819 C CA . GLN B 1 56 ? -14.672 31.625 19.047 1 89.81 56 GLN B CA 1
ATOM 2820 C C . GLN B 1 56 ? -13.758 31.375 20.25 1 89.81 56 GLN B C 1
ATOM 2822 O O . GLN B 1 56 ? -13.773 30.297 20.828 1 89.81 56 GLN B O 1
ATOM 2827 N N . TYR B 1 57 ? -12.992 32.375 20.516 1 94.31 57 TYR B N 1
ATOM 2828 C CA . TYR B 1 57 ? -12.062 32.281 21.641 1 94.31 57 TYR B CA 1
ATOM 2829 C C . TYR B 1 57 ? -12.805 32 22.938 1 94.31 57 TYR B C 1
ATOM 2831 O O . TYR B 1 57 ? -12.359 31.172 23.75 1 94.31 57 TYR B O 1
ATOM 2839 N N . ALA B 1 58 ? -13.953 32.531 23.094 1 95.56 58 ALA B N 1
ATOM 2840 C CA . ALA B 1 58 ? -14.695 32.438 24.344 1 95.56 58 ALA B CA 1
ATOM 2841 C C . ALA B 1 58 ? -15.625 31.234 24.344 1 95.56 58 ALA B C 1
ATOM 2843 O O . ALA B 1 58 ? -16.141 30.844 25.391 1 95.56 58 ALA B O 1
ATOM 2844 N N . ALA B 1 59 ? -15.789 30.594 23.219 1 94 59 ALA B N 1
ATOM 2845 C CA . ALA B 1 59 ? -16.672 29.438 23.125 1 94 59 ALA B CA 1
ATOM 2846 C C . ALA B 1 59 ? -16.094 28.234 23.844 1 94 59 ALA B C 1
ATOM 2848 O O . ALA B 1 59 ? -14.875 28.141 24.047 1 94 59 ALA B O 1
ATOM 2849 N N . PRO B 1 60 ? -17 27.375 24.297 1 94.38 60 PRO B N 1
ATOM 2850 C CA . PRO B 1 60 ? -16.484 26.141 24.891 1 94.38 60 PRO B CA 1
ATOM 2851 C C . PRO B 1 60 ? -15.836 25.219 23.859 1 94.38 60 PRO B C 1
ATOM 2853 O O . PRO B 1 60 ? -16.109 25.344 22.656 1 94.38 60 PRO B O 1
ATOM 2856 N N . HIS B 1 61 ? -14.977 24.375 24.328 1 92.94 61 HIS B N 1
ATOM 2857 C CA . HIS B 1 61 ? -14.469 23.312 23.469 1 92.94 61 HIS B CA 1
ATOM 2858 C C . HIS B 1 61 ? -15.594 22.406 22.984 1 92.94 61 HIS B C 1
ATOM 2860 O O . HIS B 1 61 ? -16.484 22.047 23.75 1 92.94 61 HIS B O 1
ATOM 2866 N N . PRO B 1 62 ? -15.602 22.047 21.75 1 87.06 62 PRO B N 1
ATOM 2867 C CA . PRO B 1 62 ? -16.688 21.219 21.219 1 87.06 62 PRO B CA 1
ATOM 2868 C C . PRO B 1 62 ? -16.828 19.891 21.938 1 87.06 62 PRO B C 1
ATOM 2870 O O . PRO B 1 62 ? -17.922 19.328 22.031 1 87.06 62 PRO B O 1
ATOM 2873 N N . ASN B 1 63 ? -15.742 19.312 22.406 1 90.06 63 ASN B N 1
ATOM 2874 C CA . ASN B 1 63 ? -15.695 18.109 23.219 1 90.06 63 ASN B CA 1
ATOM 2875 C C . ASN B 1 63 ? -15.031 18.375 24.562 1 90.06 63 ASN B C 1
ATOM 2877 O O . ASN B 1 63 ? -13.805 18.359 24.672 1 90.06 63 ASN B O 1
ATOM 2881 N N . PRO B 1 64 ? -15.766 18.422 25.531 1 91.19 64 PRO B N 1
ATOM 2882 C CA . PRO B 1 64 ? -15.219 18.797 26.844 1 91.19 64 PRO B CA 1
ATOM 2883 C C . PRO B 1 64 ? -14.195 17.781 27.359 1 91.19 64 PRO B C 1
ATOM 2885 O O . PRO B 1 64 ? -13.289 18.141 28.109 1 91.19 64 PRO B O 1
ATOM 2888 N N . ARG B 1 65 ? -14.344 16.531 27.031 1 90.38 65 ARG B N 1
ATOM 2889 C CA . ARG B 1 65 ? -13.438 15.5 27.516 1 90.38 65 ARG B CA 1
ATOM 2890 C C . ARG B 1 65 ? -12.023 15.719 26.984 1 90.38 65 ARG B C 1
ATOM 2892 O O . ARG B 1 65 ? -11.055 15.234 27.578 1 90.38 65 ARG B O 1
ATOM 2899 N N . ASN B 1 66 ? -11.891 16.562 25.984 1 93 66 ASN B N 1
ATOM 2900 C CA . ASN B 1 66 ? -10.594 16.797 25.359 1 93 66 ASN B CA 1
ATOM 2901 C C . ASN B 1 66 ? -10.055 18.188 25.703 1 93 66 ASN B C 1
ATOM 2903 O O . ASN B 1 66 ? -8.984 18.578 25.234 1 93 66 ASN B O 1
ATOM 2907 N N . ALA B 1 67 ? -10.727 18.875 26.547 1 94.31 67 ALA B N 1
ATOM 2908 C CA . ALA B 1 67 ? -10.43 20.281 26.797 1 94.31 67 ALA B CA 1
ATOM 2909 C C . ALA B 1 67 ? -9.32 20.422 27.828 1 94.31 67 ALA B C 1
ATOM 2911 O O . ALA B 1 67 ? -9.297 19.703 28.828 1 94.31 67 ALA B O 1
ATOM 2912 N N . TYR B 1 68 ? -8.445 21.422 27.656 1 96.19 68 TYR B N 1
ATOM 2913 C CA . TYR B 1 68 ? -7.387 21.75 28.594 1 96.19 68 TYR B CA 1
ATOM 2914 C C . TYR B 1 68 ? -7.59 23.141 29.172 1 96.19 68 TYR B C 1
ATOM 2916 O O . TYR B 1 68 ? -6.672 23.719 29.766 1 96.19 68 TYR B O 1
ATOM 2924 N N . GLY B 1 69 ? -8.797 23.703 28.953 1 95.56 69 GLY B N 1
ATOM 2925 C CA . GLY B 1 69 ? -9.203 25 29.469 1 95.56 69 GLY B CA 1
ATOM 2926 C C . GLY B 1 69 ? -10.711 25.203 29.438 1 95.56 69 GLY B C 1
ATOM 2927 O O . GLY B 1 69 ? -11.43 24.422 28.812 1 95.56 69 GLY B O 1
ATOM 2928 N N . ASP B 1 70 ? -11.148 26.266 29.984 1 95.06 70 ASP B N 1
ATOM 2929 C CA . ASP B 1 70 ? -12.578 26.531 30.141 1 95.06 70 ASP B CA 1
ATOM 2930 C C . ASP B 1 70 ? -13.195 26.969 28.812 1 95.06 70 ASP B C 1
ATOM 2932 O O . ASP B 1 70 ? -14.398 26.812 28.594 1 95.06 70 ASP B O 1
ATOM 2936 N N . THR B 1 71 ? -12.398 27.609 28.016 1 96.25 71 THR B N 1
ATOM 2937 C CA . THR B 1 71 ? -12.82 28.031 26.688 1 96.25 71 THR B CA 1
ATOM 2938 C C . THR B 1 71 ? -11.906 27.438 25.625 1 96.25 71 THR B C 1
ATOM 2940 O O . THR B 1 71 ? -10.844 26.891 25.938 1 96.25 71 THR B O 1
ATOM 2943 N N . TYR B 1 72 ? -12.414 27.531 24.391 1 95 72 TYR B N 1
ATOM 2944 C CA . TYR B 1 72 ? -11.594 27.047 23.297 1 95 72 TYR B CA 1
ATOM 2945 C C . TYR B 1 72 ? -10.281 27.797 23.203 1 95 72 TYR B C 1
ATOM 2947 O O . TYR B 1 72 ? -9.227 27.203 22.969 1 95 72 TYR B O 1
ATOM 2955 N N . GLY B 1 73 ? -10.336 29.109 23.391 1 95.19 73 GLY B N 1
ATOM 2956 C CA . GLY B 1 73 ? -9.125 29.906 23.406 1 95.19 73 GLY B CA 1
ATOM 2957 C C . GLY B 1 73 ? -8.156 29.5 24.5 1 95.19 73 GLY B C 1
ATOM 2958 O O . GLY B 1 73 ? -6.953 29.359 24.25 1 95.19 73 GLY B O 1
ATOM 2959 N N . ALA B 1 74 ? -8.695 29.312 25.688 1 96.88 74 ALA B N 1
ATOM 2960 C CA . ALA B 1 74 ? -7.859 28.891 26.812 1 96.88 74 ALA B CA 1
ATOM 2961 C C . ALA B 1 74 ? -7.242 27.516 26.547 1 96.88 74 ALA B C 1
ATOM 2963 O O . ALA B 1 74 ? -6.094 27.266 26.922 1 96.88 74 ALA B O 1
ATOM 2964 N N . HIS B 1 75 ? -8.055 26.672 26 1 96.75 75 HIS B N 1
ATOM 2965 C CA . HIS B 1 75 ? -7.566 25.375 25.578 1 96.75 75 HIS B CA 1
ATOM 2966 C C . HIS B 1 75 ? -6.379 25.5 24.641 1 96.75 75 HIS B C 1
ATOM 2968 O O . HIS B 1 75 ? -5.352 24.844 24.828 1 96.75 75 HIS B O 1
ATOM 2974 N N . ARG B 1 76 ? -6.469 26.344 23.641 1 96.19 76 ARG B N 1
ATOM 2975 C CA . ARG B 1 76 ? -5.41 26.547 22.656 1 96.19 76 ARG B CA 1
ATOM 2976 C C . ARG B 1 76 ? -4.168 27.156 23.312 1 96.19 76 ARG B C 1
ATOM 2978 O O . ARG B 1 76 ? -3.045 26.75 23 1 96.19 76 ARG B O 1
ATOM 2985 N N . GLU B 1 77 ? -4.387 28.125 24.219 1 97.25 77 GLU B N 1
ATOM 2986 C CA . GLU B 1 77 ? -3.271 28.75 24.906 1 97.25 77 GLU B CA 1
ATOM 2987 C C . GLU B 1 77 ? -2.482 27.734 25.734 1 97.25 77 GLU B C 1
ATOM 2989 O O . GLU B 1 77 ? -1.25 27.766 25.75 1 97.25 77 GLU B O 1
ATOM 2994 N N . TYR B 1 78 ? -3.217 26.891 26.328 1 97.44 78 TYR B N 1
ATOM 2995 C CA . TYR B 1 78 ? -2.598 25.875 27.188 1 97.44 78 TYR B CA 1
ATOM 2996 C C . TYR B 1 78 ? -1.659 24.984 26.391 1 97.44 78 TYR B C 1
ATOM 2998 O O . TYR B 1 78 ? -0.587 24.609 26.875 1 97.44 78 TYR B O 1
ATOM 3006 N N . LEU B 1 79 ? -1.997 24.703 25.172 1 97.56 79 LEU B N 1
ATOM 3007 C CA . LEU B 1 79 ? -1.283 23.719 24.359 1 97.56 79 LEU B CA 1
ATOM 3008 C C . LEU B 1 79 ? -0.178 24.406 23.547 1 97.56 79 LEU B C 1
ATOM 3010 O O . LEU B 1 79 ? 0.617 23.734 22.891 1 97.56 79 LEU B O 1
ATOM 3014 N N . GLU B 1 80 ? -0.091 25.703 23.594 1 97.88 80 GLU B N 1
ATOM 3015 C CA . GLU B 1 80 ? 0.882 26.422 22.781 1 97.88 80 GLU B CA 1
ATOM 3016 C C . GLU B 1 80 ? 2.266 26.406 23.422 1 97.88 80 GLU B C 1
ATOM 3018 O O . GLU B 1 80 ? 2.432 26.859 24.562 1 97.88 80 GLU B O 1
ATOM 3023 N N . LEU B 1 81 ? 3.229 25.922 22.672 1 98.31 81 LEU B N 1
ATOM 3024 C CA . LEU B 1 81 ? 4.621 26.031 23.094 1 98.31 81 LEU B CA 1
ATOM 3025 C C . LEU B 1 81 ? 5.211 27.375 22.641 1 98.31 81 LEU B C 1
ATOM 3027 O O . LEU B 1 81 ? 4.848 27.891 21.594 1 98.31 81 LEU B O 1
ATOM 3031 N N . THR B 1 82 ? 6.125 27.859 23.422 1 98 82 THR B N 1
ATOM 3032 C CA . THR B 1 82 ? 6.754 29.141 23.094 1 98 82 THR B CA 1
ATOM 3033 C C . THR B 1 82 ? 7.75 28.969 21.953 1 98 82 THR B C 1
ATOM 3035 O O . THR B 1 82 ? 8.156 27.859 21.625 1 98 82 THR B O 1
ATOM 3038 N N . VAL B 1 83 ? 8.117 30.109 21.344 1 98.44 83 VAL B N 1
ATOM 3039 C CA . VAL B 1 83 ? 9.109 30.094 20.281 1 98.44 83 VAL B CA 1
ATOM 3040 C C . VAL B 1 83 ? 10.422 29.5 20.797 1 98.44 83 VAL B C 1
ATOM 3042 O O . VAL B 1 83 ? 11.102 28.766 20.078 1 98.44 83 VAL B O 1
ATOM 3045 N N . ASP B 1 84 ? 10.742 29.828 22.016 1 98.56 84 ASP B N 1
ATOM 3046 C CA . ASP B 1 84 ? 11.961 29.297 22.609 1 98.56 84 ASP B CA 1
ATOM 3047 C C . ASP B 1 84 ? 11.883 27.781 22.781 1 98.56 84 ASP B C 1
ATOM 3049 O O . ASP B 1 84 ? 12.875 27.078 22.594 1 98.56 84 ASP B O 1
ATOM 3053 N N . GLN B 1 85 ? 10.773 27.328 23.156 1 98.75 85 GLN B N 1
ATOM 3054 C CA . GLN B 1 85 ? 10.586 25.891 23.266 1 98.75 85 GLN B CA 1
ATOM 3055 C C . GLN B 1 85 ? 10.703 25.203 21.906 1 98.75 85 GLN B C 1
ATOM 3057 O O . GLN B 1 85 ? 11.312 24.141 21.781 1 98.75 85 GLN B O 1
ATOM 3062 N N . HIS B 1 86 ? 10.156 25.812 20.922 1 98.88 86 HIS B N 1
ATOM 3063 C CA . HIS B 1 86 ? 10.305 25.281 19.578 1 98.88 86 HIS B CA 1
ATOM 3064 C C . HIS B 1 86 ? 11.766 25.281 19.141 1 98.88 86 HIS B C 1
ATOM 3066 O O . HIS B 1 86 ? 12.219 24.359 18.469 1 98.88 86 HIS B O 1
ATOM 3072 N N . ARG B 1 87 ? 12.461 26.375 19.5 1 98.81 87 ARG B N 1
ATOM 3073 C CA . ARG B 1 87 ? 13.891 26.422 19.219 1 98.81 87 ARG B CA 1
ATOM 3074 C C . ARG B 1 87 ? 14.617 25.234 19.844 1 98.81 87 ARG B C 1
ATOM 3076 O O . ARG B 1 87 ? 15.469 24.609 19.219 1 98.81 87 ARG B O 1
ATOM 3083 N N . GLU B 1 88 ? 14.258 24.938 21.047 1 98.81 88 GLU B N 1
ATOM 3084 C CA . GLU B 1 88 ? 14.875 23.828 21.75 1 98.81 88 GLU B CA 1
ATOM 3085 C C . GLU B 1 88 ? 14.492 22.484 21.125 1 98.81 88 GLU B C 1
ATOM 3087 O O . GLU B 1 88 ? 15.312 21.562 21.047 1 98.81 88 GLU B O 1
ATOM 3092 N N . LEU B 1 89 ? 13.266 22.359 20.719 1 98.88 89 LEU B N 1
ATOM 3093 C CA . LEU B 1 89 ? 12.82 21.156 20.031 1 98.88 89 LEU B CA 1
ATOM 3094 C C . LEU B 1 89 ? 13.586 20.953 18.734 1 98.88 89 LEU B C 1
ATOM 3096 O O . LEU B 1 89 ? 13.969 19.828 18.406 1 98.88 89 LEU B O 1
ATOM 3100 N N . LYS B 1 90 ? 13.797 22 17.969 1 98.88 90 LYS B N 1
ATOM 3101 C CA . LYS B 1 90 ? 14.578 21.906 16.734 1 98.88 90 LYS B CA 1
ATOM 3102 C C . LYS B 1 90 ? 16 21.438 17.031 1 98.88 90 LYS B C 1
ATOM 3104 O O . LYS B 1 90 ? 16.547 20.594 16.297 1 98.88 90 LYS B O 1
ATOM 3109 N N . LYS B 1 91 ? 16.578 22 18.078 1 98.75 91 LYS B N 1
ATOM 3110 C CA . LYS B 1 91 ? 17.906 21.594 18.484 1 98.75 91 LYS B CA 1
ATOM 3111 C C . LYS B 1 91 ? 17.953 20.109 18.812 1 98.75 91 LYS B C 1
ATOM 3113 O O . LYS B 1 91 ? 18.891 19.391 18.438 1 98.75 91 LYS B O 1
ATOM 3118 N N . HIS B 1 92 ? 16.969 19.672 19.578 1 98.81 92 HIS B N 1
ATOM 3119 C CA . HIS B 1 92 ? 16.875 18.25 19.906 1 98.81 92 HIS B CA 1
ATOM 3120 C C . HIS B 1 92 ? 16.781 17.391 18.656 1 98.81 92 HIS B C 1
ATOM 3122 O O . HIS B 1 92 ? 17.469 16.375 18.547 1 98.81 92 HIS B O 1
ATOM 3128 N N . CYS B 1 93 ? 15.992 17.828 17.703 1 98.88 93 CYS B N 1
ATOM 3129 C CA . CYS B 1 93 ? 15.883 17.125 16.422 1 98.88 93 CYS B CA 1
ATOM 3130 C C . CYS B 1 93 ? 17.234 17.016 15.742 1 98.88 93 CYS B C 1
ATOM 3132 O O . CYS B 1 93 ? 17.609 15.953 15.242 1 98.88 93 CYS B O 1
ATOM 3134 N N . GLU B 1 94 ? 17.984 18.078 15.719 1 98.62 94 GLU B N 1
ATOM 3135 C CA . GLU B 1 94 ? 19.312 18.078 15.117 1 98.62 94 GLU B CA 1
ATOM 3136 C C . GLU B 1 94 ? 20.219 17.062 15.797 1 98.62 94 GLU B C 1
ATOM 3138 O O . GLU B 1 94 ? 20.969 16.344 15.125 1 98.62 94 GLU B O 1
ATOM 3143 N N . GLU B 1 95 ? 20.125 16.969 17.031 1 98.69 95 GLU B N 1
ATOM 3144 C CA . GLU B 1 95 ? 20.969 16.062 17.812 1 98.69 95 GLU B CA 1
ATOM 3145 C C . GLU B 1 95 ? 20.656 14.609 17.484 1 98.69 95 GLU B C 1
ATOM 3147 O O . GLU B 1 95 ? 21.562 13.773 17.453 1 98.69 95 GLU B O 1
ATOM 3152 N N . ILE B 1 96 ? 19.453 14.32 17.234 1 98.62 96 ILE B N 1
ATOM 3153 C CA . ILE B 1 96 ? 19.078 12.914 17.047 1 98.62 96 ILE B CA 1
ATOM 3154 C C . ILE B 1 96 ? 18.953 12.602 15.562 1 98.62 96 ILE B C 1
ATOM 3156 O O . ILE B 1 96 ? 18.594 11.484 15.188 1 98.62 96 ILE B O 1
ATOM 3160 N N . GLY B 1 97 ? 19.172 13.547 14.68 1 98.62 97 GLY B N 1
ATOM 3161 C CA . GLY B 1 97 ? 19.141 13.336 13.242 1 98.62 97 GLY B CA 1
ATOM 3162 C C . GLY B 1 97 ? 17.734 13.281 12.68 1 98.62 97 GLY B C 1
ATOM 3163 O O . GLY B 1 97 ? 17.453 12.484 11.781 1 98.62 97 GLY B O 1
ATOM 3164 N N . LEU B 1 98 ? 16.844 14.008 13.219 1 98.88 98 LEU B N 1
ATOM 3165 C CA . LEU B 1 98 ? 15.461 14.156 12.773 1 98.88 98 LEU B CA 1
ATOM 3166 C C . LEU B 1 98 ? 15.211 15.57 12.242 1 98.88 98 LEU B C 1
ATOM 3168 O O . LEU B 1 98 ? 15.75 16.547 12.781 1 98.88 98 LEU B O 1
ATOM 3172 N N . GLY B 1 99 ? 14.43 15.703 11.172 1 98.88 99 GLY B N 1
ATOM 3173 C CA . GLY B 1 99 ? 13.984 17.031 10.773 1 98.88 99 GLY B CA 1
ATOM 3174 C C . GLY B 1 99 ? 12.914 17.594 11.68 1 98.88 99 GLY B C 1
ATOM 3175 O O . GLY B 1 99 ? 12.023 16.875 12.125 1 98.88 99 GLY B O 1
ATOM 3176 N N . TYR B 1 100 ? 13.031 18.875 11.945 1 98.88 100 TYR B N 1
ATOM 3177 C CA . TYR B 1 100 ? 12 19.594 12.672 1 98.88 100 TYR B CA 1
ATOM 3178 C C . TYR B 1 100 ? 11.109 20.391 11.719 1 98.88 100 TYR B C 1
ATOM 3180 O O . TYR B 1 100 ? 11.602 21.031 10.789 1 98.88 100 TYR B O 1
ATOM 3188 N N . SER B 1 101 ? 9.828 20.281 11.984 1 98.88 101 SER B N 1
ATOM 3189 C CA . SER B 1 101 ? 8.875 21.094 11.242 1 98.88 101 SER B CA 1
ATOM 3190 C C . SER B 1 101 ? 7.73 21.562 12.133 1 98.88 101 SER B C 1
ATOM 3192 O O . SER B 1 101 ? 7.57 21.062 13.25 1 98.88 101 SER B O 1
ATOM 3194 N N . CYS B 1 102 ? 6.988 22.5 11.578 1 98.81 102 CYS B N 1
ATOM 3195 C CA . CYS B 1 102 ? 5.852 23.062 12.297 1 98.81 102 CYS B CA 1
ATOM 3196 C C . CYS B 1 102 ? 4.797 23.578 11.32 1 98.81 102 CYS B C 1
ATOM 3198 O O . CYS B 1 102 ? 5.129 24.203 10.312 1 98.81 102 CYS B O 1
ATOM 3200 N N . SER B 1 103 ? 3.592 23.266 11.602 1 98.5 103 SER B N 1
ATOM 3201 C CA . SER B 1 103 ? 2.508 23.922 10.883 1 98.5 103 SER B CA 1
ATOM 3202 C C . SER B 1 103 ? 2.184 25.281 11.5 1 98.5 103 SER B C 1
ATOM 3204 O O . SER B 1 103 ? 2.029 25.391 12.719 1 98.5 103 SER B O 1
ATOM 3206 N N . VAL B 1 104 ? 2.043 26.297 10.68 1 98.31 104 VAL B N 1
ATOM 3207 C CA . VAL B 1 104 ? 1.736 27.641 11.148 1 98.31 104 VAL B CA 1
ATOM 3208 C C . VAL B 1 104 ? 0.325 28.031 10.711 1 98.31 104 VAL B C 1
ATOM 3210 O O . VAL B 1 104 ? -0.085 27.75 9.586 1 98.31 104 VAL B O 1
ATOM 3213 N N . TRP B 1 105 ? -0.381 28.703 11.617 1 96.56 105 TRP B N 1
ATOM 3214 C CA . TRP B 1 105 ? -1.809 28.891 11.383 1 96.56 105 TRP B CA 1
ATOM 3215 C C . TRP B 1 105 ? -2.127 30.359 11.148 1 96.56 105 TRP B C 1
ATOM 3217 O O . TRP B 1 105 ? -3.234 30.703 10.719 1 96.56 105 TRP B O 1
ATOM 3227 N N . ASP B 1 106 ? -1.158 31.266 11.414 1 95.19 106 ASP B N 1
ATOM 3228 C CA . ASP B 1 106 ? -1.357 32.688 11.289 1 95.19 106 ASP B CA 1
ATOM 3229 C C . ASP B 1 106 ? -0.041 33.406 10.984 1 95.19 106 ASP B C 1
ATOM 3231 O O . ASP B 1 106 ? 1.021 32.781 10.977 1 95.19 106 ASP B O 1
ATOM 3235 N N . VAL B 1 107 ? -0.122 34.656 10.734 1 97.12 107 VAL B N 1
ATOM 3236 C CA . VAL B 1 107 ? 1.035 35.438 10.297 1 97.12 107 VAL B CA 1
ATOM 3237 C C . VAL B 1 107 ? 2.064 35.5 11.422 1 97.12 107 VAL B C 1
ATOM 3239 O O . VAL B 1 107 ? 3.264 35.344 11.188 1 97.12 107 VAL B O 1
ATOM 3242 N N . THR B 1 108 ? 1.613 35.75 12.625 1 97.75 108 THR B N 1
ATOM 3243 C CA . THR B 1 108 ? 2.514 35.812 13.766 1 97.75 108 THR B CA 1
ATOM 3244 C C . THR B 1 108 ? 3.295 34.531 13.938 1 97.75 108 THR B C 1
ATOM 3246 O O . THR B 1 108 ? 4.52 34.531 14.062 1 97.75 108 THR B O 1
ATOM 3249 N N . SER B 1 109 ? 2.611 33.438 13.922 1 98.06 109 SER B N 1
ATOM 3250 C CA . SER B 1 109 ? 3.238 32.125 14.062 1 98.06 109 SER B CA 1
ATOM 3251 C C . SER B 1 109 ? 4.188 31.844 12.906 1 98.06 109 SER B C 1
ATOM 3253 O O . SER B 1 109 ? 5.254 31.25 13.102 1 98.06 109 SER B O 1
ATOM 3255 N N . ALA B 1 110 ? 3.801 32.25 11.695 1 98.44 110 ALA B N 1
ATOM 3256 C CA . ALA B 1 110 ? 4.676 32.062 10.539 1 98.44 110 ALA B CA 1
ATOM 3257 C C . ALA B 1 110 ? 5.996 32.812 10.742 1 98.44 110 ALA B C 1
ATOM 3259 O O . ALA B 1 110 ? 7.07 32.219 10.539 1 98.44 110 ALA B O 1
ATOM 3260 N N . LYS B 1 111 ? 5.891 34.031 11.18 1 98.62 111 LYS B N 1
ATOM 3261 C CA . LYS B 1 111 ? 7.098 34.812 11.398 1 98.62 111 LYS B CA 1
ATOM 3262 C C . LYS B 1 111 ? 7.969 34.219 12.492 1 98.62 111 LYS B C 1
ATOM 3264 O O . LYS B 1 111 ? 9.195 34.156 12.359 1 98.62 111 LYS B O 1
ATOM 3269 N N . GLU B 1 112 ? 7.359 33.75 13.523 1 98.62 112 GLU B N 1
ATOM 3270 C CA . GLU B 1 112 ? 8.086 33.125 14.617 1 98.62 112 GLU B CA 1
ATOM 3271 C C . GLU B 1 112 ? 8.836 31.875 14.141 1 98.62 112 GLU B C 1
ATOM 3273 O O . GLU B 1 112 ? 10.023 31.719 14.406 1 98.62 112 GLU B O 1
ATOM 3278 N N . ILE B 1 113 ? 8.195 31 13.445 1 98.81 113 ILE B N 1
ATOM 3279 C CA . ILE B 1 113 ? 8.797 29.734 13.047 1 98.81 113 ILE B CA 1
ATOM 3280 C C . ILE B 1 113 ? 9.82 29.984 11.938 1 98.81 113 ILE B C 1
ATOM 3282 O O . ILE B 1 113 ? 10.859 29.312 11.891 1 98.81 113 ILE B O 1
ATOM 3286 N N . VAL B 1 114 ? 9.57 30.922 11.023 1 98.69 114 VAL B N 1
ATOM 3287 C CA . VAL B 1 114 ? 10.539 31.312 10.016 1 98.69 114 VAL B CA 1
ATOM 3288 C C . VAL B 1 114 ? 11.852 31.719 10.688 1 98.69 114 VAL B C 1
ATOM 3290 O O . VAL B 1 114 ? 12.938 31.391 10.195 1 98.69 114 VAL B O 1
ATOM 3293 N N . SER B 1 115 ? 11.727 32.406 11.805 1 98.56 115 SER B N 1
ATOM 3294 C CA . SER B 1 115 ? 12.914 32.875 12.508 1 98.56 115 SER B CA 1
ATOM 3295 C C . SER B 1 115 ? 13.766 31.719 13 1 98.56 115 SER B C 1
ATOM 3297 O O . SER B 1 115 ? 14.961 31.891 13.258 1 98.56 115 SER B O 1
ATOM 3299 N N . LEU B 1 116 ? 13.188 30.531 13.164 1 98.56 116 LEU B N 1
ATOM 3300 C CA . LEU B 1 116 ? 13.922 29.344 13.586 1 98.56 116 LEU B CA 1
ATOM 3301 C C . LEU B 1 116 ? 14.555 28.641 12.391 1 98.56 116 LEU B C 1
ATOM 3303 O O . LEU B 1 116 ? 15.422 27.781 12.555 1 98.56 116 LEU B O 1
ATOM 3307 N N . ASN B 1 117 ? 14.094 28.906 11.211 1 98.06 117 ASN B N 1
ATOM 3308 C CA . ASN B 1 117 ? 14.602 28.422 9.93 1 98.06 117 ASN B CA 1
ATOM 3309 C C . ASN B 1 117 ? 14.648 26.891 9.875 1 98.06 117 ASN B C 1
ATOM 3311 O O . ASN B 1 117 ? 15.695 26.312 9.586 1 98.06 117 ASN B O 1
ATOM 3315 N N . PRO B 1 118 ? 13.523 26.25 10.086 1 98.56 118 PRO B N 1
ATOM 3316 C CA . PRO B 1 118 ? 13.492 24.797 9.938 1 98.56 118 PRO B CA 1
ATOM 3317 C C . PRO B 1 118 ? 13.617 24.344 8.484 1 98.56 118 PRO B C 1
ATOM 3319 O O . PRO B 1 118 ? 13.672 25.188 7.582 1 98.56 118 PRO B O 1
ATOM 3322 N N . ILE B 1 119 ? 13.773 23.031 8.242 1 97.19 119 ILE B N 1
ATOM 3323 C CA . ILE B 1 119 ? 14.008 22.5 6.902 1 97.19 119 ILE B CA 1
ATOM 3324 C C . ILE B 1 119 ? 12.734 22.641 6.062 1 97.19 119 ILE B C 1
ATOM 3326 O O . ILE B 1 119 ? 12.805 22.75 4.84 1 97.19 119 ILE B O 1
ATOM 3330 N N . LEU B 1 120 ? 11.586 22.625 6.715 1 98.69 120 LEU B N 1
ATOM 3331 C CA . LEU B 1 120 ? 10.305 22.828 6.035 1 98.69 120 LEU B CA 1
ATOM 3332 C C . LEU B 1 120 ? 9.25 23.344 7.008 1 98.69 120 LEU B C 1
ATOM 3334 O O . LEU B 1 120 ? 9.383 23.188 8.219 1 98.69 120 LEU B O 1
ATOM 3338 N N . ILE B 1 121 ? 8.266 24.062 6.488 1 98.88 121 ILE B N 1
ATOM 3339 C CA . ILE B 1 121 ? 7.102 24.531 7.227 1 98.88 121 ILE B CA 1
ATOM 3340 C C . ILE B 1 121 ? 5.824 24.047 6.547 1 98.88 121 ILE B C 1
ATOM 3342 O O . ILE B 1 121 ? 5.75 24 5.32 1 98.88 121 ILE B O 1
ATOM 3346 N N . LYS B 1 122 ? 4.875 23.688 7.379 1 98.81 122 LYS B N 1
ATOM 3347 C CA . LYS B 1 122 ? 3.605 23.172 6.867 1 98.81 122 LYS B CA 1
ATOM 3348 C C . LYS B 1 122 ? 2.498 24.219 7.004 1 98.81 122 LYS B C 1
ATOM 3350 O O . LYS B 1 122 ? 2.475 24.969 7.973 1 98.81 122 LYS B O 1
ATOM 3355 N N . VAL B 1 123 ? 1.639 24.266 6.008 1 98.12 123 VAL B N 1
ATOM 3356 C CA . VAL B 1 123 ? 0.38 25 6.074 1 98.12 123 VAL B CA 1
ATOM 3357 C C . VAL B 1 123 ? -0.792 24.031 5.969 1 98.12 123 VAL B C 1
ATOM 3359 O O . VAL B 1 123 ? -0.99 23.391 4.926 1 98.12 123 VAL B O 1
ATOM 3362 N N . GLY B 1 124 ? -1.55 23.938 7.035 1 96.5 124 GLY B N 1
ATOM 3363 C CA . GLY B 1 124 ? -2.699 23.047 7.027 1 96.5 124 GLY B CA 1
ATOM 3364 C C . GLY B 1 124 ? -3.83 23.547 6.145 1 96.5 124 GLY B C 1
ATOM 3365 O O . GLY B 1 124 ? -3.846 24.703 5.734 1 96.5 124 GLY B O 1
ATOM 3366 N N . SER B 1 125 ? -4.746 22.672 5.918 1 95.44 125 SER B N 1
ATOM 3367 C CA . SER B 1 125 ? -5.863 22.953 5.016 1 95.44 125 SER B CA 1
ATOM 3368 C C . SER B 1 125 ? -6.664 24.156 5.48 1 95.44 125 SER B C 1
ATOM 3370 O O . SER B 1 125 ? -7.102 24.969 4.66 1 95.44 125 SER B O 1
ATOM 3372 N N . PRO B 1 126 ? -6.84 24.359 6.738 1 92.44 126 PRO B N 1
ATOM 3373 C CA . PRO B 1 126 ? -7.641 25.5 7.18 1 92.44 126 PRO B CA 1
ATOM 3374 C C . PRO B 1 126 ? -7.023 26.844 6.789 1 92.44 126 PRO B C 1
ATOM 3376 O O . PRO B 1 126 ? -7.746 27.812 6.566 1 92.44 126 PRO B O 1
ATOM 3379 N N . SER B 1 127 ? -5.719 26.875 6.652 1 93.56 127 SER B N 1
ATOM 3380 C CA . SER B 1 127 ? -5.047 28.172 6.477 1 93.56 127 SER B CA 1
ATOM 3381 C C . SER B 1 127 ? -4.453 28.297 5.078 1 93.56 127 SER B C 1
ATOM 3383 O O . SER B 1 127 ? -3.695 29.219 4.801 1 93.56 127 SER B O 1
ATOM 3385 N N . ASN B 1 128 ? -4.766 27.375 4.18 1 95.31 128 ASN B N 1
ATOM 3386 C CA . ASN B 1 128 ? -4.043 27.312 2.914 1 95.31 128 ASN B CA 1
ATOM 3387 C C . ASN B 1 128 ? -4.434 28.453 1.983 1 95.31 128 ASN B C 1
ATOM 3389 O O . ASN B 1 128 ? -3.814 28.641 0.936 1 95.31 128 ASN B O 1
ATOM 3393 N N . GLN B 1 129 ? -5.398 29.312 2.402 1 91.94 129 GLN B N 1
ATOM 3394 C CA . GLN B 1 129 ? -5.738 30.5 1.621 1 91.94 129 GLN B CA 1
ATOM 3395 C C . GLN B 1 129 ? -5.492 31.781 2.422 1 91.94 129 GLN B C 1
ATOM 3397 O O . GLN B 1 129 ? -6.059 32.844 2.117 1 91.94 129 GLN B O 1
ATOM 3402 N N . HIS B 1 130 ? -4.766 31.672 3.492 1 93.44 130 HIS B N 1
ATOM 3403 C CA . HIS B 1 130 ? -4.289 32.844 4.215 1 93.44 130 HIS B CA 1
ATOM 3404 C C . HIS B 1 130 ? -3.127 33.5 3.486 1 93.44 130 HIS B C 1
ATOM 3406 O O . HIS B 1 130 ? -1.964 33.281 3.834 1 93.44 130 HIS B O 1
ATOM 3412 N N . TRP B 1 131 ? -3.48 34.375 2.584 1 94.31 131 TRP B N 1
ATOM 3413 C CA . TRP B 1 131 ? -2.531 34.875 1.593 1 94.31 131 TRP B CA 1
ATOM 3414 C C . TRP B 1 131 ? -1.451 35.719 2.252 1 94.31 131 TRP B C 1
ATOM 3416 O O . TRP B 1 131 ? -0.292 35.688 1.831 1 94.31 131 TRP B O 1
ATOM 3426 N N . GLU B 1 132 ? -1.806 36.5 3.27 1 94.69 132 GLU B N 1
ATOM 3427 C CA . GLU B 1 132 ? -0.796 37.281 3.973 1 94.69 132 GLU B CA 1
ATOM 3428 C C . GLU B 1 132 ? 0.258 36.375 4.613 1 94.69 132 GLU B C 1
ATOM 3430 O O . GLU B 1 132 ? 1.454 36.656 4.543 1 94.69 132 GLU B O 1
ATOM 3435 N N . MET B 1 133 ? -0.19 35.344 5.211 1 96.44 133 MET B N 1
ATOM 3436 C CA . MET B 1 133 ? 0.723 34.375 5.816 1 96.44 133 MET B CA 1
ATOM 3437 C C . MET B 1 133 ? 1.567 33.688 4.75 1 96.44 133 MET B C 1
ATOM 3439 O O . MET B 1 133 ? 2.781 33.562 4.906 1 96.44 133 MET B O 1
ATOM 3443 N N . GLN B 1 134 ? 0.952 33.312 3.66 1 96.31 134 GLN B N 1
ATOM 3444 C CA . GLN B 1 134 ? 1.666 32.656 2.578 1 96.31 134 GLN B CA 1
ATOM 3445 C C . GLN B 1 134 ? 2.723 33.562 1.969 1 96.31 134 GLN B C 1
ATOM 3447 O O . GLN B 1 134 ? 3.787 33.094 1.553 1 96.31 134 GLN B O 1
ATOM 3452 N N . LYS B 1 135 ? 2.396 34.812 1.906 1 96.31 135 LYS B N 1
ATOM 3453 C CA . LYS B 1 135 ? 3.369 35.781 1.386 1 96.31 135 LYS B CA 1
ATOM 3454 C C . LYS B 1 135 ? 4.629 35.781 2.246 1 96.31 135 LYS B C 1
ATOM 3456 O O . LYS B 1 135 ? 5.746 35.812 1.723 1 96.31 135 LYS B O 1
ATOM 3461 N N . VAL B 1 136 ? 4.453 35.781 3.559 1 96.88 136 VAL B N 1
ATOM 3462 C CA . VAL B 1 136 ? 5.586 35.719 4.477 1 96.88 136 VAL B CA 1
ATOM 3463 C C . VAL B 1 136 ? 6.406 34.469 4.195 1 96.88 136 VAL B C 1
ATOM 3465 O O . VAL B 1 136 ? 7.629 34.531 4.051 1 96.88 136 VAL B O 1
ATOM 3468 N N . LEU B 1 137 ? 5.746 33.344 4.027 1 97.81 137 LEU B N 1
ATOM 3469 C CA . LEU B 1 137 ? 6.406 32.062 3.824 1 97.81 137 LEU B CA 1
ATOM 3470 C C . LEU B 1 137 ? 7.109 32.031 2.471 1 97.81 137 LEU B C 1
ATOM 3472 O O . LEU B 1 137 ? 8.219 31.5 2.359 1 97.81 137 LEU B O 1
ATOM 3476 N N . ARG B 1 138 ? 6.465 32.562 1.488 1 97.5 138 ARG B N 1
ATOM 3477 C CA . ARG B 1 138 ? 7.008 32.531 0.135 1 97.5 138 ARG B CA 1
ATOM 3478 C C . ARG B 1 138 ? 8.211 33.469 0.02 1 97.5 138 ARG B C 1
ATOM 3480 O O . ARG B 1 138 ? 9.219 33.125 -0.598 1 97.5 138 ARG B O 1
ATOM 3487 N N . ASP B 1 139 ? 8.156 34.656 0.668 1 96.31 139 ASP B N 1
ATOM 3488 C CA . ASP B 1 139 ? 9.086 35.719 0.349 1 96.31 139 ASP B CA 1
ATOM 3489 C C . ASP B 1 139 ? 10.164 35.844 1.422 1 96.31 139 ASP B C 1
ATOM 3491 O O . ASP B 1 139 ? 11.25 36.406 1.161 1 96.31 139 ASP B O 1
ATOM 3495 N N . GLU B 1 140 ? 9.859 35.375 2.646 1 95.88 140 GLU B N 1
ATOM 3496 C CA . GLU B 1 140 ? 10.789 35.625 3.744 1 95.88 140 GLU B CA 1
ATOM 3497 C C . GLU B 1 140 ? 11.414 34.344 4.246 1 95.88 140 GLU B C 1
ATOM 3499 O O . GLU B 1 140 ? 12.266 34.344 5.137 1 95.88 140 GLU B O 1
ATOM 3504 N N . TYR B 1 141 ? 11.062 33.25 3.787 1 96.31 141 TYR B N 1
ATOM 3505 C CA . TYR B 1 141 ? 11.547 31.922 4.168 1 96.31 141 TYR B CA 1
ATOM 3506 C C . TYR B 1 141 ? 12.133 31.203 2.969 1 96.31 141 TYR B C 1
ATOM 3508 O O . TYR B 1 141 ? 11.617 31.312 1.854 1 96.31 141 TYR B O 1
ATOM 3516 N N . GLY B 1 142 ? 13.25 30.438 3.168 1 95.25 142 GLY B N 1
ATOM 3517 C CA . GLY B 1 142 ? 13.953 29.812 2.059 1 95.25 142 GLY B CA 1
ATOM 3518 C C . GLY B 1 142 ? 13.742 28.312 1.998 1 95.25 142 GLY B C 1
ATOM 3519 O O . GLY B 1 142 ? 14.148 27.656 1.03 1 95.25 142 GLY B O 1
ATOM 3520 N N . GLY B 1 143 ? 13.172 27.734 3.041 1 96.62 143 GLY B N 1
ATOM 3521 C CA . GLY B 1 143 ? 12.977 26.297 3.07 1 96.62 143 GLY B CA 1
ATOM 3522 C C . GLY B 1 143 ? 11.727 25.844 2.346 1 96.62 143 GLY B C 1
ATOM 3523 O O . GLY B 1 143 ? 11.047 26.641 1.709 1 96.62 143 GLY B O 1
ATOM 3524 N N . ASP B 1 144 ? 11.43 24.547 2.389 1 98.38 144 ASP B N 1
ATOM 3525 C CA . ASP B 1 144 ? 10.273 23.984 1.703 1 98.38 144 ASP B CA 1
ATOM 3526 C C . ASP B 1 144 ? 8.977 24.328 2.436 1 98.38 144 ASP B C 1
ATOM 3528 O O . ASP B 1 144 ? 8.969 24.453 3.66 1 98.38 144 ASP B O 1
ATOM 3532 N N . ILE B 1 145 ? 7.945 24.484 1.63 1 98.75 145 ILE B N 1
ATOM 3533 C CA . ILE B 1 145 ? 6.613 24.719 2.186 1 98.75 145 ILE B CA 1
ATOM 3534 C C . ILE B 1 145 ? 5.68 23.578 1.765 1 98.75 145 ILE B C 1
ATOM 3536 O O . ILE B 1 145 ? 5.523 23.312 0.572 1 98.75 145 ILE B O 1
ATOM 3540 N N . HIS B 1 146 ? 5.133 22.938 2.746 1 98.88 146 HIS B N 1
ATOM 3541 C CA . HIS B 1 146 ? 4.164 21.875 2.533 1 98.88 146 HIS B CA 1
ATOM 3542 C C . HIS B 1 146 ? 2.74 22.359 2.783 1 98.88 146 HIS B C 1
ATOM 3544 O O . HIS B 1 146 ? 2.439 22.891 3.857 1 98.88 146 HIS B O 1
ATOM 3550 N N . ILE B 1 147 ? 1.844 22.219 1.772 1 98.56 147 ILE B N 1
ATOM 3551 C CA . ILE B 1 147 ? 0.491 22.75 1.911 1 98.56 147 ILE B CA 1
ATOM 3552 C C . ILE B 1 147 ? -0.525 21.625 1.701 1 98.56 147 ILE B C 1
ATOM 3554 O O . ILE B 1 147 ? -0.514 20.953 0.667 1 98.56 147 ILE B O 1
ATOM 3558 N N . SER B 1 148 ? -1.398 21.453 2.648 1 98.06 148 SER B N 1
ATOM 3559 C CA . SER B 1 148 ? -2.498 20.5 2.516 1 98.06 148 SER B CA 1
ATOM 3560 C C . SER B 1 148 ? -3.691 21.125 1.804 1 98.06 148 SER B C 1
ATOM 3562 O O . SER B 1 148 ? -3.961 22.328 1.969 1 98.06 148 SER B O 1
ATOM 3564 N N . THR B 1 149 ? -4.453 20.281 1.154 1 96.88 149 THR B N 1
ATOM 3565 C CA . THR B 1 149 ? -5.535 20.828 0.337 1 96.88 149 THR B CA 1
ATOM 3566 C C . THR B 1 149 ? -6.867 20.172 0.71 1 96.88 149 THR B C 1
ATOM 3568 O O . THR B 1 149 ? -7.742 20.016 -0.141 1 96.88 149 THR B O 1
ATOM 3571 N N . GLY B 1 150 ? -6.98 19.703 1.94 1 95 150 GLY B N 1
ATOM 3572 C CA . GLY B 1 150 ? -8.289 19.297 2.418 1 95 150 GLY B CA 1
ATOM 3573 C C . GLY B 1 150 ? -9.305 20.422 2.416 1 95 150 GLY B C 1
ATOM 3574 O O . GLY B 1 150 ? -8.945 21.578 2.641 1 95 150 GLY B O 1
ATOM 3575 N N . MET B 1 151 ? -10.508 20.094 2.131 1 93.44 151 MET B N 1
ATOM 3576 C CA . MET B 1 151 ? -11.609 21.047 2.094 1 93.44 151 MET B CA 1
ATOM 3577 C C . MET B 1 151 ? -11.297 22.203 1.147 1 93.44 151 MET B C 1
ATOM 3579 O O . MET B 1 151 ? -11.578 23.359 1.46 1 93.44 151 MET B O 1
ATOM 3583 N N . THR B 1 152 ? -10.633 22.016 0.148 1 94.88 152 THR B N 1
ATOM 3584 C CA . THR B 1 152 ? -10.203 23.016 -0.827 1 94.88 152 THR B CA 1
ATOM 3585 C C . THR B 1 152 ? -10.695 22.641 -2.225 1 94.88 152 THR B C 1
ATOM 3587 O O . THR B 1 152 ? -10.555 21.5 -2.66 1 94.88 152 THR B O 1
ATOM 3590 N N . THR B 1 153 ? -11.312 23.578 -2.945 1 94.69 153 THR B N 1
ATOM 3591 C CA . THR B 1 153 ? -11.797 23.328 -4.301 1 94.69 153 THR B CA 1
ATOM 3592 C C . THR B 1 153 ? -10.633 23.281 -5.289 1 94.69 153 THR B C 1
ATOM 3594 O O . THR B 1 153 ? -9.531 23.734 -4.977 1 94.69 153 THR B O 1
ATOM 3597 N N . LYS B 1 154 ? -10.922 22.734 -6.445 1 96.31 154 LYS B N 1
ATOM 3598 C CA . LYS B 1 154 ? -9.906 22.672 -7.496 1 96.31 154 LYS B CA 1
ATOM 3599 C C . LYS B 1 154 ? -9.422 24.062 -7.887 1 96.31 154 LYS B C 1
ATOM 3601 O O . LYS B 1 154 ? -8.234 24.266 -8.117 1 96.31 154 LYS B O 1
ATOM 3606 N N . GLU B 1 155 ? -10.328 24.953 -7.965 1 96.88 155 GLU B N 1
ATOM 3607 C CA . GLU B 1 155 ? -9.977 26.328 -8.289 1 96.88 155 GLU B CA 1
ATOM 3608 C C . GLU B 1 155 ? -9.062 26.938 -7.223 1 96.88 155 GLU B C 1
ATOM 3610 O O . GLU B 1 155 ? -8.094 27.625 -7.543 1 96.88 155 GLU B O 1
ATOM 3615 N N . GLU B 1 156 ? -9.336 26.672 -5.984 1 95.69 156 GLU B N 1
ATOM 3616 C CA . GLU B 1 156 ? -8.531 27.172 -4.875 1 95.69 156 GLU B CA 1
ATOM 3617 C C . GLU B 1 156 ? -7.125 26.578 -4.898 1 95.69 156 GLU B C 1
ATOM 3619 O O . GLU B 1 156 ? -6.145 27.281 -4.629 1 95.69 156 GLU B O 1
ATOM 3624 N N . VAL B 1 157 ? -7.02 25.328 -5.246 1 97.56 157 VAL B N 1
ATOM 3625 C CA . VAL B 1 157 ? -5.711 24.688 -5.352 1 97.56 157 VAL B CA 1
ATOM 3626 C C . VAL B 1 157 ? -4.902 25.359 -6.461 1 97.56 157 VAL B C 1
ATOM 3628 O O . VAL B 1 157 ? -3.719 25.656 -6.281 1 97.56 157 VAL B O 1
ATOM 3631 N N . GLU B 1 158 ? -5.586 25.641 -7.543 1 98 158 GLU B N 1
ATOM 3632 C CA . GLU B 1 158 ? -4.93 26.312 -8.656 1 98 158 GLU B CA 1
ATOM 3633 C C . GLU B 1 158 ? -4.414 27.688 -8.242 1 98 158 GLU B C 1
ATOM 3635 O O . GLU B 1 158 ? -3.309 28.078 -8.609 1 98 158 GLU B O 1
ATOM 3640 N N . LYS B 1 159 ? -5.176 28.375 -7.449 1 97.12 159 LYS B N 1
ATOM 3641 C CA . LYS B 1 159 ? -4.77 29.688 -6.961 1 97.12 159 LYS B CA 1
ATOM 3642 C C . LYS B 1 159 ? -3.525 29.594 -6.082 1 97.12 159 LYS B C 1
ATOM 3644 O O . LYS B 1 159 ? -2.623 30.422 -6.18 1 97.12 159 LYS B O 1
ATOM 3649 N N . ILE B 1 160 ? -3.473 28.562 -5.277 1 97.5 160 ILE B N 1
ATOM 3650 C CA . ILE B 1 160 ? -2.326 28.359 -4.398 1 97.5 160 ILE B CA 1
ATOM 3651 C C . ILE B 1 160 ? -1.074 28.094 -5.238 1 97.5 160 ILE B C 1
ATOM 3653 O O . ILE B 1 160 ? -0.042 28.75 -5.031 1 97.5 160 ILE B O 1
ATOM 3657 N N . VAL B 1 161 ? -1.166 27.219 -6.195 1 98.31 161 VAL B N 1
ATOM 3658 C CA . VAL B 1 161 ? -0.026 26.844 -7.027 1 98.31 161 VAL B CA 1
ATOM 3659 C C . VAL B 1 161 ? 0.451 28.047 -7.824 1 98.31 161 VAL B C 1
ATOM 3661 O O . VAL B 1 161 ? 1.649 28.344 -7.871 1 98.31 161 VAL B O 1
ATOM 3664 N N . THR B 1 162 ? -0.494 28.797 -8.367 1 97.81 162 THR B N 1
ATOM 3665 C CA . THR B 1 162 ? -0.16 29.984 -9.148 1 97.81 162 THR B CA 1
ATOM 3666 C C . THR B 1 162 ? 0.527 31.031 -8.281 1 97.81 162 THR B C 1
ATOM 3668 O O . THR B 1 162 ? 1.488 31.672 -8.711 1 97.81 162 THR B O 1
ATOM 3671 N N . PHE B 1 163 ? 0.068 31.219 -7.109 1 97.12 163 PHE B N 1
ATOM 3672 C CA . PHE B 1 163 ? 0.654 32.156 -6.164 1 97.12 163 PHE B CA 1
ATOM 3673 C C . PHE B 1 163 ? 2.135 31.859 -5.953 1 97.12 163 PHE B C 1
ATOM 3675 O O . PHE B 1 163 ? 2.961 32.781 -5.965 1 97.12 163 PHE B O 1
ATOM 3682 N N . TRP B 1 164 ? 2.439 30.641 -5.801 1 97.44 164 TRP B N 1
ATOM 3683 C CA . TRP B 1 164 ? 3.82 30.234 -5.555 1 97.44 164 TRP B CA 1
ATOM 3684 C C . TRP B 1 164 ? 4.645 30.297 -6.836 1 97.44 164 TRP B C 1
ATOM 3686 O O . TRP B 1 164 ? 5.824 30.656 -6.805 1 97.44 164 TRP B O 1
ATOM 3696 N N . GLU B 1 165 ? 4.039 30.016 -7.969 1 96.56 165 GLU B N 1
ATOM 3697 C CA . GLU B 1 165 ? 4.707 30.109 -9.266 1 96.56 165 GLU B CA 1
ATOM 3698 C C . GLU B 1 165 ? 5.102 31.547 -9.57 1 96.56 165 GLU B C 1
ATOM 3700 O O . GLU B 1 165 ? 6.121 31.797 -10.227 1 96.56 165 GLU B O 1
ATOM 3705 N N . GLU B 1 166 ? 4.355 32.406 -9.078 1 94.31 166 GLU B N 1
ATOM 3706 C CA . GLU B 1 166 ? 4.555 33.812 -9.391 1 94.31 166 GLU B CA 1
ATOM 3707 C C . GLU B 1 166 ? 5.531 34.469 -8.406 1 94.31 166 GLU B C 1
ATOM 3709 O O . GLU B 1 166 ? 5.914 35.625 -8.578 1 94.31 166 GLU B O 1
ATOM 3714 N N . GLY B 1 167 ? 5.855 33.719 -7.438 1 90.88 167 GLY B N 1
ATOM 3715 C CA . GLY B 1 167 ? 6.797 34.219 -6.457 1 90.88 167 GLY B CA 1
ATOM 3716 C C . GLY B 1 167 ? 8.188 34.438 -7.023 1 90.88 167 GLY B C 1
ATOM 3717 O O . GLY B 1 167 ? 8.547 33.844 -8.047 1 90.88 167 GLY B O 1
ATOM 3718 N N . ALA B 1 168 ? 8.914 35.25 -6.402 1 85.5 168 ALA B N 1
ATOM 3719 C CA . ALA B 1 168 ? 10.289 35.531 -6.832 1 85.5 168 ALA B CA 1
ATOM 3720 C C . ALA B 1 168 ? 11.18 34.312 -6.598 1 85.5 168 ALA B C 1
ATOM 3722 O O . ALA B 1 168 ? 10.883 33.469 -5.742 1 85.5 168 ALA B O 1
ATOM 3723 N N . GLY B 1 169 ? 12.203 34.156 -7.457 1 85.75 169 GLY B N 1
ATOM 3724 C CA . GLY B 1 169 ? 13.156 33.062 -7.309 1 85.75 169 GLY B CA 1
ATOM 3725 C C . GLY B 1 169 ? 12.586 31.734 -7.711 1 85.75 169 GLY B C 1
ATOM 3726 O O . GLY B 1 169 ? 11.938 31.609 -8.75 1 85.75 169 GLY B O 1
ATOM 3727 N N . ASP B 1 170 ? 12.844 30.688 -6.926 1 89.38 170 ASP B N 1
ATOM 3728 C CA . ASP B 1 170 ? 12.469 29.312 -7.215 1 89.38 170 ASP B CA 1
ATOM 3729 C C . ASP B 1 170 ? 11.406 28.812 -6.234 1 89.38 170 ASP B C 1
ATOM 3731 O O . ASP B 1 170 ? 11.492 27.688 -5.734 1 89.38 170 ASP B O 1
ATOM 3735 N N . ALA B 1 171 ? 10.359 29.75 -6.004 1 92 171 ALA B N 1
ATOM 3736 C CA . ALA B 1 171 ? 9.367 29.469 -4.973 1 92 171 ALA B CA 1
ATOM 3737 C C . ALA B 1 171 ? 8.578 28.203 -5.312 1 92 171 ALA B C 1
ATOM 3739 O O . ALA B 1 171 ? 8.242 27.422 -4.422 1 92 171 ALA B O 1
ATOM 3740 N N . LYS B 1 172 ? 8.289 28.016 -6.574 1 91.81 172 LYS B N 1
ATOM 3741 C CA . LYS B 1 172 ? 7.496 26.859 -6.961 1 91.81 172 LYS B CA 1
ATOM 3742 C C . LYS B 1 172 ? 8.227 25.547 -6.633 1 91.81 172 LYS B C 1
ATOM 3744 O O . LYS B 1 172 ? 7.598 24.547 -6.297 1 91.81 172 LYS B O 1
ATOM 3749 N N . ASN B 1 173 ? 9.578 25.594 -6.699 1 96.19 173 ASN B N 1
ATOM 3750 C CA . ASN B 1 173 ? 10.367 24.391 -6.453 1 96.19 173 ASN B CA 1
ATOM 3751 C C . ASN B 1 173 ? 10.602 24.172 -4.961 1 96.19 173 ASN B C 1
ATOM 3753 O O . ASN B 1 173 ? 11.375 23.297 -4.574 1 96.19 173 ASN B O 1
ATOM 3757 N N . ARG B 1 174 ? 9.836 24.938 -4.152 1 97.81 174 ARG B N 1
ATOM 3758 C CA . ARG B 1 174 ? 9.844 24.734 -2.707 1 97.81 174 ARG B CA 1
ATOM 3759 C C . ARG B 1 174 ? 8.484 24.25 -2.211 1 97.81 174 ARG B C 1
ATOM 3761 O O . ARG B 1 174 ? 8.336 23.906 -1.038 1 97.81 174 ARG B O 1
ATOM 3768 N N . LEU B 1 175 ? 7.539 24.188 -3.105 1 98.56 175 LEU B N 1
ATOM 3769 C CA . LEU B 1 175 ? 6.164 23.875 -2.727 1 98.56 175 LEU B CA 1
ATOM 3770 C C . LEU B 1 175 ? 5.898 22.375 -2.826 1 98.56 175 LEU B C 1
ATOM 3772 O O . LEU B 1 175 ? 6.184 21.75 -3.854 1 98.56 175 LEU B O 1
ATOM 3776 N N . VAL B 1 176 ? 5.43 21.781 -1.777 1 98.81 176 VAL B N 1
ATOM 3777 C CA . VAL B 1 176 ? 4.898 20.422 -1.764 1 98.81 176 VAL B CA 1
ATOM 3778 C C . VAL B 1 176 ? 3.398 20.453 -1.479 1 98.81 176 VAL B C 1
ATOM 3780 O O . VAL B 1 176 ? 2.961 21.047 -0.492 1 98.81 176 VAL B O 1
ATOM 3783 N N . LEU B 1 177 ? 2.592 19.875 -2.309 1 98.69 177 LEU B N 1
ATOM 3784 C CA . LEU B 1 177 ? 1.139 19.859 -2.18 1 98.69 177 LEU B CA 1
ATOM 3785 C C . LEU B 1 177 ? 0.66 18.516 -1.629 1 98.69 177 LEU B C 1
ATOM 3787 O O . LEU B 1 177 ? 1.106 17.469 -2.08 1 98.69 177 LEU B O 1
ATOM 3791 N N . TYR B 1 178 ? -0.232 18.594 -0.673 1 98.69 178 TYR B N 1
ATOM 3792 C CA . TYR B 1 178 ? -0.736 17.375 -0.039 1 98.69 178 TYR B CA 1
ATOM 3793 C C . TYR B 1 178 ? -2.201 17.156 -0.388 1 98.69 178 TYR B C 1
ATOM 3795 O O . TYR B 1 178 ? -3.035 18.047 -0.217 1 98.69 178 TYR B O 1
ATOM 3803 N N . ASN B 1 179 ? -2.482 15.906 -0.833 1 97.69 179 ASN B N 1
ATOM 3804 C CA . ASN B 1 179 ? -3.861 15.438 -0.775 1 97.69 179 ASN B CA 1
ATOM 3805 C C . ASN B 1 179 ? -4.27 15.078 0.649 1 97.69 179 ASN B C 1
ATOM 3807 O O . ASN B 1 179 ? -3.49 14.477 1.391 1 97.69 179 ASN B O 1
ATOM 3811 N N . CYS B 1 180 ? -5.414 15.508 0.977 1 94.5 180 CYS B N 1
ATOM 3812 C CA . CYS B 1 180 ? -5.91 15.297 2.332 1 94.5 180 CYS B CA 1
ATOM 3813 C C . CYS B 1 180 ? -7.43 15.422 2.383 1 94.5 180 CYS B C 1
ATOM 3815 O O . CYS B 1 180 ? -8.016 16.219 1.639 1 94.5 180 CYS B O 1
ATOM 3817 N N . THR B 1 181 ? -8.0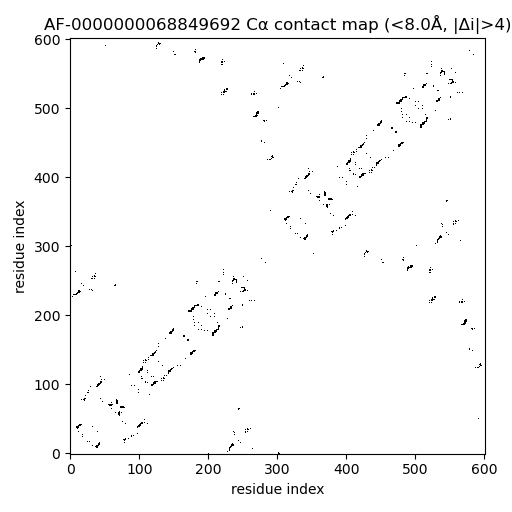31 14.586 3.195 1 92.06 181 THR B N 1
ATOM 3818 C CA . THR B 1 181 ? -9.43 14.766 3.572 1 92.06 181 THR B CA 1
ATOM 3819 C C . THR B 1 181 ? -9.547 15.117 5.051 1 92.06 181 THR B C 1
ATOM 3821 O O . THR B 1 181 ? -9.008 14.422 5.91 1 92.06 181 THR B O 1
ATOM 3824 N N . SER B 1 182 ? -10.266 16.172 5.25 1 87.25 182 SER B N 1
ATOM 3825 C CA . SER B 1 182 ? -10.375 16.672 6.617 1 87.25 182 SER B CA 1
ATOM 3826 C C . SER B 1 182 ? -11.477 15.953 7.383 1 87.25 182 SER B C 1
ATOM 3828 O O . SER B 1 182 ? -12.648 16.312 7.273 1 87.25 182 SER B O 1
ATOM 3830 N N . GLY B 1 183 ? -11.172 14.883 8.117 1 82.94 183 GLY B N 1
ATOM 3831 C CA . GLY B 1 183 ? -11.953 14.055 9.023 1 82.94 183 GLY B CA 1
ATOM 3832 C C . GLY B 1 183 ? -11.094 13.211 9.945 1 82.94 183 GLY B C 1
ATOM 3833 O O . GLY B 1 183 ? -9.977 12.82 9.586 1 82.94 183 GLY B O 1
ATOM 3834 N N . TYR B 1 184 ? -11.688 13.023 11.211 1 76.69 184 TYR B N 1
ATOM 3835 C CA . TYR B 1 184 ? -10.836 12.375 12.203 1 76.69 184 TYR B CA 1
ATOM 3836 C C . TYR B 1 184 ? -11.625 11.359 13.023 1 76.69 184 TYR B C 1
ATOM 3838 O O . TYR B 1 184 ? -12.156 11.688 14.086 1 76.69 184 TYR B O 1
ATOM 3846 N N . PRO B 1 185 ? -11.641 10.094 12.492 1 84.62 185 PRO B N 1
ATOM 3847 C CA . PRO B 1 185 ? -10.922 9.547 11.344 1 84.62 185 PRO B CA 1
ATOM 3848 C C . PRO B 1 185 ? -11.703 9.672 10.039 1 84.62 185 PRO B C 1
ATOM 3850 O O . PRO B 1 185 ? -12.898 9.992 10.062 1 84.62 185 PRO B O 1
ATOM 3853 N N . VAL B 1 186 ? -11.031 9.523 9 1 91.94 186 VAL B N 1
ATOM 3854 C CA . VAL B 1 186 ? -11.672 9.547 7.688 1 91.94 186 VAL B CA 1
ATOM 3855 C C . VAL B 1 186 ? -12.047 8.125 7.273 1 91.94 186 VAL B C 1
ATOM 3857 O O . VAL B 1 186 ? -11.203 7.23 7.242 1 91.94 186 VAL B O 1
ATOM 3860 N N . PRO B 1 187 ? -13.359 7.914 7.004 1 94.75 187 PRO B N 1
ATOM 3861 C CA . PRO B 1 187 ? -13.719 6.621 6.418 1 94.75 187 PRO B CA 1
ATOM 3862 C C . PRO B 1 187 ? -12.977 6.344 5.109 1 94.75 187 PRO B C 1
ATOM 3864 O O . PRO B 1 187 ? -12.695 7.273 4.348 1 94.75 187 PRO B O 1
ATOM 3867 N N . PHE B 1 188 ? -12.75 5.082 4.871 1 96.56 188 PHE B N 1
ATOM 3868 C CA . PHE B 1 188 ? -11.969 4.707 3.701 1 96.56 188 PHE B CA 1
ATOM 3869 C C . PHE B 1 188 ? -12.586 5.277 2.43 1 96.56 188 PHE B C 1
ATOM 3871 O O . PHE B 1 188 ? -11.875 5.793 1.565 1 96.56 188 PHE B O 1
ATOM 3878 N N . GLU B 1 189 ? -13.867 5.293 2.312 1 95.5 189 GLU B N 1
ATOM 3879 C CA . GLU B 1 189 ? -14.57 5.742 1.112 1 95.5 189 GLU B CA 1
ATOM 3880 C C . GLU B 1 189 ? -14.391 7.242 0.898 1 95.5 189 GLU B C 1
ATOM 3882 O O . GLU B 1 189 ? -14.57 7.742 -0.214 1 95.5 189 GLU B O 1
ATOM 3887 N N . ASP B 1 190 ? -13.961 7.91 1.968 1 95.5 190 ASP B N 1
ATOM 3888 C CA . ASP B 1 190 ? -13.828 9.359 1.892 1 95.5 190 ASP B CA 1
ATOM 3889 C C . ASP B 1 190 ? -12.367 9.773 1.714 1 95.5 190 ASP B C 1
ATOM 3891 O O . ASP B 1 190 ? -12.062 10.953 1.57 1 95.5 190 ASP B O 1
ATOM 3895 N N . VAL B 1 191 ? -11.477 8.82 1.708 1 96.06 191 VAL B N 1
ATOM 3896 C CA . VAL B 1 191 ? -10.062 9.133 1.508 1 96.06 191 VAL B CA 1
ATOM 3897 C C . VAL B 1 191 ? -9.836 9.602 0.072 1 96.06 191 VAL B C 1
ATOM 3899 O O . VAL B 1 191 ? -9.055 10.523 -0.172 1 96.06 191 VAL B O 1
ATOM 3902 N N . CYS B 1 192 ? -10.523 8.914 -0.92 1 95.81 192 CYS B N 1
ATOM 3903 C CA . CYS B 1 192 ? -10.555 9.297 -2.326 1 95.81 192 CYS B CA 1
ATOM 3904 C C . CYS B 1 192 ? -9.141 9.43 -2.887 1 95.81 192 CYS B C 1
ATOM 3906 O O . CYS B 1 192 ? -8.75 10.5 -3.35 1 95.81 192 CYS B O 1
ATOM 3908 N N . LEU B 1 193 ? -8.398 8.359 -3.027 1 97.5 193 LEU B N 1
ATOM 3909 C CA . LEU B 1 193 ? -7 8.344 -3.441 1 97.5 193 LEU B CA 1
ATOM 3910 C C . LEU B 1 193 ? -6.863 8.734 -4.91 1 97.5 193 LEU B C 1
ATOM 3912 O O . LEU B 1 193 ? -5.773 9.086 -5.363 1 97.5 193 LEU B O 1
ATOM 3916 N N . LEU B 1 194 ? -7.988 8.68 -5.645 1 97.31 194 LEU B N 1
ATOM 3917 C CA . LEU B 1 194 ? -7.883 9.102 -7.039 1 97.31 194 LEU B CA 1
ATOM 3918 C C . LEU B 1 194 ? -7.668 10.602 -7.137 1 97.31 194 LEU B C 1
ATOM 3920 O O . LEU B 1 194 ? -7.156 11.094 -8.148 1 97.31 194 LEU B O 1
ATOM 3924 N N . GLU B 1 195 ? -8.031 11.336 -6.031 1 97.12 195 GLU B N 1
ATOM 3925 C CA . GLU B 1 195 ? -7.715 12.766 -5.965 1 97.12 195 GLU B CA 1
ATOM 3926 C C . GLU B 1 195 ? -6.211 12.992 -5.887 1 97.12 195 GLU B C 1
ATOM 3928 O O . GLU B 1 195 ? -5.699 13.977 -6.418 1 97.12 195 GLU B O 1
ATOM 3933 N N . LEU B 1 196 ? -5.539 12.133 -5.176 1 97.81 196 LEU B N 1
ATOM 3934 C CA . LEU B 1 196 ? -4.086 12.203 -5.082 1 97.81 196 LEU B CA 1
ATOM 3935 C C . LEU B 1 196 ? -3.441 12.008 -6.453 1 97.81 196 LEU B C 1
ATOM 3937 O O . LEU B 1 196 ? -2.525 12.75 -6.82 1 97.81 196 LEU B O 1
ATOM 3941 N N . ARG B 1 197 ? -3.973 11 -7.191 1 96.94 197 ARG B N 1
ATOM 3942 C CA . ARG B 1 197 ? -3.449 10.75 -8.531 1 96.94 197 ARG B CA 1
ATOM 3943 C C . ARG B 1 197 ? -3.695 11.945 -9.445 1 96.94 197 ARG B C 1
ATOM 3945 O O . ARG B 1 197 ? -2.816 12.328 -10.219 1 96.94 197 ARG B O 1
ATOM 3952 N N . GLU B 1 198 ? -4.848 12.531 -9.359 1 96.44 198 GLU B N 1
ATOM 3953 C CA . GLU B 1 198 ? -5.16 13.719 -10.141 1 96.44 198 GLU B CA 1
ATOM 3954 C C . GLU B 1 198 ? -4.25 14.891 -9.766 1 96.44 198 GLU B C 1
ATOM 3956 O O . GLU B 1 198 ? -3.795 15.633 -10.633 1 96.44 198 GLU B O 1
ATOM 3961 N N . LEU B 1 199 ? -4.027 15.047 -8.492 1 97.94 199 LEU B N 1
ATOM 3962 C CA . LEU B 1 199 ? -3.121 16.078 -8.008 1 97.94 199 LEU B CA 1
ATOM 3963 C C . LEU B 1 199 ? -1.73 15.914 -8.609 1 97.94 199 LEU B C 1
ATOM 3965 O O . LEU B 1 199 ? -1.123 16.891 -9.055 1 97.94 199 LEU B O 1
ATOM 3969 N N . TYR B 1 200 ? -1.255 14.695 -8.617 1 98.06 200 TYR B N 1
ATOM 3970 C CA . TYR B 1 200 ? 0.044 14.414 -9.211 1 98.06 200 TYR B CA 1
ATOM 3971 C C . TYR B 1 200 ? 0.052 14.766 -10.695 1 98.06 200 TYR B C 1
ATOM 3973 O O . TYR B 1 200 ? 0.947 15.469 -11.172 1 98.06 200 TYR B O 1
ATOM 3981 N N . ASP B 1 201 ? -0.959 14.32 -11.414 1 97.38 201 ASP B N 1
ATOM 3982 C CA . ASP B 1 201 ? -1.02 14.516 -12.859 1 97.38 201 ASP B CA 1
ATOM 3983 C C . ASP B 1 201 ? -1.044 16 -13.211 1 97.38 201 ASP B C 1
ATOM 3985 O O . ASP B 1 201 ? -0.427 16.422 -14.195 1 97.38 201 ASP B O 1
ATOM 3989 N N . LYS B 1 202 ? -1.69 16.703 -12.383 1 97.31 202 LYS B N 1
ATOM 3990 C CA . LYS B 1 202 ? -1.905 18.109 -12.719 1 97.31 202 LYS B CA 1
ATOM 3991 C C . LYS B 1 202 ? -0.729 18.969 -12.266 1 97.31 202 LYS B C 1
ATOM 3993 O O . LYS B 1 202 ? -0.376 19.938 -12.922 1 97.31 202 LYS B O 1
ATOM 3998 N N . TYR B 1 203 ? -0.038 18.609 -11.117 1 98.12 203 TYR B N 1
ATOM 3999 C CA . TYR B 1 203 ? 0.787 19.641 -10.492 1 98.12 203 TYR B CA 1
ATOM 4000 C C . TYR B 1 203 ? 2.221 19.156 -10.312 1 98.12 203 TYR B C 1
ATOM 4002 O O . TYR B 1 203 ? 3.109 19.938 -9.969 1 98.12 203 TYR B O 1
ATOM 4010 N N . HIS B 1 204 ? 2.541 17.875 -10.578 1 96.88 204 HIS B N 1
ATOM 4011 C CA . HIS B 1 204 ? 3.855 17.328 -10.258 1 96.88 204 HIS B CA 1
ATOM 4012 C C . HIS B 1 204 ? 4.965 18.141 -10.922 1 96.88 204 HIS B C 1
ATOM 4014 O O . HIS B 1 204 ? 6.074 18.234 -10.391 1 96.88 204 HIS B O 1
ATOM 4020 N N . ALA B 1 205 ? 4.699 18.719 -12.07 1 96.81 205 ALA B N 1
ATOM 4021 C CA . ALA B 1 205 ? 5.711 19.484 -12.805 1 96.81 205 ALA B CA 1
ATOM 4022 C C . ALA B 1 205 ? 5.738 20.938 -12.359 1 96.81 205 ALA B C 1
ATOM 4024 O O . ALA B 1 205 ? 6.633 21.688 -12.742 1 96.81 205 ALA B O 1
ATOM 4025 N N . ARG B 1 206 ? 4.727 21.297 -11.539 1 97.5 206 ARG B N 1
ATOM 4026 C CA . ARG B 1 206 ? 4.562 22.703 -11.164 1 97.5 206 ARG B CA 1
ATOM 4027 C C . ARG B 1 206 ? 4.969 22.938 -9.711 1 97.5 206 ARG B C 1
ATOM 4029 O O . ARG B 1 206 ? 5.078 24.078 -9.273 1 97.5 206 ARG B O 1
ATOM 4036 N N . VAL B 1 207 ? 5.23 21.875 -8.977 1 98.19 207 VAL B N 1
ATOM 4037 C CA . VAL B 1 207 ? 5.641 21.953 -7.578 1 98.19 207 VAL B CA 1
ATOM 4038 C C . VAL B 1 207 ? 6.809 21 -7.324 1 98.19 207 VAL B C 1
ATOM 4040 O O . VAL B 1 207 ? 7.188 20.219 -8.203 1 98.19 207 VAL B O 1
ATOM 4043 N N . LYS B 1 208 ? 7.371 21.016 -6.168 1 98.19 208 LYS B N 1
ATOM 4044 C CA . LYS B 1 208 ? 8.539 20.203 -5.836 1 98.19 208 LYS B CA 1
ATOM 4045 C C . LYS B 1 208 ? 8.172 18.734 -5.695 1 98.19 208 LYS B C 1
ATOM 4047 O O . LYS B 1 208 ? 8.922 17.859 -6.129 1 98.19 208 LYS B O 1
ATOM 4052 N N . ALA B 1 209 ? 7.027 18.469 -5.055 1 98.62 209 ALA B N 1
ATOM 4053 C CA . ALA B 1 209 ? 6.586 17.094 -4.801 1 98.62 209 ALA B CA 1
ATOM 4054 C C . ALA B 1 209 ? 5.113 17.062 -4.406 1 98.62 209 ALA B C 1
ATOM 4056 O O . ALA B 1 209 ? 4.5 18.094 -4.184 1 98.62 209 ALA B O 1
ATOM 4057 N N . ILE B 1 210 ? 4.578 15.883 -4.395 1 98.75 210 ILE B N 1
ATOM 4058 C CA . ILE B 1 210 ? 3.215 15.625 -3.938 1 98.75 210 ILE B CA 1
ATOM 4059 C C . ILE B 1 210 ? 3.25 14.766 -2.67 1 98.75 210 ILE B C 1
ATOM 4061 O O . ILE B 1 210 ? 4.098 13.883 -2.535 1 98.75 210 ILE B O 1
ATOM 4065 N N . GLY B 1 211 ? 2.385 15.078 -1.729 1 98.81 211 GLY B N 1
ATOM 4066 C CA . GLY B 1 211 ? 2.275 14.32 -0.497 1 98.81 211 GLY B CA 1
ATOM 4067 C C . GLY B 1 211 ? 0.854 13.883 -0.19 1 98.81 211 GLY B C 1
ATOM 4068 O O . GLY B 1 211 ? -0.08 14.242 -0.908 1 98.81 211 GLY B O 1
ATOM 4069 N N . PHE B 1 212 ? 0.784 13.055 0.812 1 98.81 212 PHE B N 1
ATOM 4070 C CA . PHE B 1 212 ? -0.482 12.555 1.338 1 98.81 212 PHE B CA 1
ATOM 4071 C C . PHE B 1 212 ? -0.539 12.719 2.854 1 98.81 212 PHE B C 1
ATOM 4073 O O . PHE B 1 212 ? 0.384 12.305 3.561 1 98.81 212 PHE B O 1
ATOM 4080 N N . SER B 1 213 ? -1.495 13.414 3.326 1 97.94 213 SER B N 1
ATOM 4081 C CA . SER B 1 213 ? -1.78 13.516 4.754 1 97.94 213 SER B CA 1
ATOM 4082 C C . SER B 1 213 ? -3.016 12.711 5.129 1 97.94 213 SER B C 1
ATOM 4084 O O . SER B 1 213 ? -4.137 13.086 4.785 1 97.94 213 SER B O 1
ATOM 4086 N N . GLY B 1 214 ? -2.783 11.656 5.848 1 94.56 214 GLY B N 1
ATOM 4087 C CA . GLY B 1 214 ? -3.865 10.711 6.094 1 94.56 214 GLY B CA 1
ATOM 4088 C C . GLY B 1 214 ? -4.391 10.766 7.52 1 94.56 214 GLY B C 1
ATOM 4089 O O . GLY B 1 214 ? -3.625 10.992 8.461 1 94.56 214 GLY B O 1
ATOM 4090 N N . HIS B 1 215 ? -5.688 10.516 7.66 1 93.12 215 HIS B N 1
ATOM 4091 C CA . HIS B 1 215 ? -6.391 10.414 8.938 1 93.12 215 HIS B CA 1
ATOM 4092 C C . HIS B 1 215 ? -7.246 9.148 8.992 1 93.12 215 HIS B C 1
ATOM 4094 O O . HIS B 1 215 ? -8.352 9.164 9.547 1 93.12 215 HIS B O 1
ATOM 4100 N N . HIS B 1 216 ? -6.883 8.188 8.312 1 93.38 216 HIS B N 1
ATOM 4101 C CA . HIS B 1 216 ? -7.566 6.898 8.195 1 93.38 216 HIS B CA 1
ATOM 4102 C C . HIS B 1 216 ? -6.965 5.867 9.148 1 93.38 216 HIS B C 1
ATOM 4104 O O . HIS B 1 216 ? -5.926 6.117 9.766 1 93.38 216 HIS B O 1
ATOM 4110 N N . LEU B 1 217 ? -7.68 4.766 9.258 1 92.69 217 LEU B N 1
ATOM 4111 C CA . LEU B 1 217 ? -7.188 3.668 10.086 1 92.69 217 LEU B CA 1
ATOM 4112 C C . LEU B 1 217 ? -6.18 2.82 9.32 1 92.69 217 LEU B C 1
ATOM 4114 O O . LEU B 1 217 ? -6.297 2.65 8.102 1 92.69 217 LEU B O 1
ATOM 4118 N N . GLY B 1 218 ? -5.18 2.318 10.047 1 93.75 218 GLY B N 1
ATOM 4119 C CA . GLY B 1 218 ? -4.199 1.431 9.438 1 93.75 218 GLY B CA 1
ATOM 4120 C C . GLY B 1 218 ? -3.168 2.162 8.602 1 93.75 218 GLY B C 1
ATOM 4121 O O . GLY B 1 218 ? -3.102 3.393 8.625 1 93.75 218 GLY B O 1
ATOM 4122 N N . ILE B 1 219 ? -2.301 1.344 7.875 1 97.62 219 ILE B N 1
ATOM 4123 C CA . ILE B 1 219 ? -1.222 2.01 7.156 1 97.62 219 ILE B CA 1
ATOM 4124 C C . ILE B 1 219 ? -1.213 1.552 5.699 1 97.62 219 ILE B C 1
ATOM 4126 O O . ILE B 1 219 ? -0.399 2.02 4.898 1 97.62 219 ILE B O 1
ATOM 4130 N N . ALA B 1 220 ? -2.156 0.658 5.281 1 98.25 220 ALA B N 1
ATOM 4131 C CA . ALA B 1 220 ? -2.189 0.138 3.916 1 98.25 220 ALA B CA 1
ATOM 4132 C C . ALA B 1 220 ? -2.43 1.259 2.906 1 98.25 220 ALA B C 1
ATOM 4134 O O . ALA B 1 220 ? -1.803 1.292 1.846 1 98.25 220 ALA B O 1
ATOM 4135 N N . VAL B 1 221 ? -3.277 2.137 3.283 1 98.19 221 VAL B N 1
ATOM 4136 C CA . VAL B 1 221 ? -3.666 3.236 2.408 1 98.19 221 VAL B CA 1
ATOM 4137 C C . VAL B 1 221 ? -2.469 4.156 2.172 1 98.19 221 VAL B C 1
ATOM 4139 O O . VAL B 1 221 ? -2.311 4.707 1.08 1 98.19 221 VAL B O 1
ATOM 4142 N N . ASP B 1 222 ? -1.601 4.281 3.176 1 98.75 222 ASP B N 1
ATOM 4143 C CA . ASP B 1 222 ? -0.386 5.078 3.027 1 98.75 222 ASP B CA 1
ATOM 4144 C C . ASP B 1 222 ? 0.526 4.492 1.951 1 98.75 222 ASP B C 1
ATOM 4146 O O . ASP B 1 222 ? 1.12 5.234 1.164 1 98.75 222 ASP B O 1
ATOM 4150 N N . VAL B 1 223 ? 0.646 3.188 1.909 1 98.81 223 VAL B N 1
ATOM 4151 C CA . VAL B 1 223 ? 1.462 2.504 0.914 1 98.81 223 VAL B CA 1
ATOM 4152 C C . VAL B 1 223 ? 0.869 2.717 -0.477 1 98.81 223 VAL B C 1
ATOM 4154 O O . VAL B 1 223 ? 1.594 3.012 -1.43 1 98.81 223 VAL B O 1
ATOM 4157 N N . ALA B 1 224 ? -0.445 2.576 -0.546 1 98.81 224 ALA B N 1
ATOM 4158 C CA . ALA B 1 224 ? -1.13 2.842 -1.808 1 98.81 224 ALA B CA 1
ATOM 4159 C C . ALA B 1 224 ? -0.914 4.285 -2.256 1 98.81 224 ALA B C 1
ATOM 4161 O O . ALA B 1 224 ? -0.708 4.551 -3.443 1 98.81 224 ALA B O 1
ATOM 4162 N N . ALA B 1 225 ? -0.931 5.207 -1.296 1 98.81 225 ALA B N 1
ATOM 4163 C CA . ALA B 1 225 ? -0.715 6.621 -1.605 1 98.81 225 ALA B CA 1
ATOM 4164 C C . ALA B 1 225 ? 0.664 6.84 -2.221 1 98.81 225 ALA B C 1
ATOM 4166 O O . ALA B 1 225 ? 0.805 7.594 -3.188 1 98.81 225 ALA B O 1
ATOM 4167 N N . TYR B 1 226 ? 1.66 6.168 -1.703 1 98.88 226 TYR B N 1
ATOM 4168 C CA . TYR B 1 226 ? 2.994 6.25 -2.285 1 98.88 226 TYR B CA 1
ATOM 4169 C C . TYR B 1 226 ? 2.992 5.754 -3.727 1 98.88 226 TYR B C 1
ATOM 4171 O O . TYR B 1 226 ? 3.553 6.402 -4.613 1 98.88 226 TYR B O 1
ATOM 4179 N N . ALA B 1 227 ? 2.295 4.637 -3.92 1 98.56 227 ALA B N 1
ATOM 4180 C CA . ALA B 1 227 ? 2.229 4.055 -5.258 1 98.56 227 ALA B CA 1
ATOM 4181 C C . ALA B 1 227 ? 1.458 4.961 -6.215 1 98.56 227 ALA B C 1
ATOM 4183 O O . ALA B 1 227 ? 1.579 4.836 -7.434 1 98.56 227 ALA B O 1
ATOM 4184 N N . MET B 1 228 ? 0.683 5.891 -5.664 1 97.62 228 MET B N 1
ATOM 4185 C CA . MET B 1 228 ? -0.121 6.805 -6.469 1 97.62 228 MET B CA 1
ATOM 4186 C C . MET B 1 228 ? 0.594 8.141 -6.652 1 97.62 228 MET B C 1
ATOM 4188 O O . MET B 1 228 ? 0.047 9.062 -7.258 1 97.62 228 MET B O 1
ATOM 4192 N N . GLY B 1 229 ? 1.821 8.297 -6.047 1 97.81 229 GLY B N 1
ATOM 4193 C CA . GLY B 1 229 ? 2.639 9.445 -6.398 1 97.81 229 GLY B CA 1
ATOM 4194 C C . GLY B 1 229 ? 3.035 10.281 -5.195 1 97.81 229 GLY B C 1
ATOM 4195 O O . GLY B 1 229 ? 3.766 11.266 -5.328 1 97.81 229 GLY B O 1
ATOM 4196 N N . ALA B 1 230 ? 2.605 9.883 -4.012 1 98.75 230 ALA B N 1
ATOM 4197 C CA . ALA B 1 230 ? 2.926 10.664 -2.818 1 98.75 230 ALA B CA 1
ATOM 4198 C C . ALA B 1 230 ? 4.34 10.367 -2.33 1 98.75 230 ALA B C 1
ATOM 4200 O O . ALA B 1 230 ? 4.605 9.289 -1.797 1 98.75 230 ALA B O 1
ATOM 4201 N N . GLN B 1 231 ? 5.211 11.281 -2.473 1 98.75 231 GLN B N 1
ATOM 4202 C CA . GLN B 1 231 ? 6.562 11.117 -1.94 1 98.75 231 GLN B CA 1
ATOM 4203 C C . GLN B 1 231 ? 6.582 11.305 -0.426 1 98.75 231 GLN B C 1
ATOM 4205 O O . GLN B 1 231 ? 7.363 10.656 0.273 1 98.75 231 GLN B O 1
ATOM 4210 N N . TRP B 1 232 ? 5.691 12.203 0.075 1 98.88 232 TRP B N 1
ATOM 4211 C CA . TRP B 1 232 ? 5.582 12.492 1.502 1 98.88 232 TRP B CA 1
ATOM 4212 C C . TRP B 1 232 ? 4.305 11.891 2.08 1 98.88 232 TRP B C 1
ATOM 4214 O O . TRP B 1 232 ? 3.238 11.977 1.465 1 98.88 232 TRP B O 1
ATOM 4224 N N . ASN B 1 233 ? 4.445 11.25 3.174 1 98.81 233 ASN B N 1
ATOM 4225 C CA . ASN B 1 233 ? 3.309 10.742 3.938 1 98.81 233 ASN B CA 1
ATOM 4226 C C . ASN B 1 233 ? 3.279 11.32 5.348 1 98.81 233 ASN B C 1
ATOM 4228 O O . ASN B 1 233 ? 4.25 11.203 6.094 1 98.81 233 ASN B O 1
ATOM 4232 N N . GLU B 1 234 ? 2.217 11.945 5.645 1 98.81 234 GLU B N 1
ATOM 4233 C CA . GLU B 1 234 ? 2.049 12.555 6.965 1 98.81 234 GLU B CA 1
ATOM 4234 C C . GLU B 1 234 ? 0.951 11.852 7.758 1 98.81 234 GLU B C 1
ATOM 4236 O O . GLU B 1 234 ? -0.152 11.641 7.25 1 98.81 234 GLU B O 1
ATOM 4241 N N . ARG B 1 235 ? 1.27 11.461 8.977 1 98.31 235 ARG B N 1
ATOM 4242 C CA . ARG B 1 235 ? 0.323 10.836 9.898 1 98.31 235 ARG B CA 1
ATOM 4243 C C . ARG B 1 235 ? 0.457 11.43 11.305 1 98.31 235 ARG B C 1
ATOM 4245 O O . ARG B 1 235 ? 1.567 11.695 11.766 1 98.31 235 ARG B O 1
ATOM 4252 N N . HIS B 1 236 ? -0.68 11.594 11.922 1 98.12 236 HIS B N 1
ATOM 4253 C CA . HIS B 1 236 ? -0.615 11.938 13.344 1 98.12 236 HIS B CA 1
ATOM 4254 C C . HIS B 1 236 ? 0.095 10.844 14.141 1 98.12 236 HIS B C 1
ATOM 4256 O O . HIS B 1 236 ? 0.007 9.664 13.797 1 98.12 236 HIS B O 1
ATOM 4262 N N . PHE B 1 237 ? 0.788 11.289 15.227 1 98.62 237 PHE B N 1
ATOM 4263 C CA . PHE B 1 237 ? 1.633 10.383 16 1 98.62 237 PHE B CA 1
ATOM 4264 C C . PHE B 1 237 ? 1.463 10.633 17.5 1 98.62 237 PHE B C 1
ATOM 4266 O O . PHE B 1 237 ? 1.366 11.781 17.922 1 98.62 237 PHE B O 1
ATOM 4273 N N . THR B 1 238 ? 1.369 9.586 18.234 1 98.5 238 THR B N 1
ATOM 4274 C CA . THR B 1 238 ? 1.255 9.648 19.688 1 98.5 238 THR B CA 1
ATOM 4275 C C . THR B 1 238 ? 1.947 8.453 20.328 1 98.5 238 THR B C 1
ATOM 4277 O O . THR B 1 238 ? 2.293 7.484 19.656 1 98.5 238 THR B O 1
ATOM 4280 N N . LYS B 1 239 ? 2.244 8.633 21.562 1 97.75 239 LYS B N 1
ATOM 4281 C CA . LYS B 1 239 ? 2.752 7.512 22.344 1 97.75 239 LYS B CA 1
ATOM 4282 C C . LYS B 1 239 ? 1.614 6.605 22.812 1 97.75 239 LYS B C 1
ATOM 4284 O O . LYS B 1 239 ? 1.791 5.395 22.938 1 97.75 239 LYS B O 1
ATOM 4289 N N . ASP B 1 240 ? 0.495 7.238 23.031 1 95.94 240 ASP B N 1
ATOM 4290 C CA . ASP B 1 240 ? -0.649 6.535 23.594 1 95.94 240 ASP B CA 1
ATOM 4291 C C . ASP B 1 240 ? -1.964 7.125 23.094 1 95.94 240 ASP B C 1
ATOM 4293 O O . ASP B 1 240 ? -2.305 8.266 23.422 1 95.94 240 ASP B O 1
ATOM 4297 N N . ARG B 1 241 ? -2.734 6.281 22.438 1 94.5 241 ARG B N 1
ATOM 4298 C CA . ARG B 1 241 ? -3.959 6.742 21.797 1 94.5 241 ARG B CA 1
ATOM 4299 C C . ARG B 1 241 ? -5.047 7.027 22.828 1 94.5 241 ARG B C 1
ATOM 4301 O O . ARG B 1 241 ? -6.055 7.66 22.516 1 94.5 241 ARG B O 1
ATOM 4308 N N . THR B 1 242 ? -4.852 6.68 24.047 1 93.12 242 THR B N 1
ATOM 4309 C CA . THR B 1 242 ? -5.891 6.828 25.062 1 93.12 242 THR B CA 1
ATOM 4310 C C . THR B 1 242 ? -5.707 8.125 25.844 1 93.12 242 THR B C 1
ATOM 4312 O O . THR B 1 242 ? -6.531 8.477 26.688 1 93.12 242 THR B O 1
ATOM 4315 N N . TRP B 1 243 ? -4.688 8.836 25.562 1 93.75 243 TRP B N 1
ATOM 4316 C CA . TRP B 1 243 ? -4.441 10.102 26.234 1 93.75 243 TRP B CA 1
ATOM 4317 C C . TRP B 1 243 ? -5.535 11.109 25.922 1 93.75 243 TRP B C 1
ATOM 4319 O O . TRP B 1 243 ? -6.262 10.961 24.938 1 93.75 243 TRP B O 1
ATOM 4329 N N . LYS B 1 244 ? -5.594 12.102 26.797 1 93.31 244 LYS B N 1
ATOM 4330 C CA . LYS B 1 244 ? -6.555 13.18 26.594 1 93.31 244 LYS B CA 1
ATOM 4331 C C . LYS B 1 244 ? -6.16 14.078 25.422 1 93.31 244 LYS B C 1
ATOM 4333 O O . LYS B 1 244 ? -5.016 14.531 25.344 1 93.31 244 LYS B O 1
ATOM 4338 N N . GLY B 1 245 ? -7.141 14.281 24.594 1 91.44 245 GLY B N 1
ATOM 4339 C CA . GLY B 1 245 ? -6.906 15.156 23.453 1 91.44 245 GLY B CA 1
ATOM 4340 C C . GLY B 1 245 ? -7.648 14.711 22.203 1 91.44 245 GLY B C 1
ATOM 4341 O O . GLY B 1 245 ? -8.094 13.57 22.109 1 91.44 245 GLY B O 1
ATOM 4342 N N . THR B 1 246 ? -7.695 15.508 21.234 1 85.06 246 THR B N 1
ATOM 4343 C CA . THR B 1 246 ? -8.539 15.328 20.047 1 85.06 246 THR B CA 1
ATOM 4344 C C . THR B 1 246 ? -7.859 14.406 19.031 1 85.06 246 THR B C 1
ATOM 4346 O O . THR B 1 246 ? -8.516 13.57 18.422 1 85.06 246 THR B O 1
ATOM 4349 N N . ASP B 1 247 ? -6.586 14.477 18.938 1 88.69 247 ASP B N 1
ATOM 4350 C CA . ASP B 1 247 ? -5.93 13.883 17.781 1 88.69 247 ASP B CA 1
ATOM 4351 C C . ASP B 1 247 ? -5.371 12.5 18.109 1 88.69 247 ASP B C 1
ATOM 4353 O O . ASP B 1 247 ? -4.961 11.758 17.203 1 88.69 247 ASP B O 1
ATOM 4357 N N . HIS B 1 248 ? -5.387 12.117 19.344 1 90.94 248 HIS B N 1
ATOM 4358 C CA . HIS B 1 248 ? -4.738 10.875 19.766 1 90.94 248 HIS B CA 1
ATOM 4359 C C . HIS B 1 248 ? -5.387 9.672 19.094 1 90.94 248 HIS B C 1
ATOM 4361 O O . HIS B 1 248 ? -4.691 8.773 18.609 1 90.94 248 HIS B O 1
ATOM 4367 N N . ALA B 1 249 ? -6.648 9.75 19.016 1 85.75 249 ALA B N 1
ATOM 4368 C CA . ALA B 1 249 ? -7.402 8.586 18.547 1 85.75 249 ALA B CA 1
ATOM 4369 C C . ALA B 1 249 ? -7.082 8.289 17.078 1 85.75 249 ALA B C 1
ATOM 4371 O O . ALA B 1 249 ? -7.105 7.129 16.656 1 85.75 249 ALA B O 1
ATOM 4372 N N . ALA B 1 250 ? -6.719 9.266 16.328 1 87.94 250 ALA B N 1
ATOM 4373 C CA . ALA B 1 250 ? -6.426 9.094 14.914 1 87.94 250 ALA B CA 1
ATOM 4374 C C . ALA B 1 250 ? -4.926 8.953 14.672 1 87.94 250 ALA B C 1
ATOM 4376 O O . ALA B 1 250 ? -4.477 8.867 13.531 1 87.94 250 ALA B O 1
ATOM 4377 N N . SER B 1 251 ? -4.172 8.867 15.695 1 96.31 251 SER B N 1
ATOM 4378 C CA . SER B 1 251 ? -2.717 8.883 15.602 1 96.31 251 SER B CA 1
ATOM 4379 C C . SER B 1 251 ? -2.152 7.465 15.531 1 96.31 251 SER B C 1
ATOM 4381 O O . SER B 1 251 ? -2.756 6.527 16.062 1 96.31 251 SER B O 1
ATOM 4383 N N . LEU B 1 252 ? -1.039 7.301 14.898 1 97.88 252 LEU B N 1
ATOM 4384 C CA . LEU B 1 252 ? -0.244 6.082 14.992 1 97.88 252 LEU B CA 1
ATOM 4385 C C . LEU B 1 252 ? 0.58 6.074 16.281 1 97.88 252 LEU B C 1
ATOM 4387 O O . LEU B 1 252 ? 1.07 7.117 16.719 1 97.88 252 LEU B O 1
ATOM 4391 N N . GLU B 1 253 ? 0.741 4.93 16.812 1 98.38 253 GLU B N 1
ATOM 4392 C CA . GLU B 1 253 ? 1.697 4.707 17.906 1 98.38 253 GLU B CA 1
ATOM 4393 C C . GLU B 1 253 ? 3.043 4.234 17.359 1 98.38 253 GLU B C 1
ATOM 4395 O O . GLU B 1 253 ? 3.186 3.998 16.156 1 98.38 253 GLU B O 1
ATOM 4400 N N . PRO B 1 254 ? 4.066 4.113 18.219 1 98.62 254 PRO B N 1
ATOM 4401 C CA . PRO B 1 254 ? 5.418 3.838 17.719 1 98.62 254 PRO B CA 1
ATOM 4402 C C . PRO B 1 254 ? 5.484 2.58 16.859 1 98.62 254 PRO B C 1
ATOM 4404 O O . PRO B 1 254 ? 6.125 2.586 15.797 1 98.62 254 PRO B O 1
ATOM 4407 N N . ALA B 1 255 ? 4.852 1.529 17.219 1 98.06 255 ALA B N 1
ATOM 4408 C CA . ALA B 1 255 ? 4.875 0.296 16.438 1 98.06 255 ALA B CA 1
ATOM 4409 C C . ALA B 1 255 ? 4.27 0.515 15.055 1 98.06 255 ALA B C 1
ATOM 4411 O O . ALA B 1 255 ? 4.805 0.037 14.055 1 98.06 255 ALA B O 1
ATOM 4412 N N . GLY B 1 256 ? 3.193 1.221 15.016 1 98.06 256 GLY B N 1
ATOM 4413 C CA . GLY B 1 256 ? 2.543 1.535 13.758 1 98.06 256 GLY B CA 1
ATOM 4414 C C . GLY B 1 256 ? 3.385 2.416 12.852 1 98.06 256 GLY B C 1
ATOM 4415 O O . GLY B 1 256 ? 3.48 2.17 11.648 1 98.06 256 GLY B O 1
ATOM 4416 N N . LEU B 1 257 ? 3.988 3.408 13.461 1 98.81 257 LEU B N 1
ATOM 4417 C CA . LEU B 1 257 ? 4.836 4.301 12.68 1 98.81 257 LEU B CA 1
ATOM 4418 C C . LEU B 1 257 ? 6.062 3.562 12.148 1 98.81 257 LEU B C 1
ATOM 4420 O O . LEU B 1 257 ? 6.488 3.791 11.016 1 98.81 257 LEU B O 1
ATOM 4424 N N . THR B 1 258 ? 6.629 2.711 12.93 1 98.81 258 THR B N 1
ATOM 4425 C CA . THR B 1 258 ? 7.766 1.898 12.516 1 98.81 258 THR B CA 1
ATOM 4426 C C . THR B 1 258 ? 7.406 1.05 11.297 1 98.81 258 THR B C 1
ATOM 4428 O O . THR B 1 258 ? 8.156 1.013 10.32 1 98.81 258 THR B O 1
ATOM 4431 N N . LYS B 1 259 ? 6.285 0.436 11.391 1 98.44 259 LYS B N 1
ATOM 4432 C CA . LYS B 1 259 ? 5.82 -0.396 10.289 1 98.44 259 LYS B CA 1
ATOM 4433 C C . LYS B 1 259 ? 5.59 0.437 9.031 1 98.44 259 LYS B C 1
ATOM 4435 O O . LYS B 1 259 ? 5.953 0.02 7.93 1 98.44 259 LYS B O 1
ATOM 4440 N N . LEU B 1 260 ? 5.012 1.578 9.203 1 98.81 260 LEU B N 1
ATOM 4441 C CA . LEU B 1 260 ? 4.766 2.457 8.062 1 98.81 260 LEU B CA 1
ATOM 4442 C C . LEU B 1 260 ? 6.074 2.832 7.375 1 98.81 260 LEU B C 1
ATOM 4444 O O . LEU B 1 260 ? 6.199 2.701 6.156 1 98.81 260 LEU B O 1
ATOM 4448 N N . CYS B 1 261 ? 7.043 3.268 8.164 1 98.88 261 CYS B N 1
ATOM 4449 C CA . CYS B 1 261 ? 8.328 3.674 7.609 1 98.88 261 CYS B CA 1
ATOM 4450 C C . CYS B 1 261 ? 9.008 2.514 6.887 1 98.88 261 CYS B C 1
ATOM 4452 O O . CYS B 1 261 ? 9.477 2.668 5.758 1 98.88 261 CYS B O 1
ATOM 4454 N N . ARG B 1 262 ? 8.984 1.415 7.48 1 98.56 262 ARG B N 1
ATOM 4455 C CA . ARG B 1 262 ? 9.594 0.223 6.902 1 98.56 262 ARG B CA 1
ATOM 4456 C C . ARG B 1 262 ? 8.898 -0.175 5.605 1 98.56 262 ARG B C 1
ATOM 4458 O O . ARG B 1 262 ? 9.562 -0.446 4.602 1 98.56 262 ARG B O 1
ATOM 4465 N N . ASP B 1 263 ? 7.625 -0.231 5.621 1 98.62 263 ASP B N 1
ATOM 4466 C CA . ASP B 1 263 ? 6.836 -0.676 4.477 1 98.62 263 ASP B CA 1
ATOM 4467 C C . ASP B 1 263 ? 7.008 0.271 3.291 1 98.62 263 ASP B C 1
ATOM 4469 O O . ASP B 1 263 ? 7.09 -0.172 2.143 1 98.62 263 ASP B O 1
ATOM 4473 N N . LEU B 1 264 ? 7.035 1.548 3.568 1 98.88 264 LEU B N 1
ATOM 4474 C CA . LEU B 1 264 ? 7.238 2.518 2.496 1 98.88 264 LEU B CA 1
ATOM 4475 C C . LEU B 1 264 ? 8.617 2.35 1.865 1 98.88 264 LEU B C 1
ATOM 4477 O O . LEU B 1 264 ? 8.75 2.422 0.642 1 98.88 264 LEU B O 1
ATOM 4481 N N . GLN B 1 265 ? 9.633 2.148 2.684 1 98.69 265 GLN B N 1
ATOM 4482 C CA . GLN B 1 265 ? 10.969 1.931 2.15 1 98.69 265 GLN B CA 1
ATOM 4483 C C . GLN B 1 265 ? 11.031 0.659 1.31 1 98.69 265 GLN B C 1
ATOM 4485 O O . GLN B 1 265 ? 11.617 0.65 0.226 1 98.69 265 GLN B O 1
ATOM 4490 N N . ALA B 1 266 ? 10.445 -0.404 1.799 1 98.38 266 ALA B N 1
ATOM 4491 C CA . ALA B 1 266 ? 10.383 -1.655 1.049 1 98.38 266 ALA B CA 1
ATOM 4492 C C . ALA B 1 266 ? 9.695 -1.455 -0.297 1 98.38 266 ALA B C 1
ATOM 4494 O O . ALA B 1 266 ? 10.172 -1.933 -1.327 1 98.38 266 ALA B O 1
ATOM 4495 N N . THR B 1 267 ? 8.578 -0.756 -0.274 1 98.69 267 THR B N 1
ATOM 4496 C CA . THR B 1 267 ? 7.824 -0.492 -1.492 1 98.69 267 THR B CA 1
ATOM 4497 C C . THR B 1 267 ? 8.656 0.323 -2.479 1 98.69 267 THR B C 1
ATOM 4499 O O . THR B 1 267 ? 8.68 0.023 -3.674 1 98.69 267 THR B O 1
ATOM 4502 N N . TRP B 1 268 ? 9.375 1.285 -1.919 1 98.75 268 TRP B N 1
ATOM 4503 C CA . TRP B 1 268 ? 10.234 2.117 -2.754 1 98.75 268 TRP B CA 1
ATOM 4504 C C . TRP B 1 268 ? 11.289 1.271 -3.465 1 98.75 268 TRP B C 1
ATOM 4506 O O . TRP B 1 268 ? 11.508 1.429 -4.668 1 98.75 268 TRP B O 1
ATOM 4516 N N . LYS B 1 269 ? 11.859 0.388 -2.777 1 98.44 269 LYS B N 1
ATOM 4517 C CA . LYS B 1 269 ? 12.883 -0.481 -3.35 1 98.44 269 LYS B CA 1
ATOM 4518 C C . LYS B 1 269 ? 12.312 -1.324 -4.488 1 98.44 269 LYS B C 1
ATOM 4520 O O . LYS B 1 269 ? 13.039 -1.724 -5.398 1 98.44 269 LYS B O 1
ATOM 4525 N N . CYS B 1 270 ? 11 -1.584 -4.457 1 98.06 270 CYS B N 1
ATOM 4526 C CA . CYS B 1 270 ? 10.352 -2.42 -5.461 1 98.06 270 CYS B CA 1
ATOM 4527 C C . CYS B 1 270 ? 9.992 -1.607 -6.699 1 98.06 270 CYS B C 1
ATOM 4529 O O . CYS B 1 270 ? 9.664 -2.172 -7.746 1 98.06 270 CYS B O 1
ATOM 4531 N N . MET B 1 271 ? 9.977 -0.266 -6.625 1 98.12 271 MET B N 1
ATOM 4532 C CA . MET B 1 271 ? 9.523 0.583 -7.723 1 98.12 271 MET B CA 1
ATOM 4533 C C . MET B 1 271 ? 10.641 0.809 -8.734 1 98.12 271 MET B C 1
ATOM 4535 O O . MET B 1 271 ? 11.055 1.946 -8.969 1 98.12 271 MET B O 1
ATOM 4539 N N . THR B 1 272 ? 11.078 -0.233 -9.328 1 95.88 272 THR B N 1
ATOM 4540 C CA . THR B 1 272 ? 12.125 -0.245 -10.344 1 95.88 272 THR B CA 1
ATOM 4541 C C . THR B 1 272 ? 11.719 -1.131 -11.523 1 95.88 272 THR B C 1
ATOM 4543 O O . THR B 1 272 ? 10.906 -2.047 -11.367 1 95.88 272 THR B O 1
ATOM 4546 N N . PRO B 1 273 ? 12.188 -0.793 -12.719 1 94.44 273 PRO B N 1
ATOM 4547 C CA . PRO B 1 273 ? 12.078 -1.76 -13.812 1 94.44 273 PRO B CA 1
ATOM 4548 C C . PRO B 1 273 ? 13.094 -2.891 -13.703 1 94.44 273 PRO B C 1
ATOM 4550 O O . PRO B 1 273 ? 14.055 -2.791 -12.938 1 94.44 273 PRO B O 1
ATOM 4553 N N . LYS B 1 274 ? 12.805 -3.943 -14.391 1 94.44 274 LYS B N 1
ATOM 4554 C CA . LYS B 1 274 ? 13.844 -4.973 -14.492 1 94.44 274 LYS B CA 1
ATOM 4555 C C . LYS B 1 274 ? 15.086 -4.438 -15.195 1 94.44 274 LYS B C 1
ATOM 4557 O O . LYS B 1 274 ? 14.984 -3.773 -16.234 1 94.44 274 LYS B O 1
ATOM 4562 N N . ALA B 1 275 ? 16.234 -4.703 -14.594 1 93.31 275 ALA B N 1
ATOM 4563 C CA . ALA B 1 275 ? 17.484 -4.316 -15.227 1 93.31 275 ALA B CA 1
ATOM 4564 C C . ALA B 1 275 ? 17.734 -5.125 -16.5 1 93.31 275 ALA B C 1
ATOM 4566 O O . ALA B 1 275 ? 18.469 -4.688 -17.391 1 93.31 275 ALA B O 1
ATOM 4567 N N . SER B 1 276 ? 17.172 -6.293 -16.562 1 94.12 276 SER B N 1
ATOM 4568 C CA . SER B 1 276 ? 17.156 -7.188 -17.719 1 94.12 276 SER B CA 1
ATOM 4569 C C . SER B 1 276 ? 15.852 -7.984 -17.781 1 94.12 276 SER B C 1
ATOM 4571 O O . SER B 1 276 ? 15.211 -8.219 -16.75 1 94.12 276 SER B O 1
ATOM 4573 N N . GLU B 1 277 ? 15.469 -8.391 -18.969 1 92.88 277 GLU B N 1
ATOM 4574 C CA . GLU B 1 277 ? 14.188 -9.086 -19.109 1 92.88 277 GLU B CA 1
ATOM 4575 C C . GLU B 1 277 ? 14.133 -10.328 -18.234 1 92.88 277 GLU B C 1
ATOM 4577 O O . GLU B 1 277 ? 13.078 -10.656 -17.672 1 92.88 277 GLU B O 1
ATOM 4582 N N . ILE B 1 278 ? 15.258 -10.977 -18.219 1 94.5 278 ILE B N 1
ATOM 4583 C CA . ILE B 1 278 ? 15.422 -12.094 -17.297 1 94.5 278 ILE B CA 1
ATOM 4584 C C . ILE B 1 278 ? 16.438 -11.734 -16.219 1 94.5 278 ILE B C 1
ATOM 4586 O O . ILE B 1 278 ? 17.625 -11.586 -16.5 1 94.5 278 ILE B O 1
ATOM 4590 N N . LEU B 1 279 ? 15.984 -11.617 -14.984 1 94.56 279 LEU B N 1
ATOM 4591 C CA . LEU B 1 279 ? 16.859 -11.234 -13.883 1 94.56 279 LEU B CA 1
ATOM 4592 C C . LEU B 1 279 ? 17.828 -12.367 -13.547 1 94.56 279 LEU B C 1
ATOM 4594 O O . LEU B 1 279 ? 17.516 -13.539 -13.781 1 94.56 279 LEU B O 1
ATOM 4598 N N . PRO B 1 280 ? 18.953 -12.023 -12.891 1 92.31 280 PRO B N 1
ATOM 4599 C CA . PRO B 1 280 ? 19.906 -13.07 -12.469 1 92.31 280 PRO B CA 1
ATOM 4600 C C . PRO B 1 280 ? 19.25 -14.125 -11.57 1 92.31 280 PRO B C 1
ATOM 4602 O O . PRO B 1 280 ? 19.484 -15.32 -11.758 1 92.31 280 PRO B O 1
ATOM 4605 N N . ILE B 1 281 ? 18.375 -13.672 -10.766 1 90.94 281 ILE B N 1
ATOM 4606 C CA . ILE B 1 281 ? 17.719 -14.586 -9.836 1 90.94 281 ILE B CA 1
ATOM 4607 C C . ILE B 1 281 ? 16.781 -15.516 -10.594 1 90.94 281 ILE B C 1
ATOM 4609 O O . ILE B 1 281 ? 16.469 -16.609 -10.125 1 90.94 281 ILE B O 1
ATOM 4613 N N . GLU B 1 282 ? 16.328 -15.117 -11.773 1 92.12 282 GLU B N 1
ATOM 4614 C CA . GLU B 1 282 ? 15.383 -15.898 -12.57 1 92.12 282 GLU B CA 1
ATOM 4615 C C . GLU B 1 282 ? 16.109 -16.859 -13.508 1 92.12 282 GLU B C 1
ATOM 4617 O O . GLU B 1 282 ? 15.539 -17.875 -13.93 1 92.12 282 GLU B O 1
ATOM 4622 N N . LYS B 1 283 ? 17.312 -16.5 -13.875 1 88.81 283 LYS B N 1
ATOM 4623 C CA . LYS B 1 283 ? 18.062 -17.25 -14.883 1 88.81 283 LYS B CA 1
ATOM 4624 C C . LYS B 1 283 ? 18.219 -18.719 -14.477 1 88.81 283 LYS B C 1
ATOM 4626 O O . LYS B 1 283 ? 17.969 -19.625 -15.289 1 88.81 283 LYS B O 1
ATOM 4631 N N . GLU B 1 284 ? 18.609 -18.891 -13.242 1 81.75 284 GLU B N 1
ATOM 4632 C CA . GLU B 1 284 ? 18.797 -20.25 -12.766 1 81.75 284 GLU B CA 1
ATOM 4633 C C . GLU B 1 284 ? 17.469 -21.016 -12.773 1 81.75 284 GLU B C 1
ATOM 4635 O O . GLU B 1 284 ? 17.422 -22.188 -13.172 1 81.75 284 GLU B O 1
ATOM 4640 N N . GLN B 1 285 ? 16.406 -20.375 -12.406 1 82.88 285 GLN B N 1
ATOM 4641 C CA . GLN B 1 285 ? 15.086 -21 -12.375 1 82.88 285 GLN B CA 1
ATOM 4642 C C . GLN B 1 285 ? 14.586 -21.297 -13.789 1 82.88 285 GLN B C 1
ATOM 4644 O O . GLN B 1 285 ? 14 -22.359 -14.031 1 82.88 285 GLN B O 1
ATOM 4649 N N . ARG B 1 286 ? 14.82 -20.438 -14.664 1 86.69 286 ARG B N 1
ATOM 4650 C CA . ARG B 1 286 ? 14.406 -20.609 -16.047 1 86.69 286 ARG B CA 1
ATOM 4651 C C . ARG B 1 286 ? 15.102 -21.828 -16.672 1 86.69 286 ARG B C 1
ATOM 4653 O O . ARG B 1 286 ? 14.453 -22.641 -17.344 1 86.69 286 ARG B O 1
ATOM 4660 N N . ALA B 1 287 ? 16.359 -21.953 -16.422 1 80.69 287 ALA B N 1
ATOM 4661 C CA . ALA B 1 287 ? 17.141 -23.062 -16.969 1 80.69 287 ALA B CA 1
ATOM 4662 C C . ALA B 1 287 ? 16.641 -24.391 -16.422 1 80.69 287 ALA B C 1
ATOM 4664 O O . ALA B 1 287 ? 16.609 -25.391 -17.156 1 80.69 287 ALA B O 1
ATOM 4665 N N . LYS B 1 288 ? 16.188 -24.297 -15.258 1 74.62 288 LYS B N 1
ATOM 4666 C CA . LYS B 1 288 ? 15.789 -25.516 -14.562 1 74.62 288 LYS B CA 1
ATOM 4667 C C . LYS B 1 288 ? 14.359 -25.906 -14.922 1 74.62 288 LYS B C 1
ATOM 4669 O O . LYS B 1 288 ? 14.047 -27.094 -15.062 1 74.62 288 LYS B O 1
ATOM 4674 N N . LEU B 1 289 ? 13.547 -24.984 -15.062 1 76.38 289 LEU B N 1
ATOM 4675 C CA . LEU B 1 289 ? 12.125 -25.297 -14.992 1 76.38 289 LEU B CA 1
ATOM 4676 C C . LEU B 1 289 ? 11.469 -25.141 -16.359 1 76.38 289 LEU B C 1
ATOM 4678 O O . LEU B 1 289 ? 10.414 -25.734 -16.609 1 76.38 289 LEU B O 1
ATOM 4682 N N . LYS B 1 290 ? 11.992 -24.297 -17.062 1 75.06 290 LYS B N 1
ATOM 4683 C CA . LYS B 1 290 ? 11.359 -24.109 -18.359 1 75.06 290 LYS B CA 1
ATOM 4684 C C . LYS B 1 290 ? 11.875 -25.125 -19.375 1 75.06 290 LYS B C 1
ATOM 4686 O O . LYS B 1 290 ? 12.891 -24.891 -20.031 1 75.06 290 LYS B O 1
ATOM 4691 N N . TRP B 1 291 ? 11.789 -26.656 -18.828 1 54.16 291 TRP B N 1
ATOM 4692 C CA . TRP B 1 291 ? 12.305 -27.859 -19.469 1 54.16 291 TRP B CA 1
ATOM 4693 C C . TRP B 1 291 ? 11.742 -28.016 -20.875 1 54.16 291 TRP B C 1
ATOM 4695 O O . TRP B 1 291 ? 12.234 -28.828 -21.672 1 54.16 291 TRP B O 1
ATOM 4705 N N . GLY B 1 292 ? 10.391 -27.891 -20.938 1 50.03 292 GLY B N 1
ATOM 4706 C CA . GLY B 1 292 ? 9.758 -28.688 -21.984 1 50.03 292 GLY B CA 1
ATOM 4707 C C . GLY B 1 292 ? 10.508 -28.656 -23.297 1 50.03 292 GLY B C 1
ATOM 4708 O O . GLY B 1 292 ? 11.18 -27.672 -23.609 1 50.03 292 GLY B O 1
ATOM 4709 N N . CYS B 1 293 ? 10.938 -29.859 -23.75 1 44.81 293 CYS B N 1
ATOM 4710 C CA . CYS B 1 293 ? 11.172 -30.141 -25.156 1 44.81 293 CYS B CA 1
ATOM 4711 C C . CYS B 1 293 ? 10.359 -29.188 -26.047 1 44.81 293 CYS B C 1
ATOM 4713 O O . CYS B 1 293 ? 10.531 -29.172 -27.266 1 44.81 293 CYS B O 1
ATOM 4715 N N . TYR B 1 294 ? 9.266 -28.703 -25.531 1 42.84 294 TYR B N 1
ATOM 4716 C CA . TYR B 1 294 ? 8.578 -27.656 -26.266 1 42.84 294 TYR B CA 1
ATOM 4717 C C . TYR B 1 294 ? 9.469 -26.422 -26.438 1 42.84 294 TYR B C 1
ATOM 4719 O O . TYR B 1 294 ? 9.164 -25.531 -27.234 1 42.84 294 TYR B O 1
ATOM 4727 N N . ASN B 1 295 ? 10.258 -26.172 -25.375 1 43.69 295 ASN B N 1
ATOM 4728 C CA . ASN B 1 295 ? 11.328 -25.203 -25.594 1 43.69 295 ASN B CA 1
ATOM 4729 C C . ASN B 1 295 ? 12.391 -25.75 -26.547 1 43.69 295 ASN B C 1
ATOM 4731 O O . ASN B 1 295 ? 13.32 -25.031 -26.922 1 43.69 295 ASN B O 1
ATOM 4735 N N . ALA B 1 296 ? 12.625 -26.953 -26.469 1 38.97 296 ALA B N 1
ATOM 4736 C CA . ALA B 1 296 ? 13.57 -27.531 -27.422 1 38.97 296 ALA B CA 1
ATOM 4737 C C . ALA B 1 296 ? 13.094 -27.328 -28.859 1 38.97 296 ALA B C 1
ATOM 4739 O O . ALA B 1 296 ? 13.711 -27.844 -29.797 1 38.97 296 ALA B O 1
ATOM 4740 N N . ALA B 1 297 ? 11.789 -27.25 -29.188 1 35.84 297 ALA B N 1
ATOM 4741 C CA . ALA B 1 297 ? 11.539 -27.328 -30.609 1 35.84 297 ALA B CA 1
ATOM 4742 C C . ALA B 1 297 ? 12.422 -26.359 -31.391 1 35.84 297 ALA B C 1
ATOM 4744 O O . ALA B 1 297 ? 12.352 -25.141 -31.172 1 35.84 297 ALA B O 1
ATOM 4745 N N . GLU B 1 298 ? 13.555 -26.531 -31.734 1 35.41 298 GLU B N 1
ATOM 4746 C CA . GLU B 1 298 ? 13.703 -26.109 -33.125 1 35.41 298 GLU B CA 1
ATOM 4747 C C . GLU B 1 298 ? 12.406 -26.328 -33.906 1 35.41 298 GLU B C 1
ATOM 4749 O O . GLU B 1 298 ? 11.914 -27.453 -34 1 35.41 298 GLU B O 1
ATOM 4754 N N . VAL B 1 299 ? 11.234 -25.594 -33.625 1 34.06 299 VAL B N 1
ATOM 4755 C CA . VAL B 1 299 ? 10.188 -25.594 -34.656 1 34.06 299 VAL B CA 1
ATOM 4756 C C . VAL B 1 299 ? 10.781 -25.984 -36 1 34.06 299 VAL B C 1
ATOM 4758 O O . VAL B 1 299 ? 11.547 -25.203 -36.594 1 34.06 299 VAL B O 1
ATOM 4761 N N . LYS B 1 300 ? 11.312 -27.141 -36.188 1 31.44 300 LYS B N 1
ATOM 4762 C CA . LYS B 1 300 ? 11.516 -27.5 -37.594 1 31.44 300 LYS B CA 1
ATOM 4763 C C . LYS B 1 300 ? 10.344 -27.047 -38.469 1 31.44 300 LYS B C 1
ATOM 4765 O O . LYS B 1 300 ? 9.18 -27.25 -38.094 1 31.44 300 LYS B O 1
ATOM 4770 N N . LYS B 1 301 ? 10.5 -26.156 -39.625 1 29 301 LYS B N 1
ATOM 4771 C CA . LYS B 1 301 ? 9.664 -26.109 -40.812 1 29 301 LYS B CA 1
ATOM 4772 C C . LYS B 1 301 ? 9.297 -27.516 -41.281 1 29 301 LYS B C 1
ATOM 4774 O O . LYS B 1 301 ? 10.125 -28.438 -41.219 1 29 301 LYS B O 1
#

Sequence (602 aa):
MTRIDFKQPHVMAEIGCNHMGEFETAKELLTLAKEAGASVGKFQKRCPKELLTPEQYAAPHPNPRNAYGDTYGAHREYLELTVDQHRELKKHCEEIGLGYSCSVWDVTSAKEIVSLNPILIKVGSPSNQHWEMQKVLRDEYGGDIHISTGMTTKEEVEKIVTFWEEGAGDAKNRLVLYNCTSGYPVPFEDVCLLELRELYDKYHARVKAIGFSGHHLGIAVDVAAYAMGAQWNERHFTKDRTWKGTDHAASLEPAGLTKLCRDLQATWKCMTPKASEILPIEKEQRAKLKWGCYNAAEVKKMTRIDFKQPHVMAEIGCNHMGEFETAKELLTLAKEAGASVGKFQKRCPKELLTPEQYAAPHPNPRNAYGDTYGAHREYLELTVDQHRELKKHCEEIGLGYSCSVWDVTSAKEIVSLNPILIKVGSPSNQHWEMQKVLRDEYGGDIHISTGMTTKEEVEKIVTFWEEGAGDAKNRLVLYNCTSGYPVPFEDVCLLELRELYDKYHARVKAIGFSGHHLGIAVDVAAYAMGAQWNERHFTKDRTWKGTDHAASLEPAGLTKLCRDLQATWKCMTPKASEILPIEKEQRAKLKWGCYNAAEVKK

Radius of gyration: 27.85 Å; Cα contacts (8 Å, |Δi|>4): 1254; chains: 2; bounding box: 41×87×71 Å

Solvent-accessible surface area (backbone atoms only — not comparable to full-atom values): 30589 Å² total; per-residue (Å²): 82,69,79,74,82,84,55,82,62,41,37,35,33,33,34,48,62,68,34,67,54,35,68,68,49,41,53,48,52,44,53,47,38,41,75,24,55,33,47,26,38,27,36,58,39,66,43,57,79,77,67,35,50,73,67,56,28,64,28,62,44,95,50,65,86,45,48,68,40,84,18,34,33,45,23,50,56,52,45,53,72,51,72,66,53,50,51,50,50,40,52,51,22,58,74,71,73,26,41,38,36,36,29,33,61,34,50,68,27,40,55,56,50,48,74,67,58,48,69,32,38,33,28,45,37,56,39,58,70,41,58,72,39,48,46,47,52,59,74,73,37,89,49,33,38,37,37,33,44,18,60,40,42,71,68,53,51,52,50,48,54,50,56,34,57,70,36,72,86,65,34,23,67,28,30,28,46,21,40,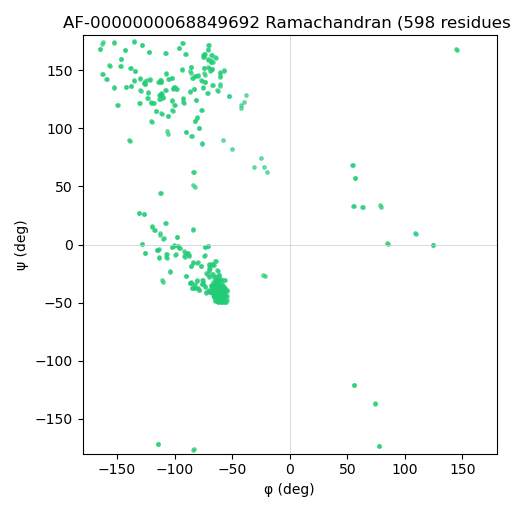36,48,53,39,88,58,30,56,47,65,62,54,14,51,44,47,40,38,50,47,38,62,72,35,48,90,64,28,57,41,34,24,35,42,54,27,45,83,79,55,49,54,59,38,26,40,39,57,46,48,24,38,34,39,33,34,38,34,30,88,50,52,82,49,79,41,82,59,26,71,46,24,36,35,54,70,53,43,26,48,46,41,49,39,41,51,47,39,46,46,15,63,30,63,67,94,41,73,59,42,77,70,16,48,62,50,36,68,65,49,48,54,53,62,70,72,58,52,69,78,71,133,82,69,81,74,82,83,56,81,64,39,35,35,34,34,34,47,62,67,36,68,54,35,66,68,48,41,53,49,51,44,53,47,38,41,75,24,55,32,48,26,39,27,36,57,38,69,43,57,80,77,66,34,51,74,68,55,28,64,28,62,44,93,51,66,86,44,48,70,40,84,18,34,32,46,24,49,56,52,45,53,71,50,71,67,54,50,50,50,49,38,51,51,21,58,74,72,73,27,40,36,34,37,27,34,62,35,51,67,28,40,54,56,50,50,74,66,60,47,70,33,39,33,28,46,38,55,41,57,71,42,57,72,38,48,47,49,51,59,75,73,38,89,50,32,38,36,35,32,44,18,60,40,43,71,69,55,50,50,50,47,54,49,55,32,57,69,37,71,85,67,35,22,66,28,28,27,44,22,38,36,48,53,38,88,58,30,56,47,66,62,55,16,51,45,46,39,36,49,48,37,61,73,35,49,90,63,29,56,42,34,25,33,42,54,28,44,84,81,55,48,53,58,38,26,39,41,57,44,48,24,36,33,41,34,36,37,34,33,88,50,53,81,50,81,39,82,59,26,71,44,24,36,35,53,70,54,43,26,50,44,41,51,39,42,52,48,39,46,46,15,63,31,63,66,94,42,71,60,41,78,70,17,48,64,50,37,69,63,50,49,55,52,64,70,70,56,48,71,75,72,133

pLDDT: mean 93.77, std 11.38, range [29.0, 98.94]

Secondary structure (DSSP, 8-state):
-PPP-----EEEEEEETTTTT-HHHHHHHHHHHHHHT-SEEEEEE--HHHHS-HHHHHSPPSSGGG-SSSSHHHHHHHHPPPHHHHHHHHHHHHHHT-EEEEEE-SHHHHHHHHHH--SEEEE-GGGTT-HHHHHHHHHH--SEEEEE-TT--HHHHHHHHHHHHTSSTTGGGGEEEEEE---SSPPHHHH-HHHHHHHHHHHTTTSSEEEEEE-SSSSHHHHHHHHTT-SEEEEEB-S-TTSSSSSGGGPBPHHHHHHHHHHHHHHHHH----SSSS-HHHHHHHHHH---TTTT-----/-PPP-----EEEEEEETTTTT-HHHHHHHHHHHHHHT-SEEEEEE--HHHHS-HHHHHSPPSSGGG-SSSSHHHHHHHHPPPHHHHHHHHHHHHHHT-EEEEEE-SHHHHHHHHHH--SEEEE-GGGTT-HHHHHHHHHH--SEEEEE-TT--HHHHHHHHHHHHTSSTTGGGGEEEEEE---SSPPHHHH-HHHHHHHHHHHTTTSSEEEEEE-SSSSHHHHHHHHTT-SEEEEEB-S-TTSSSSSGGGPBPHHHHHHHHHHHHHHHHH----SSSS-HHHHHHHHHH---TTSS-----

Organism: Emiliania huxleyi (strain CCMP1516) (NCBI:txid280463)

Nearest PDB structures (foldseek):
  6ppw-assembly1_A  TM=8.663E-01  e=2.088E-22  Neisseria meningitidis serogroup B
  6ncs-assembly1_B  TM=8.460E-01  e=1.200E-20  Leptospira borgpetersenii serovar Hardjo-bovis str. JB197
  8h2c-assembly2_C  TM=8.900E-01  e=3.752E-18  Campylobacter jejuni
  8h2c-assembly2_D  TM=8.872E-01  e=7.752E-18  Campylobacter jejuni
  8h2c-assembly1_B  TM=8.741E-01  e=2.586E-16  Campylobacter jejuni